Protein AF-0000000077106611 (afdb_homodimer)

Nearest PDB structures (foldseek):
  8sut-assembly1_B  TM=9.317E-01  e=3.006E-35  Bacillus subtilis
  8sky-assembly1_A  TM=9.316E-01  e=3.860E-34  Bacillus subtilis
  8suu-assembly1_B  TM=9.050E-01  e=3.632E-34  Bacillus subtilis
  8suu-assembly1_A  TM=9.224E-01  e=1.470E-33  Bacillus subtilis
  6v77-assembly1_B  TM=9.162E-01  e=3.682E-32  Mycolicibacterium smegmatis MC2 155

Foldseek 3Di:
DWWFWWAAPVDPDRHTAIFDDDDQKTFRQCVQVVVDDRQPLSCLLVVVVSVVSSVVSSPPTDIDGNVRIFTFFNQLAFPWEKEWEPQFVQACVLLVHDDDPDTHMATADSQQETALAEADADEPVAQQKKKFKFKKWFFRHKDALQALVCLLVGTSFIKIWIQIFRVCCCPVDPHNHVRRHDGNRIYIDSTGDGPVQDPDQQAKWKWKDKQNHTQAIDGLVSGNQHPSNVSNVVNNVDMDHRSHMYGRGGGGRMQVSDVNGDGDDQQIKMKMAMPSGGIGMHGYHHDPNDDDDDD/DWWFWWAAPVDPDRHTAIFDDDDQKTFRQCVQVVVDDRQPLSCLLVVVVSVVSSVVSSPPTDIDGNVRIFTFFNQLAFPWAKEWEPQFVQACVLLVHDDDPDTHMATADSQQETALAEADADEPVAQQKKKFKFKKWFFRHKDALQALVCLLVGTSFIKIWIQIFRVCCCPVDPHNHVRRHDGNRIYIDSTGDGPVQDPDQQAKWKWKDKQNHTQDIDGLVSGNQHPSNVSNVVNNVDMDHRSHMYGRGGGGRMQVSDVNGDGDDQQIKMKMAMPSGGIGMHGYHHDPNDDDDDD

Secondary structure (DSSP, 8-state):
-EEEEEE-TTSS----EEEEEETTEEEEGGGT-TTS-S-HHHHHHTHHHHHHHHHHHTTT--EEEGGGSEEE-SSSS-S-EEEEES-BHHHHHHTT-PPPSS-EEEEE-GGGEE-TTSPEEEPTT-S-EE--EEEEEEE-S-EES--GGGGGGGEEEEEEEE--EEHHHHHTSS--HHHH--TT-EEEEEEEEPGGG-S-GGG-EEEEEETTEEEEEEEGGGBSS-HHHHHHHHHHHS-B-TT-EEE----S--GGGSSS-----TT-EEEEEETTTEEEEEEEEE-----EE--/-EEEEEE-TTSS----EEEEEETTEEEEGGGT-TTS-S-HHHHHHTHHHHHHHHHHHTTT--EEEGGGSEEE-SSSS-S-EEEEES-BHHHHHHTT-PPPSS-EEEEE-GGGEE-TTSPEEEPTT-S-EE--EEEEEEE-S-EES--GGGGGGGEEEEEEEE--EEHHHHHTSS--HHHH--TT-EEEEEEEEPGGG-S-GGG-EEEEEETTEEEEEEEGGGBSS-HHHHHHHHHHHS-B-TT-EEE----S--GGGSSS-----TT-EEEEEETTTEEEEEEEEE-----EE--

Sequence (590 aa):
MKLALFSIPSSTTHAPRLGVVVKNMVLDIRQNAPFLSTSIVDNIRNWEETRTILERALNDAPEYELSTVRLHSPVPRPSKVIAIAKNYAAHAAEMNGKVSPVQNWFCKQVTSINDPFAPVMMPVVSDQLDYEAELVVVIGKYGRHVPAERAHEIIGGYMCGCDYTIRDWQKAVSNFTMGKGFDTHAPIGPFVVTPDEIEDVDALRIRCYVNDEKRQDGKVADMMFSISEQIAHLSAAMTLEPGDLIFTGTPAGVGQGFKPPKYLKVGDRVRVEIDQIGSMSAEIMPESGECVISSMKLALFSIPSSTTHAPRLGVVVKNMVLDIRQNAPFLSTSIVDNIRNWEETRTILERALNDAPEYELSTVRLHSPVPRPSKVIAIAKNYAAHAAEMNGKVSPVQNWFCKQVTSINDPFAPVMMPVVSDQLDYEAELVVVIGKYGRHVPAERAHEIIGGYMCGCDYTIRDWQKAVSNFTMGKGFDTHAPIGPFVVTPDEIEDVDALRIRCYVNDEKRQDGKVADMMFSISEQIAHLSAAMTLEPGDLIFTGTPAGVGQGFKPPKYLKVGDRVRVEIDQIGSMSAEIMPESGECVISS

InterPro domains:
  IPR011234 Fumarylacetoacetase-like, C-terminal [PF01557] (80-284)
  IPR036663 Fumarylacetoacetase-like, C-terminal domain superfamily [G3DSA:3.90.850.10] (1-287)
  IPR036663 Fumarylacetoacetase-like, C-terminal domain superfamily [SSF56529] (67-286)

pLDDT: mean 96.29, std 4.29, range [75.38, 98.94]

Organism: Hirschia baltica (strain ATCC 49814 / DSM 5838 / IFAM 1418) (NCBI:txid582402)

Solvent-accessible surface area (backbone atoms only — not comparable to full-atom values): 28494 Å² total; per-residue (Å²): 86,33,37,29,26,31,27,47,76,88,45,92,58,78,61,70,36,34,23,42,51,55,90,67,28,33,27,39,32,44,82,66,34,67,82,55,65,63,45,53,44,67,40,37,43,45,36,78,64,41,50,56,53,48,61,58,17,57,62,88,31,56,72,41,49,53,90,69,40,46,60,31,28,39,67,65,75,33,68,41,41,38,31,40,56,64,24,14,63,62,25,20,52,52,67,76,41,80,79,66,96,53,91,32,38,40,46,40,42,48,63,6,45,23,34,22,61,42,64,28,51,41,54,79,89,52,71,43,37,34,55,29,45,23,58,25,38,30,27,10,26,38,31,23,38,34,50,42,92,53,30,72,76,25,55,32,22,34,24,42,26,33,57,27,30,33,49,67,53,26,66,67,38,70,28,42,24,66,13,36,22,27,42,33,27,32,23,28,17,38,29,36,30,26,61,90,67,49,92,53,69,48,75,28,39,43,31,26,24,52,73,80,40,78,42,26,74,32,46,51,61,53,35,72,61,46,72,33,51,48,47,21,57,51,15,65,42,22,69,41,43,54,36,22,33,37,37,61,24,32,50,37,51,35,19,75,51,39,90,72,59,53,50,56,48,75,73,39,34,41,34,34,38,32,61,97,62,47,57,35,36,28,40,29,34,74,48,86,71,60,66,42,67,61,124,87,34,37,29,25,31,26,47,77,88,47,90,58,79,61,71,37,33,24,42,50,56,90,66,28,33,26,39,30,45,80,66,34,69,84,54,66,64,45,52,45,66,40,37,40,45,35,78,64,39,49,57,53,48,63,58,18,58,63,88,31,56,72,42,49,53,90,67,40,45,60,30,30,38,67,66,74,34,70,40,41,38,33,39,53,66,24,14,61,62,27,21,52,52,69,73,44,81,78,64,95,53,90,33,38,39,44,38,40,48,62,5,46,24,33,20,62,42,65,28,51,40,54,79,89,50,70,45,36,32,56,30,44,22,58,25,38,31,26,12,24,38,29,24,36,33,52,44,94,52,31,73,77,26,55,33,22,34,25,40,27,32,55,26,31,33,49,68,54,26,67,66,36,69,29,42,24,64,13,36,21,26,42,32,27,33,25,27,19,38,29,37,30,25,60,90,67,51,91,54,70,48,75,27,39,43,31,24,25,52,73,81,41,78,43,28,74,33,46,52,61,54,36,73,61,46,72,33,51,48,45,21,58,50,15,64,44,22,69,42,41,54,36,23,33,37,38,61,24,33,50,38,51,34,19,77,52,40,90,74,59,53,50,56,47,77,73,39,35,42,34,36,38,34,61,98,62,47,56,34,39,28,42,30,35,74,47,86,71,60,65,44,66,61,124

Radius of gyration: 23.88 Å; Cα contacts (8 Å, |Δi|>4): 1636; chains: 2; bounding box: 55×64×51 Å

Structure (mmCIF, N/CA/C/O backbone):
data_AF-0000000077106611-model_v1
#
loop_
_entity.id
_entity.type
_entity.pdbx_description
1 polymer 'Fumarylacetoacetate (FAA) hydrolase'
#
loop_
_atom_site.group_PDB
_atom_site.id
_atom_site.type_symbol
_atom_site.label_atom_id
_atom_site.label_alt_id
_atom_site.label_comp_id
_atom_site.label_asym_id
_atom_site.label_entity_id
_atom_site.label_seq_id
_atom_site.pdbx_PDB_ins_code
_atom_site.Cartn_x
_atom_site.Cartn_y
_atom_site.Cartn_z
_atom_site.occupancy
_atom_site.B_iso_or_equiv
_atom_site.auth_seq_id
_atom_site.auth_comp_id
_atom_site.auth_asym_id
_atom_site.auth_atom_id
_atom_site.pdbx_PDB_model_num
ATOM 1 N N . MET A 1 1 ? 14.547 -19.25 -14.742 1 96.5 1 MET A N 1
ATOM 2 C CA . MET A 1 1 ? 15.039 -19.781 -13.469 1 96.5 1 MET A CA 1
ATOM 3 C C . MET A 1 1 ? 13.977 -19.672 -12.383 1 96.5 1 MET A C 1
ATOM 5 O O . MET A 1 1 ? 13.023 -18.906 -12.523 1 96.5 1 MET A O 1
ATOM 9 N N . LYS A 1 2 ? 14.094 -20.484 -11.398 1 97.69 2 LYS A N 1
ATOM 10 C CA . LYS A 1 2 ? 13.336 -20.375 -10.156 1 97.69 2 LYS A CA 1
ATOM 11 C C . LYS A 1 2 ? 14.203 -19.812 -9.031 1 97.69 2 LYS A C 1
ATOM 13 O O . LYS A 1 2 ? 15.133 -20.484 -8.57 1 97.69 2 LYS A O 1
ATOM 18 N N . LEU A 1 3 ? 13.898 -18.578 -8.664 1 97.81 3 LEU A N 1
ATOM 19 C CA . LEU A 1 3 ? 14.664 -17.891 -7.625 1 97.81 3 LEU A CA 1
ATOM 20 C C . LEU A 1 3 ? 13.961 -17.984 -6.273 1 97.81 3 LEU A C 1
ATOM 22 O O . LEU A 1 3 ? 12.75 -17.797 -6.184 1 97.81 3 LEU A O 1
ATOM 26 N N . ALA A 1 4 ? 14.742 -18.281 -5.262 1 97.62 4 ALA A N 1
ATOM 27 C CA . ALA A 1 4 ? 14.164 -18.484 -3.934 1 97.62 4 ALA A CA 1
ATOM 28 C C . ALA A 1 4 ? 14.992 -17.766 -2.863 1 97.62 4 ALA A C 1
ATOM 30 O O . ALA A 1 4 ? 16.188 -17.547 -3.049 1 97.62 4 ALA A O 1
ATOM 31 N N . LEU A 1 5 ? 14.352 -17.328 -1.849 1 97.62 5 LEU A N 1
ATOM 32 C CA . LEU A 1 5 ? 14.984 -16.969 -0.584 1 97.62 5 LEU A CA 1
ATOM 33 C C . LEU A 1 5 ? 14.82 -18.078 0.443 1 97.62 5 LEU A C 1
ATOM 35 O O . LEU A 1 5 ? 13.719 -18.609 0.614 1 97.62 5 LEU A O 1
ATOM 39 N N . PHE A 1 6 ? 15.938 -18.484 1.042 1 97 6 PHE A N 1
ATOM 40 C CA . PHE A 1 6 ? 15.852 -19.609 1.966 1 97 6 PHE A CA 1
ATOM 41 C C . PHE A 1 6 ? 16.828 -19.453 3.119 1 97 6 PHE A C 1
ATOM 43 O O . PHE A 1 6 ? 17.734 -18.609 3.057 1 97 6 PHE A O 1
ATOM 50 N N . SER A 1 7 ? 16.547 -20.078 4.176 1 96.5 7 SER A N 1
ATOM 51 C CA . SER A 1 7 ? 17.484 -20.203 5.297 1 96.5 7 SER A CA 1
ATOM 52 C C . SER A 1 7 ? 17.656 -21.656 5.711 1 96.5 7 SER A C 1
ATOM 54 O O . SER A 1 7 ? 16.797 -22.5 5.438 1 96.5 7 SER A O 1
ATOM 56 N N . ILE A 1 8 ? 18.781 -21.891 6.219 1 92.81 8 ILE A N 1
ATOM 57 C CA . ILE A 1 8 ? 19.094 -23.234 6.723 1 92.81 8 ILE A CA 1
ATOM 58 C C . ILE A 1 8 ? 18.828 -23.297 8.227 1 92.81 8 ILE A C 1
ATOM 60 O O . ILE A 1 8 ? 19.5 -22.625 9.008 1 92.81 8 ILE A O 1
ATOM 64 N N . PRO A 1 9 ? 17.891 -24.016 8.648 1 89 9 PRO A N 1
ATOM 65 C CA . PRO A 1 9 ? 17.484 -24.047 10.055 1 89 9 PRO A CA 1
ATOM 66 C C . PRO A 1 9 ? 18.641 -24.312 11 1 89 9 PRO A C 1
ATOM 68 O O . PRO A 1 9 ? 18.656 -23.781 12.125 1 89 9 PRO A O 1
ATOM 71 N N . SER A 1 10 ? 19.594 -25.062 10.648 1 84.06 10 SER A N 1
ATOM 72 C CA . SER A 1 10 ? 20.688 -25.438 11.531 1 84.06 10 SER A CA 1
ATOM 73 C C . SER A 1 10 ? 21.766 -24.344 11.57 1 84.06 10 SER A C 1
ATOM 75 O O . SER A 1 10 ? 22.688 -24.406 12.391 1 84.06 10 SER A O 1
ATOM 77 N N . SER A 1 11 ? 21.578 -23.375 10.711 1 82.12 11 SER A N 1
ATOM 78 C CA . SER A 1 11 ? 22.578 -22.312 10.648 1 82.12 11 SER A CA 1
ATOM 79 C C . SER A 1 11 ? 22.438 -21.359 11.828 1 82.12 11 SER A C 1
ATOM 81 O O . SER A 1 11 ? 21.328 -21.156 12.352 1 82.12 11 SER A O 1
ATOM 83 N N . THR A 1 12 ? 23.484 -20.766 12.242 1 78.38 12 THR A N 1
ATOM 84 C CA . THR A 1 12 ? 23.5 -19.812 13.352 1 78.38 12 THR A CA 1
ATOM 85 C C . THR A 1 12 ? 22.844 -18.5 12.945 1 78.38 12 THR A C 1
ATOM 87 O O . THR A 1 12 ? 22.312 -17.781 13.789 1 78.38 12 THR A O 1
ATOM 90 N N . THR A 1 13 ? 23.031 -18.266 11.633 1 76.88 13 THR A N 1
ATOM 91 C CA . THR A 1 13 ? 22.391 -17.047 11.148 1 76.88 13 THR A CA 1
ATOM 92 C C . THR A 1 13 ? 21.094 -17.375 10.406 1 76.88 13 THR A C 1
ATOM 94 O O . THR A 1 13 ? 21.031 -18.359 9.656 1 76.88 13 THR A O 1
ATOM 97 N N . HIS A 1 14 ? 19.969 -16.859 10.781 1 81.19 14 HIS A N 1
ATOM 98 C CA . HIS A 1 14 ? 18.688 -17.109 10.133 1 81.19 14 HIS A CA 1
ATOM 99 C C . HIS A 1 14 ? 18.422 -16.094 9.039 1 81.19 14 HIS A C 1
ATOM 101 O O . HIS A 1 14 ? 17.281 -15.914 8.609 1 81.19 14 HIS A O 1
ATOM 107 N N . ALA A 1 15 ? 19.562 -15.508 8.523 1 88 15 ALA A N 1
ATOM 108 C CA . ALA A 1 15 ? 19.406 -14.523 7.461 1 88 15 ALA A CA 1
ATOM 109 C C . ALA A 1 15 ? 19.078 -15.195 6.133 1 88 15 ALA A C 1
ATOM 111 O O . ALA A 1 15 ? 19.641 -16.234 5.793 1 88 15 ALA A O 1
ATOM 112 N N . PRO A 1 16 ? 18.188 -14.68 5.414 1 93.69 16 PRO A N 1
ATOM 113 C CA . PRO A 1 16 ? 17.812 -15.289 4.137 1 93.69 16 PRO A CA 1
ATOM 114 C C . PRO A 1 16 ? 18.953 -15.305 3.129 1 93.69 16 PRO A C 1
ATOM 116 O O . PRO A 1 16 ? 19.766 -14.375 3.094 1 93.69 16 PRO A O 1
ATOM 119 N N 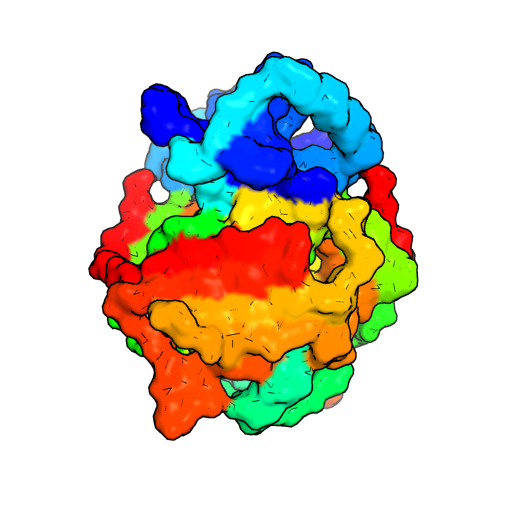. ARG A 1 17 ? 19.031 -16.359 2.373 1 94.75 17 ARG A N 1
ATOM 120 C CA . ARG A 1 17 ? 19.984 -16.562 1.288 1 94.75 17 ARG A CA 1
ATOM 121 C C . ARG A 1 17 ? 19.281 -16.594 -0.064 1 94.75 17 ARG A C 1
ATOM 123 O O . ARG A 1 17 ? 18.109 -16.984 -0.151 1 94.75 17 ARG A O 1
ATOM 130 N N . LEU A 1 18 ? 20.016 -16.203 -1.072 1 96.38 18 LEU A N 1
ATOM 131 C CA . LEU A 1 18 ? 19.516 -16.281 -2.439 1 96.38 18 LEU A CA 1
ATOM 132 C C . LEU A 1 18 ? 19.828 -17.656 -3.045 1 96.38 18 LEU A C 1
ATOM 134 O O . LEU A 1 18 ? 20.969 -18.125 -2.977 1 96.38 18 LEU A O 1
ATOM 138 N N . GLY A 1 19 ? 18.844 -18.297 -3.578 1 96.75 19 GLY A N 1
ATOM 139 C CA . GLY A 1 19 ? 19.047 -19.594 -4.188 1 96.75 19 GLY A CA 1
ATOM 140 C C . GLY A 1 19 ? 18.359 -19.734 -5.539 1 96.75 19 GLY A C 1
ATOM 141 O O . GLY A 1 19 ? 17.453 -18.984 -5.859 1 96.75 19 GLY A O 1
ATOM 142 N N . VAL A 1 20 ? 18.844 -20.625 -6.324 1 97.31 20 VAL A N 1
ATOM 143 C CA . VAL A 1 20 ? 18.203 -21.094 -7.547 1 97.31 20 VAL A CA 1
ATOM 144 C C . VAL A 1 20 ? 17.719 -22.531 -7.355 1 97.31 20 VAL A C 1
ATOM 146 O O . VAL A 1 20 ? 18.469 -23.391 -6.902 1 97.31 20 VAL A O 1
ATOM 149 N N . VAL A 1 21 ? 16.484 -22.734 -7.676 1 97.5 21 VAL A N 1
ATOM 150 C CA . VAL A 1 21 ? 15.891 -24.047 -7.461 1 97.5 21 VAL A CA 1
ATOM 151 C C . VAL A 1 21 ? 16.031 -24.891 -8.727 1 97.5 21 VAL A C 1
ATOM 153 O O . VAL A 1 21 ? 15.617 -24.453 -9.812 1 97.5 21 VAL A O 1
ATOM 156 N N . VAL A 1 22 ? 16.594 -26.031 -8.648 1 94.88 22 VAL A N 1
ATOM 157 C CA . VAL A 1 22 ? 16.719 -27.047 -9.695 1 94.88 22 VAL A CA 1
ATOM 158 C C . VAL A 1 22 ? 16.219 -28.391 -9.18 1 94.88 22 VAL A C 1
ATOM 160 O O . VAL A 1 22 ? 16.812 -28.984 -8.281 1 94.88 22 VAL A O 1
ATOM 163 N N . LYS A 1 23 ? 15.117 -28.781 -9.766 1 92.19 23 LYS A N 1
ATOM 164 C CA . LYS A 1 23 ? 14.469 -30 -9.289 1 92.19 23 LYS A CA 1
ATOM 165 C C . LYS A 1 23 ? 14.125 -29.891 -7.809 1 92.19 23 LYS A C 1
ATOM 167 O O . LYS A 1 23 ? 13.422 -28.969 -7.395 1 92.19 23 LYS A O 1
ATOM 172 N N . ASN A 1 24 ? 14.664 -30.703 -7.012 1 95.19 24 ASN A N 1
ATOM 173 C CA . ASN A 1 24 ? 14.289 -30.703 -5.602 1 95.19 24 ASN A CA 1
ATOM 174 C C . ASN A 1 24 ? 15.398 -30.109 -4.73 1 95.19 24 ASN A C 1
ATOM 176 O O . ASN A 1 24 ? 15.43 -30.328 -3.52 1 95.19 24 ASN A O 1
ATOM 180 N N . MET A 1 25 ? 16.25 -29.328 -5.414 1 96.88 25 MET A N 1
ATOM 181 C CA . MET A 1 25 ? 17.375 -28.734 -4.699 1 96.88 25 MET A CA 1
ATOM 182 C C . MET A 1 25 ? 17.328 -27.203 -4.809 1 96.88 25 MET A C 1
ATOM 184 O O . MET A 1 25 ? 16.828 -26.672 -5.797 1 96.88 25 MET A O 1
ATOM 188 N N . VAL A 1 26 ? 17.766 -26.547 -3.809 1 97.25 26 VAL A N 1
ATOM 189 C CA . VAL A 1 26 ? 18.062 -25.109 -3.879 1 97.25 26 VAL A CA 1
ATOM 190 C C . VAL A 1 26 ? 19.578 -24.906 -3.811 1 97.25 26 VAL A C 1
ATOM 192 O O . VAL A 1 26 ? 20.25 -25.422 -2.92 1 97.25 26 VAL A O 1
ATOM 195 N N . LEU A 1 27 ? 20.094 -24.266 -4.785 1 96.94 27 LEU A N 1
ATOM 196 C CA . LEU A 1 27 ? 21.531 -23.984 -4.871 1 96.94 27 LEU A CA 1
ATOM 197 C C . LEU A 1 27 ? 21.828 -22.594 -4.305 1 96.94 27 LEU A C 1
ATOM 199 O O . LEU A 1 27 ? 21.25 -21.594 -4.734 1 96.94 27 LEU A O 1
ATOM 203 N N . ASP A 1 28 ? 22.719 -22.547 -3.305 1 95.25 28 ASP A N 1
ATOM 204 C CA . ASP A 1 28 ? 23.156 -21.297 -2.686 1 95.25 28 ASP A CA 1
ATOM 205 C C . ASP A 1 28 ? 24.125 -20.531 -3.594 1 95.25 28 ASP A C 1
ATOM 207 O O . ASP A 1 28 ? 25.312 -20.844 -3.631 1 95.25 28 ASP A O 1
ATOM 211 N N . ILE A 1 29 ? 23.656 -19.484 -4.242 1 92.38 29 ILE A N 1
ATOM 212 C CA . ILE A 1 29 ? 24.391 -18.891 -5.359 1 92.38 29 ILE A CA 1
ATOM 213 C C . ILE A 1 29 ? 25.406 -17.891 -4.832 1 92.38 29 ILE A C 1
ATOM 215 O O . ILE A 1 29 ? 26.438 -17.656 -5.477 1 92.38 29 ILE A O 1
ATOM 219 N N . ARG A 1 30 ? 25.125 -17.312 -3.773 1 86.5 30 ARG A N 1
ATOM 220 C CA . ARG A 1 30 ? 25.953 -16.172 -3.389 1 86.5 30 ARG A CA 1
ATOM 221 C C . ARG A 1 30 ? 27.328 -16.641 -2.912 1 86.5 30 ARG A C 1
ATOM 223 O O . ARG A 1 30 ? 28.266 -15.852 -2.844 1 86.5 30 ARG A O 1
ATOM 230 N N . GLN A 1 31 ? 27.484 -17.891 -2.707 1 83.44 31 GLN A N 1
ATOM 231 C CA . GLN A 1 31 ? 28.812 -18.406 -2.393 1 83.44 31 GLN A CA 1
ATOM 232 C C . GLN A 1 31 ? 29.75 -18.25 -3.584 1 83.44 31 GLN A C 1
ATOM 234 O O . GLN A 1 31 ? 30.938 -17.969 -3.412 1 83.44 31 GLN A O 1
ATOM 239 N N . ASN A 1 32 ? 29.203 -18.375 -4.727 1 88.81 32 ASN A N 1
ATOM 240 C CA . ASN A 1 32 ? 29.984 -18.281 -5.957 1 88.81 32 ASN A CA 1
ATOM 241 C C . ASN A 1 32 ? 29.859 -16.906 -6.594 1 88.81 32 ASN A C 1
ATOM 243 O O . ASN A 1 32 ? 30.656 -16.547 -7.469 1 88.81 32 ASN A O 1
ATOM 247 N N . ALA A 1 33 ? 28.859 -16.203 -6.176 1 91 33 ALA A N 1
ATOM 248 C CA . ALA A 1 33 ? 28.641 -14.844 -6.68 1 91 33 ALA A CA 1
ATOM 249 C C . ALA A 1 33 ? 28.297 -13.891 -5.547 1 91 33 ALA A C 1
ATOM 251 O O . ALA A 1 33 ? 27.188 -13.352 -5.496 1 91 33 ALA A O 1
ATOM 252 N N . PRO A 1 34 ? 29.25 -13.578 -4.777 1 88.12 34 PRO A N 1
ATOM 253 C CA . PRO A 1 34 ? 28.984 -12.797 -3.566 1 88.12 34 PRO A CA 1
ATOM 254 C C . PRO A 1 34 ? 28.562 -11.359 -3.871 1 88.12 34 PRO A C 1
ATOM 256 O O . PRO A 1 34 ? 28.031 -10.664 -3.002 1 88.12 34 PRO A O 1
ATOM 259 N N . PHE A 1 35 ? 28.734 -10.969 -5.059 1 88.75 35 PHE A N 1
ATOM 260 C CA . PHE A 1 35 ? 28.422 -9.594 -5.418 1 88.75 35 PHE A CA 1
ATOM 261 C C . PHE A 1 35 ? 26.938 -9.438 -5.723 1 88.75 35 PHE A C 1
ATOM 263 O O . PHE A 1 35 ? 26.422 -8.32 -5.793 1 88.75 35 PHE A O 1
ATOM 270 N N . LEU A 1 36 ? 26.312 -10.586 -5.914 1 90.56 36 LEU A N 1
ATOM 271 C CA . LEU A 1 36 ? 24.875 -10.516 -6.172 1 90.56 36 LEU A CA 1
ATOM 272 C C . LEU A 1 36 ? 24.109 -10.133 -4.906 1 90.56 36 LEU A C 1
ATOM 274 O O . LEU A 1 36 ? 24.469 -10.578 -3.809 1 90.56 36 LEU A O 1
ATOM 278 N N . SER A 1 37 ? 23.141 -9.359 -5.152 1 92.62 37 SER A N 1
ATOM 279 C CA . SER A 1 37 ? 22.25 -9.008 -4.051 1 92.62 37 SER A CA 1
ATOM 280 C C . SER A 1 37 ? 21.5 -10.234 -3.537 1 92.62 37 SER A C 1
ATOM 282 O O . SER A 1 37 ? 21.203 -11.148 -4.305 1 92.62 37 SER A O 1
ATOM 284 N N . THR A 1 38 ? 21.219 -10.242 -2.24 1 94.12 38 THR A N 1
ATOM 285 C CA . THR A 1 38 ? 20.344 -11.281 -1.696 1 94.12 38 THR A CA 1
ATOM 286 C C . THR A 1 38 ? 18.891 -11.047 -2.109 1 94.12 38 THR A C 1
ATOM 288 O O . THR A 1 38 ? 18.078 -11.969 -2.092 1 94.12 38 THR A O 1
ATOM 291 N N . SER A 1 39 ? 18.609 -9.805 -2.5 1 95.94 39 SER A N 1
ATOM 292 C CA . SER A 1 39 ? 17.266 -9.453 -2.908 1 95.94 39 SER A CA 1
ATOM 293 C C . SER A 1 39 ? 16.938 -9.992 -4.297 1 95.94 39 SER A C 1
ATOM 295 O O . SER A 1 39 ? 17.625 -9.672 -5.27 1 95.94 39 SER A O 1
ATOM 297 N N . ILE A 1 40 ? 15.898 -10.758 -4.363 1 97.25 40 ILE A N 1
ATOM 298 C CA . ILE A 1 40 ? 15.469 -11.273 -5.656 1 97.25 40 ILE A CA 1
ATOM 299 C C . ILE A 1 40 ? 15.07 -10.109 -6.566 1 97.25 40 ILE A C 1
ATOM 301 O O . ILE A 1 40 ? 15.375 -10.117 -7.762 1 97.25 40 ILE A O 1
ATOM 305 N N . VAL A 1 41 ? 14.469 -9.086 -6.047 1 97.44 41 VAL A N 1
ATOM 306 C CA . VAL A 1 41 ? 14.008 -7.93 -6.809 1 97.44 41 VAL A CA 1
ATOM 307 C C . VAL A 1 41 ? 15.195 -7.223 -7.453 1 97.44 41 VAL A C 1
ATOM 309 O O . VAL A 1 41 ? 15.148 -6.855 -8.633 1 97.44 41 VAL A O 1
ATOM 312 N N . ASP A 1 42 ? 16.281 -7.098 -6.699 1 95.44 42 ASP A N 1
ATOM 313 C CA . ASP A 1 42 ? 17.484 -6.465 -7.234 1 95.44 42 ASP A CA 1
ATOM 314 C C . ASP A 1 42 ? 18.047 -7.254 -8.414 1 95.44 42 ASP A C 1
ATOM 316 O O . ASP A 1 42 ? 18.594 -6.672 -9.352 1 95.44 42 ASP A O 1
ATOM 320 N N . ASN A 1 43 ? 17.875 -8.531 -8.336 1 94.31 43 ASN A N 1
ATOM 321 C CA . ASN A 1 43 ? 18.453 -9.398 -9.367 1 94.31 43 ASN A CA 1
ATOM 322 C C . ASN A 1 43 ? 17.562 -9.43 -10.617 1 94.31 43 ASN A C 1
ATOM 324 O O . ASN A 1 43 ? 18.078 -9.469 -11.734 1 94.31 43 ASN A O 1
ATOM 328 N N . ILE A 1 44 ? 16.25 -9.344 -10.406 1 94.88 44 ILE A N 1
ATOM 329 C CA . ILE A 1 44 ? 15.391 -9.453 -11.586 1 94.88 44 ILE A CA 1
ATOM 330 C C . ILE A 1 44 ? 15.328 -8.102 -12.297 1 94.88 44 ILE A C 1
ATOM 332 O O . ILE A 1 44 ? 14.93 -8.031 -13.461 1 94.88 44 ILE A O 1
ATOM 336 N N . ARG A 1 45 ? 15.617 -7.043 -11.602 1 93.25 45 ARG A N 1
ATOM 337 C CA . ARG A 1 45 ? 15.656 -5.715 -12.203 1 93.25 45 ARG A CA 1
ATOM 338 C C . ARG A 1 45 ? 16.656 -5.664 -13.352 1 93.25 45 ARG A C 1
ATOM 340 O O . ARG A 1 45 ? 16.422 -5.004 -14.367 1 93.25 45 ARG A O 1
ATOM 347 N N . ASN A 1 46 ? 17.75 -6.352 -13.195 1 88.94 46 ASN A N 1
ATOM 348 C CA . ASN A 1 46 ? 18.812 -6.449 -14.195 1 88.94 46 ASN A CA 1
ATOM 349 C C . ASN A 1 46 ? 18.984 -7.879 -14.695 1 88.94 46 ASN A C 1
ATOM 351 O O . ASN A 1 46 ? 20.094 -8.398 -14.727 1 88.94 46 ASN A O 1
ATOM 355 N N . TRP A 1 47 ? 17.953 -8.398 -15.164 1 91.5 47 TRP A N 1
ATOM 356 C CA . TRP A 1 47 ? 17.875 -9.844 -15.336 1 91.5 47 TRP A CA 1
ATOM 357 C C . TRP A 1 47 ? 18.859 -10.328 -16.391 1 91.5 47 TRP A C 1
ATOM 359 O O . TRP A 1 47 ? 19.516 -11.352 -16.219 1 91.5 47 TRP A O 1
ATOM 369 N N . GLU A 1 48 ? 19 -9.602 -17.5 1 88.12 48 GLU A N 1
ATOM 370 C CA . GLU A 1 48 ? 19.875 -10.07 -18.562 1 88.12 48 GLU A CA 1
ATOM 371 C C . GLU A 1 48 ? 21.297 -10.258 -18.062 1 88.12 48 GLU A C 1
ATOM 373 O O . GLU A 1 48 ? 21.938 -11.281 -18.344 1 88.12 48 GLU A O 1
ATOM 378 N N . GLU A 1 49 ? 21.734 -9.336 -17.312 1 90.38 49 GLU A N 1
ATOM 379 C CA . GLU A 1 49 ? 23.078 -9.43 -16.734 1 90.38 49 GLU A CA 1
ATOM 380 C C . GLU A 1 49 ? 23.109 -10.461 -15.609 1 90.38 49 GLU A C 1
ATOM 382 O O . GLU A 1 49 ? 24.047 -11.266 -15.531 1 90.38 49 GLU A O 1
ATOM 387 N N . THR A 1 50 ? 22.141 -10.406 -14.812 1 93.44 50 THR A N 1
ATOM 388 C CA . THR A 1 50 ? 22.109 -11.258 -13.633 1 93.44 50 THR A CA 1
ATOM 389 C C . THR A 1 50 ? 22 -12.727 -14.031 1 93.44 50 THR A C 1
ATOM 391 O O . THR A 1 50 ? 22.609 -13.594 -13.406 1 93.44 50 THR A O 1
ATOM 394 N N . ARG A 1 51 ? 21.266 -13 -15.078 1 93.5 51 ARG A N 1
ATOM 395 C CA . ARG A 1 51 ? 21.047 -14.375 -15.516 1 93.5 51 ARG A CA 1
ATOM 396 C C . ARG A 1 51 ? 22.359 -15.062 -15.875 1 93.5 51 ARG A C 1
ATOM 398 O O . ARG A 1 51 ? 22.594 -16.203 -15.492 1 93.5 51 ARG A O 1
ATOM 405 N N . THR A 1 52 ? 23.219 -14.352 -16.531 1 92.75 52 THR A N 1
ATOM 406 C CA . THR A 1 52 ? 24.516 -14.898 -16.938 1 92.75 52 THR A CA 1
ATOM 407 C C . THR A 1 52 ? 25.375 -15.227 -15.727 1 92.75 52 THR A C 1
ATOM 409 O O . THR A 1 52 ? 26.016 -16.281 -15.672 1 92.75 52 THR A O 1
ATOM 412 N N . ILE A 1 53 ? 25.266 -14.344 -14.828 1 93 53 ILE A N 1
ATOM 413 C CA . ILE A 1 53 ? 26.031 -14.531 -13.609 1 93 53 ILE A CA 1
ATOM 414 C C . ILE A 1 53 ? 25.5 -15.742 -12.836 1 93 53 ILE A C 1
ATOM 416 O O . ILE A 1 53 ? 26.266 -16.578 -12.359 1 93 53 ILE A O 1
ATOM 420 N N . LEU A 1 54 ? 24.203 -15.859 -12.805 1 92.88 54 LEU A N 1
ATOM 421 C CA . LEU A 1 54 ? 23.578 -16.953 -12.086 1 92.88 54 LEU A CA 1
ATOM 422 C C . LEU A 1 54 ? 23.891 -18.297 -12.742 1 92.88 54 LEU A C 1
ATOM 424 O O . LEU A 1 54 ? 24.188 -19.266 -12.062 1 92.88 54 LEU A O 1
ATOM 428 N N . GLU A 1 55 ? 23.875 -18.344 -14.016 1 92.75 55 GLU A N 1
ATOM 429 C CA . GLU A 1 55 ? 24.156 -19.578 -14.742 1 92.75 55 GLU A CA 1
ATOM 430 C C . GLU A 1 55 ? 25.578 -20.094 -14.453 1 92.75 55 GLU A C 1
ATOM 432 O O . GLU A 1 55 ? 25.781 -21.281 -14.258 1 92.75 55 GLU A O 1
ATOM 437 N N . ARG A 1 56 ? 26.469 -19.141 -14.328 1 91.56 56 ARG A N 1
ATOM 438 C CA . ARG A 1 56 ? 27.844 -19.5 -14.023 1 91.56 56 ARG A CA 1
ATOM 439 C C . ARG A 1 56 ? 27.984 -19.953 -12.57 1 91.56 56 ARG A C 1
ATOM 441 O O . ARG A 1 56 ? 28.734 -20.891 -12.281 1 91.56 56 ARG A O 1
ATOM 448 N N . ALA A 1 57 ? 27.203 -19.297 -11.773 1 92.12 57 ALA A N 1
ATOM 449 C CA . ALA A 1 57 ? 27.312 -19.531 -10.336 1 92.12 57 ALA A CA 1
ATOM 450 C C . ALA A 1 57 ? 26.688 -20.875 -9.945 1 92.12 57 ALA A C 1
ATOM 452 O O . ALA A 1 57 ? 26.938 -21.391 -8.852 1 92.12 57 ALA A O 1
ATOM 453 N N . LEU A 1 58 ? 25.906 -21.422 -10.859 1 92.5 58 LEU A N 1
ATOM 454 C CA . LEU A 1 58 ? 25.25 -22.688 -10.57 1 92.5 58 LEU A CA 1
ATOM 455 C C . LEU A 1 58 ? 26.266 -23.812 -10.469 1 92.5 58 LEU A C 1
ATOM 457 O O . LEU A 1 58 ? 26.062 -24.781 -9.727 1 92.5 58 LEU A O 1
ATOM 461 N N . ASN A 1 59 ? 27.359 -23.562 -11.156 1 90.56 59 ASN A N 1
ATOM 462 C CA . ASN A 1 59 ? 28.391 -24.578 -11.125 1 90.56 59 ASN A CA 1
ATOM 463 C C . ASN A 1 59 ? 29.047 -24.688 -9.758 1 90.56 59 ASN A C 1
ATOM 465 O O . ASN A 1 59 ? 29.547 -23.688 -9.234 1 90.56 59 ASN A O 1
ATOM 469 N N . ASP A 1 60 ? 29 -25.812 -9.078 1 88.88 60 ASP A N 1
ATOM 470 C CA . ASP A 1 60 ? 29.641 -26.156 -7.816 1 88.88 60 ASP A CA 1
ATOM 471 C C . ASP A 1 60 ? 29.016 -25.391 -6.652 1 88.88 60 ASP A C 1
ATOM 473 O O . ASP A 1 60 ? 29.656 -25.219 -5.605 1 88.88 60 ASP A O 1
ATOM 477 N N . ALA A 1 61 ? 27.859 -24.766 -6.906 1 94.56 61 ALA A N 1
ATOM 478 C CA . ALA A 1 61 ? 27.172 -24.125 -5.785 1 94.56 61 ALA A CA 1
ATOM 479 C C . ALA A 1 61 ? 26.719 -25.156 -4.75 1 94.56 61 ALA A C 1
ATOM 481 O O . ALA A 1 61 ? 26.281 -26.25 -5.105 1 94.56 61 ALA A O 1
ATOM 482 N N . PRO A 1 62 ? 26.906 -24.781 -3.477 1 94.88 62 PRO A N 1
ATOM 483 C CA . PRO A 1 62 ? 26.344 -25.688 -2.473 1 94.88 62 PRO A CA 1
ATOM 484 C C . PRO A 1 62 ? 24.844 -25.953 -2.691 1 94.88 62 PRO A C 1
ATOM 486 O O . PRO A 1 62 ? 24.094 -25.047 -3.062 1 94.88 62 PRO A O 1
ATOM 489 N N . GLU A 1 63 ? 24.469 -27.188 -2.504 1 95.81 63 GLU A N 1
ATOM 490 C CA . GLU A 1 63 ? 23.094 -27.609 -2.754 1 95.81 63 GLU A CA 1
ATOM 491 C C . GLU A 1 63 ? 22.438 -28.125 -1.476 1 95.81 63 GLU A C 1
ATOM 493 O O . GLU A 1 63 ? 23.078 -28.781 -0.655 1 95.81 63 GLU A O 1
ATOM 498 N N . TYR A 1 64 ? 21.203 -27.766 -1.302 1 95.88 64 TYR A N 1
ATOM 499 C CA . TYR A 1 64 ? 20.375 -28.25 -0.197 1 95.88 64 TYR A CA 1
ATOM 500 C C . TYR A 1 64 ? 19.047 -28.797 -0.704 1 95.88 64 TYR A C 1
ATOM 502 O O . TYR A 1 64 ? 18.469 -28.25 -1.647 1 95.88 64 TYR A O 1
ATOM 510 N N . GLU A 1 65 ? 18.531 -29.859 -0.079 1 97.06 65 GLU A N 1
ATOM 511 C CA . GLU A 1 65 ? 17.188 -30.328 -0.397 1 97.06 65 GLU A CA 1
ATOM 512 C C . GLU A 1 65 ? 16.141 -29.312 0.029 1 97.06 65 GLU A C 1
ATOM 514 O O . GLU A 1 65 ? 16.188 -28.781 1.14 1 97.06 65 GLU A O 1
ATOM 519 N N . LEU A 1 66 ? 15.219 -29.078 -0.785 1 96.62 66 LEU A N 1
ATOM 520 C CA . LEU A 1 66 ? 14.164 -28.125 -0.479 1 96.62 66 LEU A CA 1
ATOM 521 C C . LEU A 1 66 ? 13.461 -28.484 0.823 1 96.62 66 LEU A C 1
ATOM 523 O O . LEU A 1 66 ? 13.031 -27.609 1.572 1 96.62 66 LEU A O 1
ATOM 527 N N . SER A 1 67 ? 13.383 -29.766 1.102 1 95.5 67 SER A N 1
ATOM 528 C CA . SER A 1 67 ? 12.664 -30.25 2.277 1 95.5 67 SER A CA 1
ATOM 529 C C . SER A 1 67 ? 13.438 -29.938 3.557 1 95.5 67 SER A C 1
ATOM 531 O O . SER A 1 67 ? 12.891 -30.062 4.656 1 95.5 67 SER A O 1
ATOM 533 N N . THR A 1 68 ? 14.727 -29.5 3.438 1 95.56 68 THR A N 1
ATOM 534 C CA . THR A 1 68 ? 15.562 -29.328 4.617 1 95.56 68 THR A CA 1
ATOM 535 C C . THR A 1 68 ? 15.789 -27.844 4.902 1 95.56 68 THR A C 1
ATOM 537 O O . THR A 1 68 ? 16.422 -27.484 5.895 1 95.56 68 THR A O 1
ATOM 540 N N . VAL A 1 69 ? 15.266 -27 4.008 1 96.69 69 VAL A N 1
ATOM 541 C CA . VAL A 1 69 ? 15.461 -25.562 4.199 1 96.69 69 VAL A CA 1
ATOM 542 C C . VAL A 1 69 ? 14.117 -24.891 4.492 1 96.69 69 VAL A C 1
ATOM 544 O O . VAL A 1 69 ? 13.062 -25.516 4.324 1 96.69 69 VAL A O 1
ATOM 547 N N . ARG A 1 70 ? 14.164 -23.734 5.047 1 96.81 70 ARG A N 1
ATOM 548 C CA . ARG A 1 70 ? 12.984 -22.875 5.168 1 96.81 70 ARG A CA 1
ATOM 549 C C . ARG A 1 70 ? 12.914 -21.875 4.016 1 96.81 70 ARG A C 1
ATOM 551 O O . ARG A 1 70 ? 13.836 -21.094 3.801 1 96.81 70 ARG A O 1
ATOM 558 N N . LEU A 1 71 ? 11.859 -21.953 3.293 1 97.5 71 LEU A N 1
ATOM 559 C CA . LEU A 1 71 ? 11.656 -21.016 2.189 1 97.5 71 LEU A CA 1
ATOM 560 C C . LEU A 1 71 ? 10.922 -19.766 2.666 1 97.5 71 LEU A C 1
ATOM 562 O O . LEU A 1 71 ? 10 -19.844 3.475 1 97.5 71 LEU A O 1
ATOM 566 N N . HIS A 1 72 ? 11.383 -18.625 2.23 1 98.06 72 HIS A N 1
ATOM 567 C CA . HIS A 1 72 ? 10.805 -17.328 2.586 1 98.06 72 HIS A CA 1
ATOM 568 C C . HIS A 1 72 ? 10.062 -16.719 1.401 1 98.06 72 HIS A C 1
ATOM 570 O O . HIS A 1 72 ? 10.242 -17.156 0.26 1 98.06 72 HIS A O 1
ATOM 576 N N . SER A 1 73 ? 9.164 -15.812 1.712 1 98.56 73 SER A N 1
ATOM 577 C CA . SER A 1 73 ? 8.609 -15.008 0.631 1 98.56 73 SER A CA 1
ATOM 578 C C . SER A 1 73 ? 9.703 -14.453 -0.27 1 98.56 73 SER A C 1
ATOM 580 O O . SER A 1 73 ? 10.648 -13.828 0.211 1 98.56 73 SER A O 1
ATOM 582 N N . PRO A 1 74 ? 9.57 -14.648 -1.563 1 98.5 74 PRO A N 1
ATOM 583 C CA . PRO A 1 74 ? 10.609 -14.148 -2.467 1 98.5 74 PRO A CA 1
ATOM 584 C C . PRO A 1 74 ? 10.688 -12.625 -2.502 1 98.5 74 PRO A C 1
ATOM 586 O O . PRO A 1 74 ? 11.727 -12.062 -2.867 1 98.5 74 PRO A O 1
ATOM 589 N N . VAL A 1 75 ? 9.609 -11.984 -2.207 1 98.5 75 VAL A N 1
ATOM 590 C CA . VAL A 1 75 ? 9.531 -10.523 -2.125 1 98.5 75 VAL A CA 1
ATOM 591 C C . VAL A 1 75 ? 8.922 -10.109 -0.789 1 98.5 75 VAL A C 1
ATOM 593 O O . VAL A 1 75 ? 7.742 -9.758 -0.721 1 98.5 75 VAL A O 1
ATOM 596 N N . PRO A 1 76 ? 9.719 -10.062 0.209 1 97.62 76 PRO A N 1
ATOM 597 C CA . PRO A 1 76 ? 9.18 -9.93 1.563 1 97.62 76 PRO A CA 1
ATOM 598 C C . PRO A 1 76 ? 8.641 -8.531 1.849 1 97.62 76 PRO A C 1
ATOM 600 O O . PRO A 1 76 ? 7.785 -8.359 2.717 1 97.62 76 PRO A O 1
ATOM 603 N N . ARG A 1 77 ? 9.133 -7.488 1.131 1 97.31 77 ARG A N 1
ATOM 604 C CA . ARG A 1 77 ? 8.727 -6.113 1.41 1 97.31 77 ARG A CA 1
ATOM 605 C C . ARG A 1 77 ? 8.484 -5.34 0.117 1 97.31 77 ARG A C 1
ATOM 607 O O . ARG A 1 77 ? 9.234 -4.414 -0.205 1 97.31 77 ARG A O 1
ATOM 614 N N . PRO A 1 78 ? 7.418 -5.688 -0.605 1 98.25 78 PRO A N 1
ATOM 615 C CA . PRO A 1 78 ? 7.086 -4.926 -1.812 1 98.25 78 PRO A CA 1
ATOM 616 C C . PRO A 1 78 ? 6.617 -3.506 -1.502 1 98.25 78 PRO A C 1
ATOM 618 O O . PRO A 1 78 ? 6.129 -3.238 -0.402 1 98.25 78 PRO A O 1
ATOM 621 N N . SER A 1 79 ? 6.836 -2.635 -2.449 1 97.06 79 SER A N 1
ATOM 622 C CA . SER A 1 79 ? 6.352 -1.271 -2.268 1 97.06 79 SER A CA 1
ATOM 623 C C . SER A 1 79 ? 4.844 -1.189 -2.461 1 97.06 79 SER A C 1
ATOM 625 O O . SER A 1 79 ? 4.184 -0.324 -1.883 1 97.06 79 SER A O 1
ATOM 627 N N . LYS A 1 80 ? 4.309 -2.059 -3.322 1 98.12 80 LYS A N 1
ATOM 628 C CA . LYS A 1 80 ? 2.881 -2.154 -3.604 1 98.12 80 LYS A CA 1
ATOM 629 C C . LYS A 1 80 ? 2.436 -3.609 -3.709 1 98.12 80 LYS A C 1
ATOM 631 O O . LYS A 1 80 ? 3.146 -4.441 -4.277 1 98.12 80 LYS A O 1
ATOM 636 N N . VAL A 1 81 ? 1.348 -3.924 -3.129 1 98.81 81 VAL A N 1
ATOM 637 C CA . VAL A 1 81 ? 0.611 -5.164 -3.354 1 98.81 81 VAL A CA 1
ATOM 638 C C . VAL A 1 81 ? -0.788 -4.844 -3.877 1 98.81 81 VAL A C 1
ATOM 640 O O . VAL A 1 81 ? -1.696 -4.547 -3.098 1 98.81 81 VAL A O 1
ATOM 643 N N . ILE A 1 82 ? -0.951 -4.902 -5.191 1 98.81 82 ILE A N 1
ATOM 644 C CA . ILE A 1 82 ? -2.197 -4.527 -5.852 1 98.81 82 ILE A CA 1
ATOM 645 C C . ILE A 1 82 ? -2.91 -5.781 -6.359 1 98.81 82 ILE A C 1
ATOM 647 O O . ILE A 1 82 ? -2.273 -6.688 -6.898 1 98.81 82 ILE A O 1
ATOM 651 N N . ALA A 1 83 ? -4.211 -5.816 -6.148 1 98.88 83 ALA A N 1
ATOM 652 C CA . ALA A 1 83 ? -4.988 -7 -6.508 1 98.88 83 ALA A CA 1
ATOM 653 C C . ALA A 1 83 ? -6.262 -6.613 -7.258 1 98.88 83 ALA A C 1
ATOM 655 O O . ALA A 1 83 ? -6.895 -5.605 -6.938 1 98.88 83 ALA A O 1
ATOM 656 N N . ILE A 1 84 ? -6.637 -7.391 -8.211 1 98.44 84 ILE A N 1
ATOM 657 C CA . ILE A 1 84 ? -7.824 -7.105 -9.008 1 98.44 84 ILE A CA 1
ATOM 658 C C . ILE A 1 84 ? -8.992 -7.953 -8.516 1 98.44 84 ILE A C 1
ATOM 660 O O . ILE A 1 84 ? -8.828 -9.141 -8.219 1 98.44 84 ILE A O 1
ATOM 664 N N . ALA A 1 85 ? -10.141 -7.285 -8.398 1 97.12 85 ALA A N 1
ATOM 665 C CA . ALA A 1 85 ? -11.352 -7.973 -7.965 1 97.12 85 ALA A CA 1
ATOM 666 C C . ALA A 1 85 ? -12.094 -8.57 -9.156 1 97.12 85 ALA A C 1
ATOM 668 O O . ALA A 1 85 ? -12.195 -7.949 -10.211 1 97.12 85 ALA A O 1
ATOM 669 N N . LYS A 1 86 ? -12.555 -9.844 -8.992 1 96.12 86 LYS A N 1
ATOM 670 C CA . LYS A 1 86 ? -13.516 -10.469 -9.898 1 96.12 86 LYS A CA 1
ATOM 671 C C . LYS A 1 86 ? -12.977 -10.516 -11.328 1 96.12 86 LYS A C 1
ATOM 673 O O . LYS A 1 86 ? -13.664 -10.125 -12.266 1 96.12 86 LYS A O 1
ATOM 678 N N . ASN A 1 87 ? -11.789 -11.047 -11.453 1 97.56 87 ASN A N 1
ATOM 679 C CA . ASN A 1 87 ? -11.164 -11.07 -12.773 1 97.56 87 ASN A CA 1
ATOM 680 C C . ASN A 1 87 ? -11.391 -12.406 -13.477 1 97.56 87 ASN A C 1
ATOM 682 O O . ASN A 1 87 ? -10.781 -12.68 -14.516 1 97.56 87 ASN A O 1
ATOM 686 N N . TYR A 1 88 ? -12.078 -13.32 -12.891 1 97.12 88 TYR A N 1
ATOM 687 C CA . TYR A 1 88 ? -12.578 -14.555 -13.492 1 97.12 88 TYR A CA 1
ATOM 688 C C . TYR A 1 88 ? -14.102 -14.57 -13.539 1 97.12 88 TYR A C 1
ATOM 690 O O . TYR A 1 88 ? -14.758 -14.43 -12.5 1 97.12 88 TYR A O 1
ATOM 698 N N . ALA A 1 89 ? -14.641 -14.797 -14.703 1 93.5 89 ALA A N 1
ATOM 699 C CA . ALA A 1 89 ? -16.094 -14.727 -14.891 1 93.5 89 ALA A CA 1
ATOM 700 C C . ALA A 1 89 ? -16.812 -15.703 -13.969 1 93.5 89 ALA A C 1
ATOM 702 O O . ALA A 1 89 ? -17.844 -15.367 -13.383 1 93.5 89 ALA A O 1
ATOM 703 N N . ALA A 1 90 ? -16.297 -16.859 -13.875 1 93.75 90 ALA A N 1
ATOM 704 C CA . ALA A 1 90 ? -16.922 -17.875 -13.031 1 93.75 90 ALA A CA 1
ATOM 705 C C . ALA A 1 90 ? -16.906 -17.453 -11.57 1 93.75 90 ALA A C 1
ATOM 707 O O . ALA A 1 90 ? -17.875 -17.703 -10.836 1 93.75 90 ALA A O 1
ATOM 708 N N . HIS A 1 91 ? -15.82 -16.844 -11.117 1 93.56 91 HIS A N 1
ATOM 709 C CA . HIS A 1 91 ? -15.742 -16.344 -9.75 1 93.56 91 HIS A CA 1
ATOM 710 C C . HIS A 1 91 ? -16.734 -15.211 -9.523 1 93.56 91 HIS A C 1
ATOM 712 O O . HIS A 1 91 ? -17.391 -15.156 -8.484 1 93.56 91 HIS A O 1
ATOM 718 N N . ALA A 1 92 ? -16.797 -14.312 -10.438 1 91.88 92 ALA A N 1
ATOM 719 C CA . ALA A 1 92 ? -17.781 -13.234 -10.344 1 91.88 92 ALA A CA 1
ATOM 720 C C . ALA A 1 92 ? -19.203 -13.781 -10.203 1 91.88 92 ALA A C 1
ATOM 722 O O . ALA A 1 92 ? -19.984 -13.289 -9.398 1 91.88 92 ALA A O 1
ATOM 723 N N . ALA A 1 93 ? -19.516 -14.781 -10.977 1 91.31 93 ALA A N 1
ATOM 724 C CA . ALA A 1 93 ? -20.844 -15.391 -10.977 1 91.31 93 ALA A CA 1
ATOM 725 C C . ALA A 1 93 ? -21.156 -16.031 -9.625 1 91.31 93 ALA A C 1
ATOM 727 O O . ALA A 1 93 ? -22.25 -15.852 -9.094 1 91.31 93 ALA A O 1
ATOM 728 N N . GLU A 1 94 ? -20.203 -16.719 -9.055 1 91.88 94 GLU A N 1
ATOM 729 C CA . GLU A 1 94 ? -20.469 -17.406 -7.793 1 91.88 94 GLU A CA 1
ATOM 730 C C . GLU A 1 94 ? -20.656 -16.422 -6.648 1 91.88 94 GLU A C 1
ATOM 732 O O . GLU A 1 94 ? -21.219 -16.766 -5.602 1 91.88 94 GLU A O 1
ATOM 737 N N . MET A 1 95 ? -20.125 -15.219 -6.77 1 87.94 95 MET A N 1
ATOM 738 C CA . MET A 1 95 ? -20.25 -14.172 -5.758 1 87.94 95 MET A CA 1
ATOM 739 C C . MET A 1 95 ? -21.469 -13.305 -6.023 1 87.94 95 MET A C 1
ATOM 741 O O . MET A 1 95 ? -21.656 -12.266 -5.383 1 87.94 95 MET A O 1
ATOM 745 N N . ASN A 1 96 ? -22.312 -13.648 -7.008 1 80.81 96 ASN A N 1
ATOM 746 C CA . ASN A 1 96 ? -23.516 -12.953 -7.43 1 80.81 96 ASN A CA 1
ATOM 747 C C . ASN A 1 96 ? -23.219 -11.516 -7.844 1 80.81 96 ASN A C 1
ATOM 749 O O . ASN A 1 96 ? -23.969 -10.594 -7.488 1 80.81 96 ASN A O 1
ATOM 753 N N . GLY A 1 97 ? -22.172 -11.422 -8.336 1 76.69 97 GLY A N 1
ATOM 754 C CA . GLY A 1 97 ? -21.781 -10.086 -8.75 1 76.69 97 GLY A CA 1
ATOM 755 C C . GLY A 1 97 ? -21.75 -9.906 -10.258 1 76.69 97 GLY A C 1
ATOM 756 O O . GLY A 1 97 ? -21.703 -10.891 -11 1 76.69 97 GLY A O 1
ATOM 757 N N . LYS A 1 98 ? -22.016 -8.602 -10.727 1 76.44 98 LYS A N 1
ATOM 758 C CA . LYS A 1 98 ? -21.844 -8.234 -12.133 1 76.44 98 LYS A CA 1
ATOM 759 C C . LYS A 1 98 ? -20.375 -7.973 -12.445 1 76.44 98 LYS A C 1
ATOM 761 O O . LYS A 1 98 ? -19.625 -7.488 -11.594 1 76.44 98 LYS A O 1
ATOM 766 N N . VAL A 1 99 ? -20 -8.477 -13.625 1 78.94 99 VAL A N 1
ATOM 767 C CA . VAL A 1 99 ? -18.641 -8.188 -14.086 1 78.94 99 VAL A CA 1
ATOM 768 C C . VAL A 1 99 ? -18.547 -6.738 -14.547 1 78.94 99 VAL A C 1
ATOM 770 O O . VAL A 1 99 ? -19.375 -6.273 -15.328 1 78.94 99 VAL A O 1
ATOM 773 N N . SER A 1 100 ? -17.641 -6.027 -13.938 1 87.5 100 SER A N 1
ATOM 774 C CA . SER A 1 100 ? -17.391 -4.645 -14.328 1 87.5 100 SER A CA 1
ATOM 775 C C . SER A 1 100 ? -16.547 -4.578 -15.609 1 87.5 100 SER A C 1
ATOM 777 O O . SER A 1 100 ? -15.602 -5.344 -15.773 1 87.5 100 SER A O 1
ATOM 779 N N . PRO A 1 101 ? -16.969 -3.73 -16.5 1 93.25 101 PRO A N 1
ATOM 780 C CA . PRO A 1 101 ? -16.109 -3.535 -17.688 1 93.25 101 PRO A CA 1
ATOM 781 C C . PRO A 1 101 ? -14.82 -2.793 -17.359 1 93.25 101 PRO A C 1
ATOM 783 O O . PRO A 1 101 ? -13.93 -2.701 -18.219 1 93.25 101 PRO A O 1
ATOM 786 N N . VAL A 1 102 ? -14.758 -2.258 -16.188 1 96.75 102 VAL A N 1
ATOM 787 C CA . VAL A 1 102 ? -13.562 -1.56 -15.727 1 96.75 102 VAL A CA 1
ATOM 788 C C . VAL A 1 102 ? -12.875 -2.383 -14.641 1 96.75 102 VAL A C 1
ATOM 790 O O . VAL A 1 102 ? -13.531 -2.959 -13.773 1 96.75 102 VAL A O 1
ATOM 793 N N . GLN A 1 103 ? -11.594 -2.49 -14.766 1 98.31 103 GLN A N 1
ATOM 794 C CA . GLN A 1 103 ? -10.82 -3.219 -13.766 1 98.31 103 GLN A CA 1
ATOM 795 C C . GLN A 1 103 ? -11.031 -2.633 -12.375 1 98.31 103 GLN A C 1
ATOM 797 O O . GLN A 1 103 ? -10.914 -1.42 -12.18 1 98.31 103 GLN A O 1
ATOM 802 N N . ASN A 1 104 ? -11.391 -3.439 -11.414 1 97.69 104 ASN A N 1
ATOM 803 C CA . ASN A 1 104 ? -11.609 -3.053 -10.023 1 97.69 104 ASN A CA 1
ATOM 804 C C . ASN A 1 104 ? -10.445 -3.477 -9.133 1 97.69 104 ASN A C 1
ATOM 806 O O . ASN A 1 104 ? -10.266 -4.668 -8.859 1 97.69 104 ASN A O 1
ATOM 810 N N . TRP A 1 105 ? -9.672 -2.51 -8.664 1 98.56 105 TRP A N 1
ATOM 811 C CA . TRP A 1 105 ? -8.422 -2.785 -7.965 1 98.56 105 TRP A CA 1
ATOM 812 C C . TRP A 1 105 ? -8.539 -2.451 -6.48 1 98.56 105 TRP A C 1
ATOM 814 O O . TRP A 1 105 ? -9.227 -1.497 -6.105 1 98.56 105 TRP A O 1
ATOM 824 N N . PHE A 1 106 ? -7.906 -3.193 -5.637 1 98.56 106 PHE A N 1
ATOM 825 C CA . PHE A 1 106 ? -7.68 -2.889 -4.23 1 98.56 106 PHE A CA 1
ATOM 826 C C . PHE A 1 106 ? -6.234 -3.178 -3.842 1 98.56 106 PHE A C 1
ATOM 828 O O . PHE A 1 106 ? -5.48 -3.762 -4.621 1 98.56 106 PHE A O 1
ATOM 835 N N . CYS A 1 107 ? -5.859 -2.697 -2.658 1 98.44 107 CYS A N 1
ATOM 836 C CA . CYS A 1 107 ? -4.504 -2.934 -2.172 1 98.44 107 CYS A CA 1
ATOM 837 C C . CYS A 1 107 ? -4.512 -3.85 -0.956 1 98.44 107 CYS A C 1
ATOM 839 O O . CYS A 1 107 ? -5.395 -3.748 -0.102 1 98.44 107 CYS A O 1
ATOM 841 N N . LYS A 1 108 ? -3.576 -4.762 -0.958 1 98.69 108 LYS A N 1
ATOM 842 C CA . LYS A 1 108 ? -3.211 -5.438 0.283 1 98.69 108 LYS A CA 1
ATOM 843 C C . LYS A 1 108 ? -2.055 -4.727 0.979 1 98.69 108 LYS A C 1
ATOM 845 O O . LYS A 1 108 ? -1.35 -3.926 0.361 1 98.69 108 LYS A O 1
ATOM 850 N N . GLN A 1 109 ? -1.922 -4.973 2.24 1 98.44 109 GLN A N 1
ATOM 851 C CA . GLN A 1 109 ? -0.886 -4.289 3.008 1 98.44 109 GLN A CA 1
ATOM 852 C C . GLN A 1 109 ? 0.438 -5.043 2.939 1 98.44 109 GLN A C 1
ATOM 854 O O . GLN A 1 109 ? 0.453 -6.273 2.859 1 98.44 109 GLN A O 1
ATOM 859 N N . VAL A 1 110 ? 1.505 -4.328 3.002 1 98.06 110 VAL A N 1
ATOM 860 C CA . VAL A 1 110 ? 2.826 -4.945 2.967 1 98.06 110 VAL A CA 1
ATOM 861 C C . VAL A 1 110 ? 2.971 -5.922 4.133 1 98.06 110 VAL A C 1
ATOM 863 O O . VAL A 1 110 ? 3.621 -6.961 4.004 1 98.06 110 VAL A O 1
ATOM 866 N N . THR A 1 111 ? 2.312 -5.66 5.219 1 98.38 111 THR A N 1
ATOM 867 C CA . THR A 1 111 ? 2.43 -6.5 6.406 1 98.38 111 THR A CA 1
ATOM 868 C C . THR A 1 111 ? 1.612 -7.777 6.25 1 98.38 111 THR A C 1
ATOM 870 O O . THR A 1 111 ? 1.716 -8.695 7.07 1 98.38 111 THR A O 1
ATOM 873 N N . SER A 1 112 ? 0.825 -7.82 5.199 1 98.81 112 SER A N 1
ATOM 874 C CA . SER A 1 112 ? 0.081 -9.055 4.957 1 98.81 112 SER A CA 1
ATOM 875 C C . SER A 1 112 ? 0.957 -10.102 4.281 1 98.81 112 SER A C 1
ATOM 877 O O . SER A 1 112 ? 0.618 -11.289 4.273 1 98.81 112 SER A O 1
ATOM 879 N N . ILE A 1 113 ? 2.066 -9.695 3.686 1 98.88 113 ILE A N 1
ATOM 880 C CA . ILE A 1 113 ? 2.965 -10.633 3.027 1 98.88 113 ILE A CA 1
ATOM 881 C C . ILE A 1 113 ? 3.414 -11.703 4.023 1 98.88 113 ILE A C 1
ATOM 883 O O . ILE A 1 113 ? 3.732 -11.391 5.176 1 98.88 113 ILE A O 1
ATOM 887 N N . ASN A 1 114 ? 3.396 -12.891 3.635 1 98.81 114 ASN A N 1
ATOM 888 C CA . ASN A 1 114 ? 3.717 -14.039 4.477 1 98.81 114 ASN A CA 1
ATOM 889 C C . ASN A 1 114 ? 4.543 -15.078 3.717 1 98.81 114 ASN A C 1
ATOM 891 O O . ASN A 1 114 ? 4.52 -15.117 2.484 1 98.81 114 ASN A O 1
ATOM 895 N N . ASP A 1 115 ? 5.312 -15.844 4.438 1 98.69 115 ASP A N 1
ATOM 896 C CA . ASP A 1 115 ? 6.086 -16.938 3.848 1 98.69 115 ASP A CA 1
ATOM 897 C C . ASP A 1 115 ? 5.168 -18 3.25 1 98.69 115 ASP A C 1
ATOM 899 O O . ASP A 1 115 ? 4.062 -18.219 3.75 1 98.69 115 ASP A O 1
ATOM 903 N N . PRO A 1 116 ? 5.645 -18.656 2.223 1 98.69 116 PRO A N 1
ATOM 904 C CA . PRO A 1 116 ? 4.793 -19.594 1.491 1 98.69 116 PRO A CA 1
ATOM 905 C C . PRO A 1 116 ? 4.355 -20.781 2.348 1 98.69 116 PRO A C 1
ATOM 907 O O . PRO A 1 116 ? 3.359 -21.438 2.033 1 98.69 116 PRO A O 1
ATOM 910 N N . PHE A 1 117 ? 5.082 -21.078 3.461 1 98.56 117 PHE A N 1
ATOM 911 C CA . PHE A 1 117 ? 4.73 -22.25 4.258 1 98.56 117 PHE A CA 1
ATOM 912 C C . PHE A 1 117 ? 4.492 -21.859 5.715 1 98.56 117 PHE A C 1
ATOM 914 O O . PHE A 1 117 ? 4.402 -22.719 6.586 1 98.56 117 PHE A O 1
ATOM 921 N N . ALA A 1 118 ? 4.457 -20.578 6.031 1 98.56 118 ALA A N 1
ATOM 922 C CA . ALA A 1 118 ? 4.168 -20.109 7.383 1 98.56 118 ALA A CA 1
ATOM 923 C C . ALA A 1 118 ? 2.668 -20.156 7.668 1 98.56 118 ALA A C 1
ATOM 925 O O . ALA A 1 118 ? 1.851 -20.094 6.75 1 98.56 118 ALA A O 1
ATOM 926 N N . PRO A 1 119 ? 2.318 -20.297 8.891 1 98.81 119 PRO A N 1
ATOM 927 C CA . PRO A 1 119 ? 0.892 -20.297 9.219 1 98.81 119 PRO A CA 1
ATOM 928 C C . PRO A 1 119 ? 0.202 -18.984 8.82 1 98.81 119 PRO A C 1
ATOM 930 O O . PRO A 1 119 ? 0.834 -17.938 8.812 1 98.81 119 PRO A O 1
ATOM 933 N N . VAL A 1 120 ? -1.008 -19.094 8.422 1 98.88 120 VAL A N 1
ATOM 934 C CA . VAL A 1 120 ? -1.908 -17.953 8.242 1 98.88 120 VAL A CA 1
ATOM 935 C C . VAL A 1 120 ? -2.799 -17.812 9.477 1 98.88 120 VAL A C 1
ATOM 937 O O . VAL A 1 120 ? -3.367 -18.797 9.961 1 98.88 120 VAL A O 1
ATOM 940 N N . MET A 1 121 ? -2.947 -16.609 9.953 1 98.88 121 MET A N 1
ATOM 941 C CA . MET A 1 121 ? -3.604 -16.406 11.234 1 98.88 121 MET A CA 1
ATOM 942 C C . MET A 1 121 ? -5.086 -16.109 11.055 1 98.88 121 MET A C 1
ATOM 944 O O . MET A 1 121 ? -5.461 -15.273 10.234 1 98.88 121 MET A O 1
ATOM 948 N N . MET A 1 122 ? -5.887 -16.828 11.742 1 98.88 122 MET A N 1
ATOM 949 C CA . MET A 1 122 ? -7.285 -16.453 11.93 1 98.88 122 MET A CA 1
ATOM 950 C C . MET A 1 122 ? -7.406 -15.281 12.891 1 98.88 122 MET A C 1
ATOM 952 O O . MET A 1 122 ? -7 -15.375 14.055 1 98.88 122 MET A O 1
ATOM 956 N N . PRO A 1 123 ? -7.895 -14.172 12.406 1 98.56 123 PRO A N 1
ATOM 957 C CA . PRO A 1 123 ? -7.984 -13.039 13.32 1 98.56 123 PRO A CA 1
ATOM 958 C C . PRO A 1 123 ? -8.977 -13.273 14.461 1 98.56 123 PRO A C 1
ATOM 960 O O . PRO A 1 123 ? -9.93 -14.047 14.305 1 98.56 123 PRO A O 1
ATOM 963 N N . VAL A 1 124 ? -8.852 -12.602 15.57 1 98.25 124 VAL A N 1
ATOM 964 C CA . VAL A 1 124 ? -9.734 -12.727 16.734 1 98.25 124 VAL A CA 1
ATOM 965 C C . VAL A 1 124 ? -11.047 -12 16.469 1 98.25 124 VAL A C 1
ATOM 967 O O . VAL A 1 124 ? -12.055 -12.266 17.125 1 98.25 124 VAL A O 1
ATOM 970 N N . VAL A 1 125 ? -11.055 -11.164 15.438 1 98.19 125 VAL A N 1
ATOM 971 C CA . VAL A 1 125 ? -12.188 -10.266 15.258 1 98.19 125 VAL A CA 1
ATOM 972 C C . VAL A 1 125 ? -13.172 -10.867 14.25 1 98.19 125 VAL A C 1
ATOM 974 O O . VAL A 1 125 ? -14.219 -10.281 13.977 1 98.19 125 VAL A O 1
ATOM 977 N N . SER A 1 126 ? -12.867 -12.031 13.656 1 98.44 126 SER A N 1
ATOM 978 C CA . SER A 1 126 ? -13.758 -12.641 12.672 1 98.44 126 SER A CA 1
ATOM 979 C C . SER A 1 126 ? -13.43 -14.109 12.453 1 98.44 126 SER A C 1
ATOM 981 O O . SER A 1 126 ? -12.289 -14.531 12.656 1 98.44 126 SER A O 1
ATOM 983 N N . ASP A 1 127 ? -14.414 -14.859 12.031 1 98.19 127 ASP A N 1
ATOM 984 C CA . ASP A 1 127 ? -14.203 -16.266 11.672 1 98.19 127 ASP A CA 1
ATOM 985 C C . ASP A 1 127 ? -14.547 -16.5 10.203 1 98.19 127 ASP A C 1
ATOM 987 O O . ASP A 1 127 ? -14.664 -17.656 9.766 1 98.19 127 ASP A O 1
ATOM 991 N N . GLN A 1 128 ? -14.719 -15.422 9.445 1 98.75 128 GLN A N 1
ATOM 992 C CA . GLN A 1 128 ? -15.102 -15.578 8.047 1 98.75 128 GLN A CA 1
ATOM 993 C C . GLN A 1 128 ? -13.883 -15.477 7.137 1 98.75 128 GLN A C 1
ATOM 995 O O . GLN A 1 128 ? -13.883 -14.711 6.172 1 98.75 128 GLN A O 1
ATOM 1000 N N . LEU A 1 129 ? -12.844 -16.234 7.516 1 98.94 129 LEU A N 1
ATOM 1001 C CA . LEU A 1 129 ? -11.617 -16.297 6.727 1 98.94 129 LEU A CA 1
ATOM 1002 C C . LEU A 1 129 ? -11.82 -17.156 5.484 1 98.94 129 LEU A C 1
ATOM 1004 O O . LEU A 1 129 ? -12.281 -18.297 5.578 1 98.94 129 LEU A O 1
ATOM 1008 N N . ASP A 1 130 ? -11.547 -16.594 4.359 1 98.94 130 ASP A N 1
ATOM 1009 C CA . ASP A 1 130 ? -11.703 -17.25 3.064 1 98.94 130 ASP A CA 1
ATOM 1010 C C . ASP A 1 130 ? -10.375 -17.297 2.311 1 98.94 130 ASP A C 1
ATOM 1012 O O . ASP A 1 130 ? -9.375 -16.734 2.77 1 98.94 130 ASP A O 1
ATOM 1016 N N . TYR A 1 131 ? -10.328 -18.062 1.256 1 98.94 131 TYR A N 1
ATOM 1017 C CA . TYR A 1 131 ? -9.125 -18.266 0.45 1 98.94 131 TYR A CA 1
ATOM 1018 C C . TYR A 1 131 ? -9.375 -17.891 -1.006 1 98.94 131 TYR A C 1
ATOM 1020 O O . TYR A 1 131 ? -10.5 -18.031 -1.505 1 98.94 131 TYR A O 1
ATOM 1028 N N . GLU A 1 132 ? -8.375 -17.359 -1.625 1 98.88 132 GLU A N 1
ATOM 1029 C CA . GLU A 1 132 ? -8.383 -17.031 -3.049 1 98.88 132 GLU A CA 1
ATOM 1030 C C . GLU A 1 132 ? -7.02 -17.312 -3.684 1 98.88 132 GLU A C 1
ATOM 1032 O O . GLU A 1 132 ? -6.121 -16.469 -3.633 1 98.88 132 GLU A O 1
ATOM 1037 N N . ALA A 1 133 ? -6.848 -18.453 -4.312 1 98.94 133 ALA A N 1
ATOM 1038 C CA . ALA A 1 133 ? -5.602 -18.781 -5.004 1 98.94 133 ALA A CA 1
ATOM 1039 C C . ALA A 1 133 ? -5.422 -17.906 -6.242 1 98.94 133 ALA A C 1
ATOM 1041 O O . ALA A 1 133 ? -6.355 -17.734 -7.027 1 98.94 133 ALA A O 1
ATOM 1042 N N . GLU A 1 134 ? -4.262 -17.359 -6.359 1 98.94 134 GLU A N 1
ATOM 1043 C CA . GLU A 1 134 ? -4.035 -16.453 -7.48 1 98.94 134 GLU A CA 1
ATOM 1044 C C . GLU A 1 134 ? -2.637 -16.641 -8.062 1 98.94 134 GLU A C 1
ATOM 1046 O O . GLU A 1 134 ? -1.704 -17.016 -7.344 1 98.94 134 GLU A O 1
ATOM 1051 N N . LEU A 1 135 ? -2.494 -16.406 -9.391 1 98.94 135 LEU A N 1
ATOM 1052 C CA . LEU A 1 135 ? -1.199 -16.078 -9.984 1 98.94 135 LEU A CA 1
ATOM 1053 C C . LEU A 1 135 ? -0.766 -14.672 -9.617 1 98.94 135 LEU A C 1
ATOM 1055 O O . LEU A 1 135 ? -1.546 -13.727 -9.75 1 98.94 135 LEU A O 1
ATOM 1059 N N . VAL A 1 136 ? 0.459 -14.531 -9.125 1 98.94 136 VAL A N 1
ATOM 1060 C CA . VAL A 1 136 ? 0.992 -13.219 -8.758 1 98.94 136 VAL A CA 1
ATOM 1061 C C . VAL A 1 136 ? 2.141 -12.852 -9.695 1 98.94 136 VAL A C 1
ATOM 1063 O O . VAL A 1 136 ? 3.031 -13.664 -9.945 1 98.94 136 VAL A O 1
ATOM 1066 N N . VAL A 1 137 ? 2.092 -11.664 -10.203 1 98.94 137 VAL A N 1
ATOM 1067 C CA . VAL A 1 137 ? 3.15 -11.109 -11.047 1 98.94 137 VAL A CA 1
ATOM 1068 C C . VAL A 1 137 ? 4.051 -10.203 -10.211 1 98.94 137 VAL A C 1
ATOM 1070 O O . VAL A 1 137 ? 3.562 -9.391 -9.422 1 98.94 137 VAL A O 1
ATOM 1073 N N . VAL A 1 138 ? 5.344 -10.375 -10.305 1 98.88 138 VAL A N 1
ATOM 1074 C CA . VAL A 1 138 ? 6.281 -9.414 -9.742 1 98.88 138 VAL A CA 1
ATOM 1075 C C . VAL A 1 138 ? 6.859 -8.539 -10.859 1 98.88 138 VAL A C 1
ATOM 1077 O O . VAL A 1 138 ? 7.281 -9.047 -11.898 1 98.88 138 VAL A O 1
ATOM 1080 N N . ILE A 1 139 ? 6.805 -7.246 -10.656 1 98.81 139 ILE A N 1
ATOM 1081 C CA . ILE A 1 139 ? 7.348 -6.285 -11.609 1 98.81 139 ILE A CA 1
ATOM 1082 C C . ILE A 1 139 ? 8.867 -6.262 -11.508 1 98.81 139 ILE A C 1
ATOM 1084 O O . ILE A 1 139 ? 9.43 -6.258 -10.406 1 98.81 139 ILE A O 1
ATOM 1088 N N . GLY A 1 140 ? 9.516 -6.223 -12.656 1 98 140 GLY A N 1
ATOM 1089 C CA . GLY A 1 140 ? 10.961 -6.301 -12.672 1 98 140 GLY A CA 1
ATOM 1090 C C . GLY A 1 140 ? 11.633 -5.008 -13.109 1 98 140 GLY A C 1
ATOM 1091 O O . GLY A 1 140 ? 12.812 -4.789 -12.828 1 98 140 GLY A O 1
ATOM 1092 N N . LYS A 1 141 ? 10.938 -4.219 -13.797 1 97.69 141 LYS A N 1
ATOM 1093 C CA . LYS A 1 141 ? 11.438 -2.932 -14.273 1 97.69 141 LYS A CA 1
ATOM 1094 C C . LYS A 1 141 ? 10.422 -1.82 -14.016 1 97.69 141 LYS A C 1
ATOM 1096 O O . LYS A 1 141 ? 9.219 -2.08 -13.922 1 97.69 141 LYS A O 1
ATOM 1101 N N . TYR A 1 142 ? 10.945 -0.602 -13.938 1 98 142 TYR A N 1
ATOM 1102 C CA . TYR A 1 142 ? 10.062 0.553 -13.828 1 98 142 TYR A CA 1
ATOM 1103 C C . TYR A 1 142 ? 9.18 0.685 -15.07 1 98 142 TYR A C 1
ATOM 1105 O O . TYR A 1 142 ? 9.648 0.473 -16.188 1 98 142 TYR A O 1
ATOM 1113 N N . GLY A 1 143 ? 7.891 0.97 -14.828 1 98.5 143 GLY A N 1
ATOM 1114 C CA . GLY A 1 143 ? 6.965 1.164 -15.93 1 98.5 143 GLY A CA 1
ATOM 1115 C C . GLY A 1 143 ? 5.926 2.236 -15.656 1 98.5 143 GLY A C 1
ATOM 1116 O O . GLY A 1 143 ? 5.309 2.252 -14.594 1 98.5 143 GLY A O 1
ATOM 1117 N N . ARG A 1 144 ? 5.793 3.15 -16.531 1 98.56 144 ARG A N 1
ATOM 1118 C CA . ARG A 1 144 ? 4.762 4.184 -16.562 1 98.56 144 ARG A CA 1
ATOM 1119 C C . ARG A 1 144 ? 4.145 4.305 -17.953 1 98.56 144 ARG A C 1
ATOM 1121 O O . ARG A 1 144 ? 4.863 4.309 -18.953 1 98.56 144 ARG A O 1
ATOM 1128 N N . HIS A 1 145 ? 2.779 4.285 -17.984 1 98.56 145 HIS A N 1
ATOM 1129 C CA . HIS A 1 145 ? 2.061 4.332 -19.25 1 98.56 145 HIS A CA 1
ATOM 1130 C C . HIS A 1 145 ? 2.545 3.234 -20.203 1 98.56 145 HIS A C 1
ATOM 1132 O O . HIS A 1 145 ? 2.859 3.504 -21.359 1 98.56 145 HIS A O 1
ATOM 1138 N N . VAL A 1 146 ? 2.629 2.033 -19.688 1 98.75 146 VAL A N 1
ATOM 1139 C CA . VAL A 1 146 ? 3.08 0.883 -20.469 1 98.75 146 VAL A CA 1
ATOM 1140 C C . VAL A 1 146 ? 1.922 0.329 -21.297 1 98.75 146 VAL A C 1
ATOM 1142 O O . VAL A 1 146 ? 0.918 -0.124 -20.734 1 98.75 146 VAL A O 1
ATOM 1145 N N . PRO A 1 147 ? 1.989 0.382 -22.594 1 98.62 147 PRO A N 1
ATOM 1146 C CA . PRO A 1 147 ? 0.914 -0.243 -23.359 1 98.62 147 PRO A CA 1
ATOM 1147 C C . PRO A 1 147 ? 0.86 -1.758 -23.188 1 98.62 147 PRO A C 1
ATOM 1149 O O . PRO A 1 147 ? 1.88 -2.383 -22.875 1 98.62 147 PRO A O 1
ATOM 1152 N N . ALA A 1 148 ? -0.288 -2.322 -23.422 1 98.69 148 ALA A N 1
ATOM 1153 C CA . ALA A 1 148 ? -0.498 -3.748 -23.188 1 98.69 148 ALA A CA 1
ATOM 1154 C C . ALA A 1 148 ? 0.503 -4.586 -23.984 1 98.69 148 ALA A C 1
ATOM 1156 O O . ALA A 1 148 ? 1.013 -5.594 -23.469 1 98.69 148 ALA A O 1
ATOM 1157 N N . GLU A 1 149 ? 0.833 -4.184 -25.172 1 98.38 149 GLU A N 1
ATOM 1158 C CA . GLU A 1 149 ? 1.689 -4.969 -26.062 1 98.38 149 GLU A CA 1
ATOM 1159 C C . GLU A 1 149 ? 3.129 -5 -25.547 1 98.38 149 GLU A C 1
ATOM 1161 O O . GLU A 1 149 ? 3.928 -5.832 -25.984 1 98.38 149 GLU A O 1
ATOM 1166 N N . ARG A 1 150 ? 3.488 -4.074 -24.594 1 98.31 150 ARG A N 1
ATOM 1167 C CA . ARG A 1 150 ? 4.852 -4.016 -24.062 1 98.31 150 ARG A CA 1
ATOM 1168 C C . ARG A 1 150 ? 4.895 -4.426 -22.594 1 98.31 150 ARG A C 1
ATOM 1170 O O . ARG A 1 150 ? 5.938 -4.312 -21.953 1 98.31 150 ARG A O 1
ATOM 1177 N N . ALA A 1 151 ? 3.799 -4.871 -22.078 1 98.5 151 ALA A N 1
ATOM 1178 C CA . ALA A 1 151 ? 3.697 -5.227 -20.672 1 98.5 151 ALA A CA 1
ATOM 1179 C C . ALA A 1 151 ? 4.754 -6.262 -20.281 1 98.5 151 ALA A C 1
ATOM 1181 O O . ALA A 1 151 ? 5.316 -6.207 -19.188 1 98.5 151 ALA A O 1
ATOM 1182 N N . HIS A 1 152 ? 5.047 -7.172 -21.203 1 97.25 152 HIS A N 1
ATOM 1183 C CA . HIS A 1 152 ? 5.988 -8.258 -20.938 1 97.25 152 HIS A CA 1
ATOM 1184 C C . HIS A 1 152 ? 7.371 -7.715 -20.609 1 97.25 152 HIS A C 1
ATOM 1186 O O . HIS A 1 152 ? 8.164 -8.398 -19.953 1 97.25 152 HIS A O 1
ATOM 1192 N N . GLU A 1 153 ? 7.68 -6.492 -20.984 1 96.94 153 GLU A N 1
ATOM 1193 C CA . GLU A 1 153 ? 9.008 -5.914 -20.812 1 96.94 153 GLU A CA 1
ATOM 1194 C C . GLU A 1 153 ? 9.273 -5.574 -19.344 1 96.94 153 GLU A C 1
ATOM 1196 O O . GLU A 1 153 ? 10.43 -5.43 -18.938 1 96.94 153 GLU A O 1
ATOM 1201 N N . ILE A 1 154 ? 8.195 -5.477 -18.531 1 98.31 154 ILE A N 1
ATOM 1202 C CA . ILE A 1 154 ? 8.461 -5.027 -17.172 1 98.31 154 ILE A CA 1
ATOM 1203 C C . ILE A 1 154 ? 8.141 -6.148 -16.188 1 98.31 154 ILE A C 1
ATOM 1205 O O . ILE A 1 154 ? 8.266 -5.969 -14.977 1 98.31 154 ILE A O 1
ATOM 1209 N N . ILE A 1 155 ? 7.75 -7.258 -16.672 1 98.38 155 ILE A N 1
ATOM 1210 C CA . ILE A 1 155 ? 7.457 -8.398 -15.805 1 98.38 155 ILE A CA 1
ATOM 1211 C C . ILE A 1 155 ? 8.758 -9.078 -15.383 1 98.38 155 ILE A C 1
ATOM 1213 O O . ILE A 1 155 ? 9.578 -9.438 -16.234 1 98.38 155 ILE A O 1
ATOM 1217 N N . GLY A 1 156 ? 8.922 -9.227 -14.078 1 98.19 156 GLY A N 1
ATOM 1218 C CA . GLY A 1 156 ? 10.102 -9.883 -13.539 1 98.19 156 GLY A CA 1
ATOM 1219 C C . GLY A 1 156 ? 9.906 -11.367 -13.32 1 98.19 156 GLY A C 1
ATOM 1220 O O . GLY A 1 156 ? 10.875 -12.133 -13.305 1 98.19 156 GLY A O 1
ATOM 1221 N N . GLY A 1 157 ? 8.633 -11.781 -13.109 1 98.56 157 GLY A N 1
ATOM 1222 C CA . GLY A 1 157 ? 8.367 -13.195 -12.891 1 98.56 157 GLY A CA 1
ATOM 1223 C C . GLY A 1 157 ? 6.992 -13.461 -12.312 1 98.56 157 GLY A C 1
ATOM 1224 O O . GLY A 1 157 ? 6.145 -12.562 -12.273 1 98.56 157 GLY A O 1
ATOM 1225 N N . TYR A 1 158 ? 6.816 -14.711 -11.961 1 98.81 158 TYR A N 1
ATOM 1226 C CA . TYR A 1 158 ? 5.523 -15.203 -11.5 1 98.81 158 TYR A CA 1
ATOM 1227 C C . TYR A 1 158 ? 5.684 -16.031 -10.234 1 98.81 158 TYR A C 1
ATOM 1229 O O . TYR A 1 158 ? 6.719 -16.672 -10.031 1 98.81 158 TYR A O 1
ATOM 1237 N N . MET A 1 159 ? 4.68 -16 -9.414 1 98.69 159 MET A N 1
ATOM 1238 C CA . MET A 1 159 ? 4.652 -16.797 -8.195 1 98.69 159 MET A CA 1
ATOM 1239 C C . MET A 1 159 ? 3.229 -17.219 -7.848 1 98.69 159 MET A C 1
ATOM 1241 O O . MET A 1 159 ? 2.268 -16.719 -8.43 1 98.69 159 MET A O 1
ATOM 1245 N N . CYS A 1 160 ? 3.139 -18.219 -6.969 1 98.81 160 CYS A N 1
ATOM 1246 C CA . CYS A 1 160 ? 1.857 -18.5 -6.332 1 98.81 160 CYS A CA 1
ATOM 1247 C C . CYS A 1 160 ? 1.522 -17.438 -5.289 1 98.81 160 CYS A C 1
ATOM 1249 O O . CYS A 1 160 ? 2.42 -16.859 -4.676 1 98.81 160 CYS A O 1
ATOM 1251 N N . GLY A 1 161 ? 0.315 -17.188 -5.141 1 98.88 161 GLY A N 1
ATOM 1252 C CA . GLY A 1 161 ? -0.182 -16.359 -4.051 1 98.88 161 GLY A CA 1
ATOM 1253 C C . GLY A 1 161 ? -1.56 -16.781 -3.568 1 98.88 161 GLY A C 1
ATOM 1254 O O . GLY A 1 161 ? -2.262 -17.531 -4.25 1 98.88 161 GLY A O 1
ATOM 1255 N N . CYS A 1 162 ? -1.876 -16.406 -2.426 1 98.94 162 CYS A N 1
ATOM 1256 C CA . CYS A 1 162 ? -3.227 -16.562 -1.895 1 98.94 162 CYS A CA 1
ATOM 1257 C C . CYS A 1 162 ? -3.717 -15.25 -1.278 1 98.94 162 CYS A C 1
ATOM 1259 O O . CYS A 1 162 ? -3.092 -14.719 -0.356 1 98.94 162 CYS A O 1
ATOM 1261 N N . ASP A 1 163 ? -4.742 -14.742 -1.816 1 98.88 163 ASP A N 1
ATOM 1262 C CA . ASP A 1 163 ? -5.395 -13.531 -1.328 1 98.88 163 ASP A CA 1
ATOM 1263 C C . ASP A 1 163 ? -6.457 -13.859 -0.282 1 98.88 163 ASP A C 1
ATOM 1265 O O . ASP A 1 163 ? -7.656 -13.805 -0.569 1 98.88 163 ASP A O 1
ATOM 1269 N N . TYR A 1 164 ? -5.992 -14.148 0.906 1 98.94 164 TYR A N 1
ATOM 1270 C CA . TYR A 1 164 ? -6.941 -14.445 1.976 1 98.94 164 TYR A CA 1
ATOM 1271 C C . TYR A 1 164 ? -7.824 -13.234 2.268 1 98.94 164 TYR A C 1
ATOM 1273 O O . TYR A 1 164 ? -7.383 -12.094 2.145 1 98.94 164 TYR A O 1
ATOM 1281 N N . THR A 1 165 ? -9.031 -13.492 2.635 1 98.81 165 THR A N 1
ATOM 1282 C CA . THR A 1 165 ? -10.047 -12.461 2.777 1 98.81 165 THR A CA 1
ATOM 1283 C C . THR A 1 165 ? -10.875 -12.688 4.035 1 98.81 165 THR A C 1
ATOM 1285 O O . THR A 1 165 ? -11.273 -13.82 4.332 1 98.81 165 THR A O 1
ATOM 1288 N N . ILE A 1 166 ? -11.078 -11.672 4.773 1 98.88 166 ILE A N 1
ATOM 1289 C CA . ILE A 1 166 ? -12.094 -11.68 5.828 1 98.88 166 ILE A CA 1
ATOM 1290 C C . ILE A 1 166 ? -13.398 -11.102 5.289 1 98.88 166 ILE A C 1
ATOM 1292 O O . ILE A 1 166 ? -13.539 -9.883 5.164 1 98.88 166 ILE A O 1
ATOM 1296 N N . ARG A 1 167 ? -14.359 -11.977 5.09 1 98.69 167 ARG A N 1
ATOM 1297 C CA . ARG A 1 167 ? -15.484 -11.664 4.215 1 98.69 167 ARG A CA 1
ATOM 1298 C C . ARG A 1 167 ? -16.422 -10.648 4.863 1 98.69 167 ARG A C 1
ATOM 1300 O O . ARG A 1 167 ? -16.953 -9.766 4.188 1 98.69 167 ARG A O 1
ATOM 1307 N N . ASP A 1 168 ? -16.688 -10.75 6.145 1 98.56 168 ASP A N 1
ATOM 1308 C CA . ASP A 1 168 ? -17.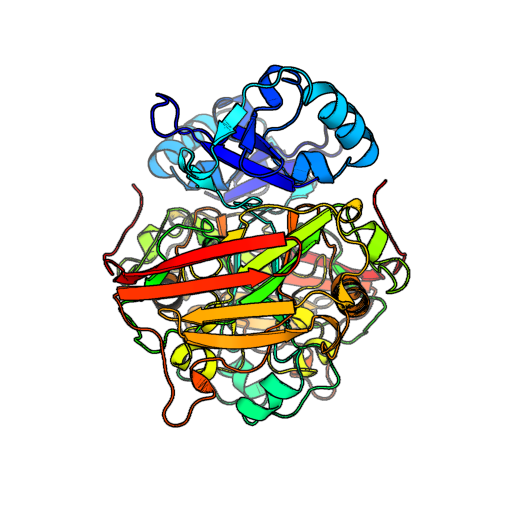578 -9.789 6.785 1 98.56 168 ASP A CA 1
ATOM 1309 C C . ASP A 1 168 ? -16.969 -8.391 6.805 1 98.56 168 ASP A C 1
ATOM 1311 O O . ASP A 1 168 ? -17.688 -7.395 6.691 1 98.56 168 ASP A O 1
ATOM 1315 N N . TRP A 1 169 ? -15.664 -8.281 6.914 1 98.56 169 TRP A N 1
ATOM 1316 C CA . TRP A 1 169 ? -14.984 -6.988 6.84 1 98.56 169 TRP A CA 1
ATOM 1317 C C . TRP A 1 169 ? -14.977 -6.465 5.406 1 98.56 169 TRP A C 1
ATOM 1319 O O . TRP A 1 169 ? -15.078 -5.258 5.18 1 98.56 169 TRP A O 1
ATOM 1329 N N . GLN A 1 170 ? -14.758 -7.363 4.457 1 98 170 GLN A N 1
ATOM 1330 C CA . GLN A 1 170 ? -14.805 -6.969 3.051 1 98 170 GLN A CA 1
ATOM 1331 C C . GLN A 1 170 ? -16.172 -6.391 2.686 1 98 170 GLN A C 1
ATOM 1333 O O . GLN A 1 170 ? -16.25 -5.41 1.943 1 98 170 GLN A O 1
ATOM 1338 N N . LYS A 1 171 ? -17.219 -6.945 3.211 1 96.56 171 LYS A N 1
ATOM 1339 C CA . LYS A 1 171 ? -18.578 -6.582 2.82 1 96.56 171 LYS A CA 1
ATOM 1340 C C . LYS A 1 171 ? -19.078 -5.387 3.621 1 96.56 171 LYS A C 1
ATOM 1342 O O . LYS A 1 171 ? -20.109 -4.793 3.285 1 96.56 171 LYS A O 1
ATOM 1347 N N . ALA A 1 172 ? -18.359 -5.055 4.68 1 96.69 172 ALA A N 1
ATOM 1348 C CA . ALA A 1 172 ? -18.844 -4.031 5.609 1 96.69 172 ALA A CA 1
ATOM 1349 C C . ALA A 1 172 ? -18.891 -2.664 4.938 1 96.69 172 ALA A C 1
ATOM 1351 O O . ALA A 1 172 ? -19.688 -1.806 5.328 1 96.69 172 ALA A O 1
ATOM 1352 N N . VAL A 1 173 ? -18.062 -2.434 3.934 1 95.81 173 VAL A N 1
ATOM 1353 C CA . VAL A 1 173 ? -17.984 -1.162 3.221 1 95.81 173 VAL A CA 1
ATOM 1354 C C . VAL A 1 173 ? -17.609 -1.411 1.762 1 95.81 173 VAL A C 1
ATOM 1356 O O . VAL A 1 173 ? -17.391 -2.555 1.357 1 95.81 173 VAL A O 1
ATOM 1359 N N . SER A 1 174 ? -17.594 -0.377 0.985 1 94.25 174 SER A N 1
ATOM 1360 C CA . SER A 1 174 ? -17.391 -0.498 -0.454 1 94.25 174 SER A CA 1
ATOM 1361 C C . SER A 1 174 ? -15.953 -0.875 -0.775 1 94.25 174 SER A C 1
ATOM 1363 O O . SER A 1 174 ? -15.695 -1.676 -1.677 1 94.25 174 SER A O 1
ATOM 1365 N N . ASN A 1 175 ? -15.016 -0.275 -0.04 1 97.5 175 ASN A N 1
ATOM 1366 C CA . ASN A 1 175 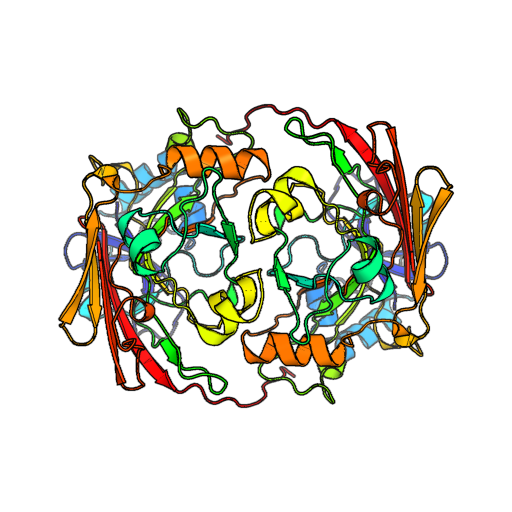? -13.609 -0.576 -0.295 1 97.5 175 ASN A CA 1
ATOM 1367 C C . ASN A 1 175 ? -13.18 -1.874 0.386 1 97.5 175 ASN A C 1
ATOM 1369 O O . ASN A 1 175 ? -13.484 -2.094 1.56 1 97.5 175 ASN A O 1
ATOM 1373 N N . PHE A 1 176 ? -12.414 -2.689 -0.264 1 98.38 176 PHE A N 1
ATOM 1374 C CA . PHE A 1 176 ? -12.055 -4.023 0.201 1 98.38 176 PHE A CA 1
ATOM 1375 C C . PHE A 1 176 ? -10.844 -3.965 1.134 1 98.38 176 PHE A C 1
ATOM 1377 O O . PHE A 1 176 ? -10.445 -4.98 1.703 1 98.38 176 PHE A O 1
ATOM 1384 N N . THR A 1 177 ? -10.266 -2.838 1.385 1 97.62 177 THR A N 1
ATOM 1385 C CA . THR A 1 177 ? -8.945 -2.65 1.98 1 97.62 177 THR A CA 1
ATOM 1386 C C . THR A 1 177 ? -8.828 -3.414 3.297 1 97.62 177 THR A C 1
ATOM 1388 O O . THR A 1 177 ? -7.895 -4.191 3.49 1 97.62 177 THR A O 1
ATOM 1391 N N . MET A 1 178 ? -9.789 -3.295 4.176 1 97.94 178 MET A N 1
ATOM 1392 C CA . MET A 1 178 ? -9.688 -3.918 5.492 1 97.94 178 MET A CA 1
ATOM 1393 C C . MET A 1 178 ? -9.859 -5.43 5.395 1 97.94 178 MET A C 1
ATOM 1395 O O . MET A 1 178 ? -9.039 -6.184 5.918 1 97.94 178 MET A O 1
ATOM 1399 N N . GLY A 1 179 ? -10.797 -5.855 4.648 1 98.62 179 GLY A N 1
ATOM 1400 C CA . GLY A 1 179 ? -11.023 -7.289 4.531 1 98.62 179 GLY A CA 1
ATOM 1401 C C . GLY A 1 179 ? -9.883 -8.023 3.863 1 98.62 179 GLY A C 1
ATOM 1402 O O . GLY A 1 179 ? -9.711 -9.227 4.059 1 98.62 179 GLY A O 1
ATOM 1403 N N . LYS A 1 180 ? -9.039 -7.285 3.096 1 98.62 180 LYS A N 1
ATOM 1404 C CA . LYS A 1 180 ? -7.973 -7.887 2.303 1 98.62 180 LYS A CA 1
ATOM 1405 C C . LYS A 1 180 ? -6.605 -7.598 2.912 1 98.62 180 LYS A C 1
ATOM 1407 O O . LYS A 1 180 ? -5.578 -8.023 2.381 1 98.62 180 LYS A O 1
ATOM 1412 N N . GLY A 1 181 ? -6.598 -6.883 4.059 1 97.62 181 GLY A N 1
ATOM 1413 C CA . GLY A 1 181 ? -5.336 -6.309 4.492 1 97.62 181 GLY A CA 1
ATOM 1414 C C . GLY A 1 181 ? -4.836 -6.883 5.805 1 97.62 181 GLY A C 1
ATOM 1415 O O . GLY A 1 181 ? -3.916 -6.336 6.418 1 97.62 181 GLY A O 1
ATOM 1416 N N . PHE A 1 182 ? -5.379 -8.023 6.285 1 98.75 182 PHE A N 1
ATOM 1417 C CA . PHE A 1 182 ? -4.957 -8.586 7.562 1 98.75 182 PHE A CA 1
ATOM 1418 C C . PHE A 1 182 ? -3.539 -9.141 7.469 1 98.75 182 PHE A C 1
ATOM 1420 O O . PHE A 1 182 ? -3.117 -9.609 6.41 1 98.75 182 PHE A O 1
ATOM 1427 N N . ASP A 1 183 ? -2.803 -9.109 8.57 1 98.62 183 ASP A N 1
ATOM 1428 C CA . ASP A 1 183 ? -1.471 -9.703 8.641 1 98.62 183 ASP A CA 1
ATOM 1429 C C . ASP A 1 183 ? -1.505 -11.172 8.242 1 98.62 183 ASP A C 1
ATOM 1431 O O . ASP A 1 183 ? -2.447 -11.891 8.586 1 98.62 183 ASP A O 1
ATOM 1435 N N . THR A 1 184 ? -0.505 -11.633 7.492 1 98.81 184 THR A N 1
ATOM 1436 C CA . THR A 1 184 ? -0.24 -13 7.047 1 98.81 184 THR A CA 1
ATOM 1437 C C . THR A 1 184 ? -1.166 -13.383 5.898 1 98.81 184 THR A C 1
ATOM 1439 O O . THR A 1 184 ? -1.086 -14.492 5.375 1 98.81 184 THR A O 1
ATOM 1442 N N . HIS A 1 185 ? -2.049 -12.5 5.406 1 98.94 185 HIS A N 1
ATOM 1443 C CA . HIS A 1 185 ? -3.133 -12.875 4.508 1 98.94 185 HIS A CA 1
ATOM 1444 C C . HIS A 1 185 ? -2.723 -12.703 3.047 1 98.94 185 HIS A C 1
ATOM 1446 O O . HIS A 1 185 ? -3.578 -12.602 2.166 1 98.94 185 HIS A O 1
ATOM 1452 N N . ALA A 1 186 ? -1.438 -12.578 2.795 1 98.88 186 ALA A N 1
ATOM 1453 C CA . ALA A 1 186 ? -0.935 -12.555 1.424 1 98.88 186 ALA A CA 1
ATOM 1454 C C . ALA A 1 186 ? 0.362 -13.352 1.306 1 98.88 186 ALA A C 1
ATOM 1456 O O . ALA A 1 186 ? 1.404 -12.805 0.94 1 98.88 186 ALA A O 1
ATOM 1457 N N . PRO A 1 187 ? 0.299 -14.633 1.564 1 98.94 187 PRO A N 1
ATOM 1458 C CA . PRO A 1 187 ? 1.486 -15.438 1.273 1 98.94 187 PRO A CA 1
ATOM 1459 C C . PRO A 1 187 ? 1.795 -15.516 -0.22 1 98.94 187 PRO A C 1
ATOM 1461 O O . PRO A 1 187 ? 0.877 -15.586 -1.042 1 98.94 187 PRO A O 1
ATOM 1464 N N . ILE A 1 188 ? 3.041 -15.445 -0.52 1 98.88 188 ILE A N 1
ATOM 1465 C CA . ILE A 1 188 ? 3.494 -15.539 -1.904 1 98.88 188 ILE A CA 1
ATOM 1466 C C . ILE A 1 188 ? 4.711 -16.453 -1.987 1 98.88 188 ILE A C 1
ATOM 1468 O O . ILE A 1 188 ? 5.445 -16.625 -1.009 1 98.88 188 ILE A O 1
ATOM 1472 N N . GLY A 1 189 ? 4.953 -17.078 -3.066 1 97.94 189 GLY A N 1
ATOM 1473 C CA . GLY A 1 189 ? 6.129 -17.906 -3.293 1 97.94 189 GLY A CA 1
ATOM 1474 C C . GLY A 1 189 ? 5.805 -19.266 -3.9 1 97.94 189 GLY A C 1
ATOM 1475 O O . GLY A 1 189 ? 4.918 -19.359 -4.75 1 97.94 189 GLY A O 1
ATOM 1476 N N . PRO A 1 190 ? 6.473 -20.266 -3.658 1 97.44 190 PRO A N 1
ATOM 1477 C CA . PRO A 1 190 ? 7.699 -20.234 -2.859 1 97.44 190 PRO A CA 1
ATOM 1478 C C . PRO A 1 190 ? 8.883 -19.625 -3.617 1 97.44 190 PRO A C 1
ATOM 1480 O O . PRO A 1 190 ? 9.906 -19.297 -3.012 1 97.44 190 PRO A O 1
ATOM 1483 N N . PHE A 1 191 ? 8.664 -19.453 -5 1 96.44 191 PHE A N 1
ATOM 1484 C CA . PHE A 1 191 ? 9.719 -18.984 -5.895 1 96.44 191 PHE A CA 1
ATOM 1485 C C . PHE A 1 191 ? 9.188 -17.875 -6.801 1 96.44 191 PHE A C 1
ATOM 1487 O O . PHE A 1 191 ? 7.984 -17.781 -7.047 1 96.44 191 PHE A O 1
ATOM 1494 N N . VAL A 1 192 ? 10.141 -17.078 -7.195 1 98.56 192 VAL A N 1
ATOM 1495 C CA . VAL A 1 192 ? 9.867 -16.312 -8.406 1 98.56 192 VAL A CA 1
ATOM 1496 C C . VAL A 1 192 ? 10.352 -17.094 -9.633 1 98.56 192 VAL A C 1
ATOM 1498 O O . VAL A 1 192 ? 11.531 -17.438 -9.727 1 98.56 192 VAL A O 1
ATOM 1501 N N . VAL A 1 193 ? 9.438 -17.453 -10.508 1 98.56 193 VAL A N 1
ATOM 1502 C CA . VAL A 1 193 ? 9.797 -18.094 -11.766 1 98.56 193 VAL A CA 1
ATOM 1503 C C . VAL A 1 193 ? 9.938 -17.031 -12.859 1 98.56 193 VAL A C 1
ATOM 1505 O O . VAL A 1 193 ? 8.984 -16.328 -13.172 1 98.56 193 VAL A O 1
ATOM 1508 N N . THR A 1 194 ? 11.133 -16.922 -13.383 1 97.94 194 THR A N 1
ATOM 1509 C CA . THR A 1 194 ? 11.367 -15.898 -14.391 1 97.94 194 THR A CA 1
ATOM 1510 C C . THR A 1 194 ? 10.625 -16.234 -15.68 1 97.94 194 THR A C 1
ATOM 1512 O O . THR A 1 194 ? 10.344 -17.391 -15.961 1 97.94 194 THR A O 1
ATOM 1515 N N . PRO A 1 195 ? 10.281 -15.219 -16.469 1 96.38 195 PRO A N 1
ATOM 1516 C CA . PRO A 1 195 ? 9.398 -15.391 -17.625 1 96.38 195 PRO A CA 1
ATOM 1517 C C . PRO A 1 195 ? 9.938 -16.391 -18.641 1 96.38 195 PRO A C 1
ATOM 1519 O O . PRO A 1 195 ? 9.156 -17.094 -19.297 1 96.38 195 PRO A O 1
ATOM 1522 N N . ASP A 1 196 ? 11.195 -16.516 -18.75 1 93.25 196 ASP A N 1
ATOM 1523 C CA . ASP A 1 196 ? 11.797 -17.391 -19.766 1 93.25 196 ASP A CA 1
ATOM 1524 C C . ASP A 1 196 ? 11.547 -18.859 -19.438 1 93.25 196 ASP A C 1
ATOM 1526 O O . ASP A 1 196 ? 11.711 -19.719 -20.297 1 93.25 196 ASP A O 1
ATOM 1530 N N . GLU A 1 197 ? 11.109 -19.141 -18.234 1 95.44 197 GLU A N 1
ATOM 1531 C CA . GLU A 1 197 ? 10.859 -20.516 -17.812 1 95.44 197 GLU A CA 1
ATOM 1532 C C . GLU A 1 197 ? 9.438 -20.953 -18.125 1 95.44 197 GLU A C 1
ATOM 1534 O O . GLU A 1 197 ? 9.078 -22.125 -17.969 1 95.44 197 GLU A O 1
ATOM 1539 N N . ILE A 1 198 ? 8.617 -20.031 -18.516 1 96.81 198 ILE A N 1
ATOM 1540 C CA . ILE A 1 198 ? 7.203 -20.312 -18.766 1 96.81 198 ILE A CA 1
ATOM 1541 C C . ILE A 1 198 ? 6.883 -20.062 -20.234 1 96.81 198 ILE A C 1
ATOM 1543 O O . ILE A 1 198 ? 6.953 -18.938 -20.719 1 96.81 198 ILE A O 1
ATOM 1547 N N . GLU A 1 199 ? 6.531 -21.047 -20.953 1 93.5 199 GLU A N 1
ATOM 1548 C CA . GLU A 1 199 ? 6.281 -20.969 -22.375 1 93.5 199 GLU A CA 1
ATOM 1549 C C . GLU A 1 199 ? 5.004 -20.172 -22.672 1 93.5 199 GLU A C 1
ATOM 1551 O O . GLU A 1 199 ? 4.988 -19.312 -23.547 1 93.5 199 GLU A O 1
ATOM 1556 N N . ASP A 1 200 ? 3.941 -20.531 -22 1 97.12 200 ASP A N 1
ATOM 1557 C CA . ASP A 1 200 ? 2.637 -19.891 -22.172 1 97.12 200 ASP A CA 1
ATOM 1558 C C . ASP A 1 200 ? 1.938 -19.688 -20.828 1 97.12 200 ASP A C 1
ATOM 1560 O O . ASP A 1 200 ? 1.306 -20.609 -20.312 1 97.12 200 ASP A O 1
ATOM 1564 N N . VAL A 1 201 ? 1.99 -18.5 -20.344 1 98.25 201 VAL A N 1
ATOM 1565 C CA . VAL A 1 201 ? 1.416 -18.172 -19.047 1 98.25 201 VAL A CA 1
ATOM 1566 C C . VAL A 1 201 ? -0.086 -18.438 -19.062 1 98.25 201 VAL A C 1
ATOM 1568 O O . VAL A 1 201 ? -0.648 -18.906 -18.062 1 98.25 201 VAL A O 1
ATOM 1571 N N . ASP A 1 202 ? -0.735 -18.234 -20.156 1 97.44 202 ASP A N 1
ATOM 1572 C CA . ASP A 1 202 ? -2.184 -18.375 -20.281 1 97.44 202 ASP A CA 1
ATOM 1573 C C . ASP A 1 202 ? -2.6 -19.844 -20.109 1 97.44 202 ASP A C 1
ATOM 1575 O O . ASP A 1 202 ? -3.74 -20.125 -19.734 1 97.44 202 ASP A O 1
ATOM 1579 N N . ALA A 1 203 ? -1.721 -20.734 -20.344 1 97.75 203 ALA A N 1
ATOM 1580 C CA . ALA A 1 203 ? -2.031 -22.156 -20.297 1 97.75 203 ALA A CA 1
ATOM 1581 C C . ALA A 1 203 ? -1.918 -22.688 -18.859 1 97.75 203 ALA A C 1
ATOM 1583 O O . ALA A 1 203 ? -2.363 -23.812 -18.578 1 97.75 203 ALA A O 1
ATOM 1584 N N . LEU A 1 204 ? -1.341 -21.906 -17.969 1 98.56 204 LEU A N 1
ATOM 1585 C CA . LEU A 1 204 ? -1.149 -22.344 -16.594 1 98.56 204 LEU A CA 1
ATOM 1586 C C . LEU A 1 204 ? -2.49 -22.547 -15.891 1 98.56 204 LEU A C 1
ATOM 1588 O O . LEU A 1 204 ? -3.439 -21.797 -16.141 1 98.56 204 LEU A O 1
ATOM 1592 N N . ARG A 1 205 ? -2.557 -23.547 -15.039 1 98.69 205 ARG A N 1
ATOM 1593 C CA . ARG A 1 205 ? -3.721 -23.766 -14.188 1 98.69 205 ARG A CA 1
ATOM 1594 C C . ARG A 1 205 ? -3.416 -23.406 -12.742 1 98.69 205 ARG A C 1
ATOM 1596 O O . ARG A 1 205 ? -2.314 -23.672 -12.25 1 98.69 205 ARG A O 1
ATOM 1603 N N . ILE A 1 206 ? -4.367 -22.797 -12.086 1 98.88 206 ILE A N 1
ATOM 1604 C CA . ILE A 1 206 ? -4.328 -22.453 -10.672 1 98.88 206 ILE A CA 1
ATOM 1605 C C . ILE A 1 206 ? -5.258 -23.375 -9.891 1 98.88 206 ILE A C 1
ATOM 1607 O O . ILE A 1 206 ? -6.449 -23.469 -10.195 1 98.88 206 ILE A O 1
ATOM 1611 N N . ARG A 1 207 ? -4.734 -24.047 -8.945 1 98.94 207 ARG A N 1
ATOM 1612 C CA . ARG A 1 207 ? -5.535 -24.938 -8.109 1 98.94 207 ARG A CA 1
ATOM 1613 C C . ARG A 1 207 ? -5.367 -24.594 -6.633 1 98.94 207 ARG A C 1
ATOM 1615 O O . ARG A 1 207 ? -4.301 -24.141 -6.215 1 98.94 207 ARG A O 1
ATOM 1622 N N . CYS A 1 208 ? -6.379 -24.812 -5.895 1 98.88 208 CYS A N 1
ATOM 1623 C CA . CYS A 1 208 ? -6.383 -24.641 -4.445 1 98.88 208 CYS A CA 1
ATOM 1624 C C . CYS A 1 208 ? -7.055 -25.812 -3.752 1 98.88 208 CYS A C 1
ATOM 1626 O O . CYS A 1 208 ? -8.086 -26.312 -4.215 1 98.88 208 CYS A O 1
ATOM 1628 N N . TYR A 1 209 ? -6.469 -26.281 -2.742 1 98.88 209 TYR A N 1
ATOM 1629 C CA . TYR A 1 209 ? -6.984 -27.375 -1.931 1 98.88 209 TYR A CA 1
ATOM 1630 C C . TYR A 1 209 ? -7.125 -26.969 -0.472 1 98.88 209 TYR A C 1
ATOM 1632 O O . TYR A 1 209 ? -6.25 -26.281 0.073 1 98.88 209 TYR A O 1
ATOM 1640 N N . VAL A 1 210 ? -8.211 -27.312 0.158 1 98.88 210 VAL A N 1
ATOM 1641 C CA . VAL A 1 210 ? -8.398 -27.203 1.6 1 98.88 210 VAL A CA 1
ATOM 1642 C C . VAL A 1 210 ? -8.531 -28.594 2.215 1 98.88 210 VAL A C 1
ATOM 1644 O O . VAL A 1 210 ? -9.469 -29.328 1.91 1 98.88 210 VAL A O 1
ATOM 1647 N N . ASN A 1 211 ? -7.582 -28.984 3.082 1 98.38 211 ASN A N 1
ATOM 1648 C CA . ASN A 1 211 ? -7.52 -30.344 3.629 1 98.38 211 ASN A CA 1
ATOM 1649 C C . ASN A 1 211 ? -7.605 -31.391 2.529 1 98.38 211 ASN A C 1
ATOM 1651 O O . ASN A 1 211 ? -8.398 -32.344 2.623 1 98.38 211 ASN A O 1
ATOM 1655 N N . ASP A 1 212 ? -7.043 -31.156 1.426 1 96.31 212 ASP A N 1
ATOM 1656 C CA . ASP A 1 212 ? -6.871 -32.062 0.297 1 96.31 212 ASP A CA 1
ATOM 1657 C C . ASP A 1 212 ? -8.125 -32.094 -0.574 1 96.31 212 ASP A C 1
ATOM 1659 O O . ASP A 1 212 ? -8.172 -32.812 -1.574 1 96.31 212 ASP A O 1
ATOM 1663 N N . GLU A 1 213 ? -9.125 -31.375 -0.165 1 98.5 213 GLU A N 1
ATOM 1664 C CA . GLU A 1 213 ? -10.258 -31.172 -1.061 1 98.5 213 GLU A CA 1
ATOM 1665 C C . GLU A 1 213 ? -9.961 -30.078 -2.088 1 98.5 213 GLU A C 1
ATOM 1667 O O . GLU A 1 213 ? -9.68 -28.938 -1.722 1 98.5 213 GLU A O 1
ATOM 1672 N N . LYS A 1 214 ? -10.055 -30.438 -3.357 1 98.75 214 LYS A N 1
ATOM 1673 C CA . LYS A 1 214 ? -9.891 -29.422 -4.387 1 98.75 214 LYS A CA 1
ATOM 1674 C C . LYS A 1 214 ? -11.047 -28.422 -4.363 1 98.75 214 LYS A C 1
ATOM 1676 O O . LYS A 1 214 ? -12.211 -28.812 -4.52 1 98.75 214 LYS A O 1
ATOM 1681 N N . ARG A 1 215 ? -10.672 -27.188 -4.137 1 98.62 215 ARG A N 1
ATOM 1682 C CA . ARG A 1 215 ? -11.688 -26.141 -4.039 1 98.62 215 ARG A CA 1
ATOM 1683 C C . ARG A 1 215 ? -11.695 -25.281 -5.293 1 98.62 215 ARG A C 1
ATOM 1685 O O . ARG A 1 215 ? -12.75 -24.797 -5.703 1 98.62 215 ARG A O 1
ATOM 1692 N N . GLN A 1 216 ? -10.578 -25.016 -5.855 1 98.81 216 GLN A N 1
ATOM 1693 C CA . GLN A 1 216 ? -10.438 -24.172 -7.043 1 98.81 216 GLN A CA 1
ATOM 1694 C C . GLN A 1 216 ? -9.594 -24.859 -8.109 1 98.81 216 GLN A C 1
ATOM 1696 O O . GLN A 1 216 ? -8.633 -25.562 -7.793 1 98.81 216 GLN A O 1
ATOM 1701 N N . ASP A 1 217 ? -9.938 -24.703 -9.344 1 98.75 217 ASP A N 1
ATOM 1702 C CA . ASP A 1 217 ? -9.234 -25.172 -10.531 1 98.75 217 ASP A CA 1
ATOM 1703 C C . ASP A 1 217 ? -9.586 -24.328 -11.75 1 98.75 217 ASP A C 1
ATOM 1705 O O . ASP A 1 217 ? -10.648 -24.516 -12.359 1 98.75 217 ASP A O 1
ATOM 1709 N N . GLY A 1 218 ? -8.758 -23.391 -12.07 1 98.31 218 GLY A N 1
ATOM 1710 C CA . GLY A 1 218 ? -9.008 -22.5 -13.195 1 98.31 218 GLY A CA 1
ATOM 1711 C C . GLY A 1 218 ? -7.773 -22.234 -14.031 1 98.31 218 GLY A C 1
ATOM 1712 O O . GLY A 1 218 ? -6.652 -22.5 -13.602 1 98.31 218 GLY A O 1
ATOM 1713 N N . LYS A 1 219 ? -7.961 -21.781 -15.234 1 98.19 219 LYS A N 1
ATOM 1714 C CA . LYS A 1 219 ? -6.871 -21.438 -16.141 1 98.19 219 LYS A CA 1
ATOM 1715 C C . LYS A 1 219 ? -6.613 -19.922 -16.141 1 98.19 219 LYS A C 1
ATOM 1717 O O . LYS A 1 219 ? -7.555 -19.125 -16.078 1 98.19 219 LYS A O 1
ATOM 1722 N N . VAL A 1 220 ? -5.363 -19.594 -16.281 1 98.44 220 VAL A N 1
ATOM 1723 C CA . VAL A 1 220 ? -4.992 -18.188 -16.375 1 98.44 220 VAL A CA 1
ATOM 1724 C C . VAL A 1 220 ? -5.688 -17.547 -17.578 1 98.44 220 VAL A C 1
ATOM 1726 O O . VAL A 1 220 ? -6.078 -16.375 -17.531 1 98.44 220 VAL A O 1
ATOM 1729 N N . ALA A 1 221 ? -5.938 -18.312 -18.625 1 98.12 221 ALA A N 1
ATOM 1730 C CA . ALA A 1 221 ? -6.559 -17.828 -19.859 1 98.12 221 ALA A CA 1
ATOM 1731 C C . ALA A 1 221 ? -8 -17.391 -19.609 1 98.12 221 ALA A C 1
ATOM 1733 O O . ALA A 1 221 ? -8.602 -16.703 -20.453 1 98.12 221 ALA A O 1
ATOM 1734 N N . ASP A 1 222 ? -8.594 -17.781 -18.484 1 97.75 222 ASP A N 1
ATOM 1735 C CA . ASP A 1 222 ? -9.984 -17.469 -18.188 1 97.75 222 ASP A CA 1
ATOM 1736 C C . ASP A 1 222 ? -10.125 -16.062 -17.594 1 97.75 222 ASP A C 1
ATOM 1738 O O . ASP A 1 222 ? -11.234 -15.594 -17.344 1 97.75 222 ASP A O 1
ATOM 1742 N N . MET A 1 223 ? -9.031 -15.375 -17.391 1 98 223 MET A N 1
ATOM 1743 C CA . MET A 1 223 ? -9.094 -14.008 -16.891 1 98 223 MET A CA 1
ATOM 1744 C C . MET A 1 223 ? -9.875 -13.109 -17.844 1 98 223 MET A C 1
ATOM 1746 O O . MET A 1 223 ? -9.734 -13.227 -19.062 1 98 223 MET A O 1
ATOM 1750 N N . MET A 1 224 ? -10.641 -12.281 -17.281 1 97.56 224 MET A N 1
ATOM 1751 C CA . MET A 1 224 ? -11.383 -11.305 -18.078 1 97.56 224 MET A CA 1
ATOM 1752 C C . MET A 1 224 ? -10.461 -10.211 -18.609 1 97.56 224 MET A C 1
ATOM 1754 O O . MET A 1 224 ? -10.617 -9.766 -19.75 1 97.56 224 MET A O 1
ATOM 1758 N N . PHE A 1 225 ? -9.625 -9.719 -17.766 1 98.56 225 PHE A N 1
ATOM 1759 C CA . PHE A 1 225 ? -8.547 -8.797 -18.109 1 98.56 225 PHE A CA 1
ATOM 1760 C C . PHE A 1 225 ? -7.191 -9.484 -18.016 1 98.56 225 PHE A C 1
ATOM 1762 O O . PHE A 1 225 ? -6.789 -9.93 -16.938 1 98.56 225 PHE A O 1
ATOM 1769 N N . SER A 1 226 ? -6.52 -9.562 -19.125 1 98.62 226 SER A N 1
ATOM 1770 C CA . SER A 1 226 ? -5.227 -10.234 -19.172 1 98.62 226 SER A CA 1
ATOM 1771 C C . SER A 1 226 ? -4.188 -9.5 -18.344 1 98.62 226 SER A C 1
ATOM 1773 O O . SER A 1 226 ? -4.395 -8.344 -17.953 1 98.62 226 SER A O 1
ATOM 1775 N N . ILE A 1 227 ? -3.117 -10.188 -18.062 1 98.81 227 ILE A N 1
ATOM 1776 C CA . ILE A 1 227 ? -2.014 -9.594 -17.312 1 98.81 227 ILE A CA 1
ATOM 1777 C C . ILE A 1 227 ? -1.518 -8.344 -18.047 1 98.81 227 ILE A C 1
ATOM 1779 O O . ILE A 1 227 ? -1.235 -7.324 -17.406 1 98.81 227 ILE A O 1
ATOM 1783 N N . SER A 1 228 ? -1.435 -8.406 -19.359 1 98.81 228 SER A N 1
ATOM 1784 C CA . SER A 1 228 ? -0.999 -7.266 -20.156 1 98.81 228 SER A CA 1
ATOM 1785 C C . SER A 1 228 ? -1.951 -6.086 -20 1 98.81 228 SER A C 1
ATOM 1787 O O . SER A 1 228 ? -1.512 -4.945 -19.844 1 98.81 228 SER A O 1
ATOM 1789 N N . GLU A 1 229 ? -3.254 -6.359 -20.031 1 98.81 229 GLU A N 1
ATOM 1790 C CA . GLU A 1 229 ? -4.258 -5.312 -19.859 1 98.81 229 GLU A CA 1
ATOM 1791 C C . GLU A 1 229 ? -4.203 -4.73 -18.453 1 98.81 229 GLU A C 1
ATOM 1793 O O . GLU A 1 229 ? -4.406 -3.527 -18.266 1 98.81 229 GLU A O 1
ATOM 1798 N N . GLN A 1 230 ? -3.988 -5.598 -17.5 1 98.94 230 GLN A N 1
ATOM 1799 C CA . GLN A 1 230 ? -3.869 -5.152 -16.109 1 98.94 230 GLN A CA 1
ATOM 1800 C C . GLN A 1 230 ? -2.713 -4.168 -15.953 1 98.94 230 GLN A C 1
ATOM 1802 O O . GLN A 1 230 ? -2.885 -3.092 -15.375 1 98.94 230 GLN A O 1
ATOM 1807 N N . ILE A 1 231 ? -1.549 -4.504 -16.469 1 98.94 231 ILE A N 1
ATOM 1808 C CA . ILE A 1 231 ? -0.363 -3.66 -16.359 1 98.94 231 ILE A CA 1
ATOM 1809 C C . ILE A 1 231 ? -0.607 -2.332 -17.078 1 98.94 231 ILE A C 1
ATOM 1811 O O . ILE A 1 231 ? -0.259 -1.269 -16.562 1 98.94 231 ILE A O 1
ATOM 1815 N N . ALA A 1 232 ? -1.231 -2.4 -18.234 1 98.88 232 ALA A N 1
ATOM 1816 C CA . ALA A 1 232 ? -1.529 -1.182 -18.969 1 98.88 232 ALA A CA 1
ATOM 1817 C C . ALA A 1 232 ? -2.447 -0.26 -18.172 1 98.88 232 ALA A C 1
ATOM 1819 O O . ALA A 1 232 ? -2.207 0.946 -18.094 1 98.88 232 ALA A O 1
ATOM 1820 N N . HIS A 1 233 ? -3.469 -0.797 -17.609 1 98.81 233 HIS A N 1
ATOM 1821 C CA . HIS A 1 233 ? -4.422 -0.01 -16.844 1 98.81 233 HIS A CA 1
ATOM 1822 C C . HIS A 1 233 ? -3.766 0.591 -15.602 1 98.81 233 HIS A C 1
ATOM 1824 O O . HIS A 1 233 ? -3.895 1.791 -15.344 1 98.81 233 HIS A O 1
ATOM 1830 N N . LEU A 1 234 ? -3.049 -0.214 -14.859 1 98.88 234 LEU A N 1
ATOM 1831 C CA . LEU A 1 234 ? -2.377 0.241 -13.648 1 98.88 234 LEU A CA 1
ATOM 1832 C C . LEU A 1 234 ? -1.373 1.345 -13.961 1 98.88 234 LEU A C 1
ATOM 1834 O O . LEU A 1 234 ? -1.356 2.383 -13.297 1 98.88 234 LEU A O 1
ATOM 1838 N N . SER A 1 235 ? -0.578 1.179 -14.992 1 98.81 235 SER A N 1
ATOM 1839 C CA . SER A 1 235 ? 0.529 2.084 -15.281 1 98.81 235 SER A CA 1
ATOM 1840 C C . SER A 1 235 ? 0.031 3.387 -15.898 1 98.81 235 SER A C 1
ATOM 1842 O O . SER A 1 235 ? 0.778 4.363 -15.984 1 98.81 235 SER A O 1
ATOM 1844 N N . ALA A 1 236 ? -1.219 3.389 -16.297 1 98.56 236 ALA A N 1
ATOM 1845 C CA . ALA A 1 236 ? -1.812 4.648 -16.75 1 98.56 236 ALA A CA 1
ATOM 1846 C C . ALA A 1 236 ? -1.979 5.621 -15.586 1 98.56 236 ALA A C 1
ATOM 1848 O O . ALA A 1 236 ? -1.992 6.836 -15.781 1 98.56 236 ALA A O 1
ATOM 1849 N N . ALA A 1 237 ? -2.059 5.102 -14.383 1 98.44 237 ALA A N 1
ATOM 1850 C CA . ALA A 1 237 ? -2.299 5.93 -13.211 1 98.44 237 ALA A CA 1
ATOM 1851 C C . ALA A 1 237 ? -1.036 6.062 -12.359 1 98.44 237 ALA A C 1
ATOM 1853 O O . ALA A 1 237 ? -0.777 7.121 -11.781 1 98.44 237 ALA A O 1
ATOM 1854 N N . MET A 1 238 ? -0.256 5.012 -12.328 1 98.75 238 MET A N 1
ATOM 1855 C CA . MET A 1 238 ? 0.829 4.977 -11.352 1 98.75 238 MET A CA 1
ATOM 1856 C C . MET A 1 238 ? 2.088 4.363 -11.961 1 98.75 238 MET A C 1
ATOM 1858 O O . MET A 1 238 ? 2.006 3.545 -12.875 1 98.75 238 MET A O 1
ATOM 1862 N N . THR A 1 239 ? 3.197 4.75 -11.422 1 98.62 239 THR A N 1
ATOM 1863 C CA . THR A 1 239 ? 4.445 4.07 -11.75 1 98.62 239 THR A CA 1
ATOM 1864 C C . THR A 1 239 ? 4.496 2.691 -11.102 1 98.62 239 THR A C 1
ATOM 1866 O O . THR A 1 239 ? 4.238 2.555 -9.898 1 98.62 239 THR A O 1
ATOM 1869 N N . LEU A 1 240 ? 4.719 1.714 -11.914 1 98.81 240 LEU A N 1
ATOM 1870 C CA . LEU A 1 240 ? 5.043 0.391 -11.391 1 98.81 240 LEU A CA 1
ATOM 1871 C C . LEU A 1 240 ? 6.547 0.236 -11.195 1 98.81 240 LEU A C 1
ATOM 1873 O O . LEU A 1 240 ? 7.332 0.624 -12.062 1 98.81 240 LEU A O 1
ATOM 1877 N N . GLU A 1 241 ? 6.961 -0.262 -10.008 1 98.44 241 GLU A N 1
ATOM 1878 C CA . GLU A 1 241 ? 8.375 -0.359 -9.641 1 98.44 241 GLU A CA 1
ATOM 1879 C C . GLU A 1 241 ? 8.797 -1.814 -9.477 1 98.44 241 GLU A C 1
ATOM 1881 O O . GLU A 1 241 ? 7.969 -2.684 -9.203 1 98.44 241 GLU A O 1
ATOM 1886 N N . PRO A 1 242 ? 10.133 -2.051 -9.656 1 98.06 242 PRO A N 1
ATOM 1887 C CA . PRO A 1 242 ? 10.602 -3.408 -9.359 1 98.06 242 PRO A CA 1
ATOM 1888 C C . PRO A 1 242 ? 10.211 -3.873 -7.957 1 98.06 242 PRO A C 1
ATOM 1890 O O . PRO A 1 242 ? 10.422 -3.148 -6.98 1 98.06 242 PRO A O 1
ATOM 1893 N N . GLY A 1 243 ? 9.562 -5.051 -7.918 1 98.25 243 GLY A N 1
ATOM 1894 C CA . GLY A 1 243 ? 9.156 -5.598 -6.629 1 98.25 243 GLY A CA 1
ATOM 1895 C C . GLY A 1 243 ? 7.676 -5.438 -6.352 1 98.25 243 GLY A C 1
ATOM 1896 O O . GLY A 1 243 ? 7.129 -6.098 -5.465 1 98.25 243 GLY A O 1
ATOM 1897 N N . ASP A 1 244 ? 7.023 -4.516 -7.094 1 98.75 244 ASP A N 1
ATOM 1898 C CA . ASP A 1 244 ? 5.574 -4.434 -6.961 1 98.75 244 ASP A CA 1
ATOM 1899 C C . ASP A 1 244 ? 4.91 -5.758 -7.328 1 98.75 244 ASP A C 1
ATOM 1901 O O . ASP A 1 244 ? 5.395 -6.48 -8.203 1 98.75 244 ASP A O 1
ATOM 1905 N N . LEU A 1 245 ? 3.842 -6.078 -6.621 1 98.94 245 LEU A N 1
ATOM 1906 C CA . LEU A 1 245 ? 3.127 -7.332 -6.844 1 98.94 245 LEU A CA 1
ATOM 1907 C C . LEU A 1 245 ? 1.729 -7.066 -7.395 1 98.94 245 LEU A C 1
ATOM 1909 O O . LEU A 1 245 ? 1.044 -6.145 -6.945 1 98.94 245 LEU A O 1
ATOM 1913 N N . ILE A 1 246 ? 1.334 -7.844 -8.367 1 98.94 246 ILE A N 1
ATOM 1914 C CA . ILE A 1 246 ? -0.021 -7.824 -8.906 1 98.94 246 ILE A CA 1
ATOM 1915 C C . ILE A 1 246 ? -0.676 -9.188 -8.695 1 98.94 246 ILE A C 1
ATOM 1917 O O . ILE A 1 246 ? -0.268 -10.18 -9.305 1 98.94 246 ILE A O 1
ATOM 1921 N N . PHE A 1 247 ? -1.632 -9.266 -7.77 1 98.94 247 PHE A N 1
ATOM 1922 C CA . PHE A 1 247 ? -2.527 -10.414 -7.66 1 98.94 247 PHE A CA 1
ATOM 1923 C C . PHE A 1 247 ? -3.584 -10.383 -8.758 1 98.94 247 PHE A C 1
ATOM 1925 O O . PHE A 1 247 ? -4.402 -9.461 -8.812 1 98.94 247 PHE A O 1
ATOM 1932 N N . THR A 1 248 ? -3.67 -11.398 -9.586 1 98.88 248 THR A N 1
ATOM 1933 C CA . THR A 1 248 ? -4.316 -11.258 -10.891 1 98.88 248 THR A CA 1
ATOM 1934 C C . THR A 1 248 ? -5.746 -11.789 -10.844 1 98.88 248 THR A C 1
ATOM 1936 O O . THR A 1 248 ? -6.383 -11.969 -11.883 1 98.88 248 THR A O 1
ATOM 1939 N N . GLY A 1 249 ? -6.246 -12.07 -9.68 1 98.44 249 GLY A N 1
ATOM 1940 C CA . GLY A 1 249 ? -7.594 -12.602 -9.555 1 98.44 249 GLY A CA 1
ATOM 1941 C C . GLY A 1 249 ? -7.629 -14.07 -9.195 1 98.44 249 GLY A C 1
ATOM 1942 O O . GLY A 1 249 ? -6.602 -14.75 -9.242 1 98.44 249 GLY A O 1
ATOM 1943 N N . THR A 1 250 ? -8.781 -14.539 -8.82 1 98.69 250 THR A N 1
ATOM 1944 C CA . THR A 1 250 ? -8.938 -15.906 -8.336 1 98.69 250 THR A CA 1
ATOM 1945 C C . THR A 1 250 ? -10.031 -16.641 -9.117 1 98.69 250 THR A C 1
ATOM 1947 O O . THR A 1 250 ? -11.062 -16.047 -9.438 1 98.69 250 THR A O 1
ATOM 1950 N N . PRO A 1 251 ? -9.828 -17.891 -9.453 1 98.44 251 PRO A N 1
ATOM 1951 C CA . PRO A 1 251 ? -10.906 -18.688 -10.047 1 98.44 251 PRO A CA 1
ATOM 1952 C C . PRO A 1 251 ? -12.039 -18.969 -9.055 1 98.44 251 PRO A C 1
ATOM 1954 O O . PRO A 1 251 ? -11.914 -18.672 -7.867 1 98.44 251 PRO A O 1
ATOM 1957 N N . ALA A 1 252 ? -13.117 -19.531 -9.57 1 98.12 252 ALA A N 1
ATOM 1958 C CA . ALA A 1 252 ? -14.258 -19.906 -8.742 1 98.12 252 ALA A CA 1
ATOM 1959 C C . ALA A 1 252 ? -13.867 -21 -7.742 1 98.12 252 ALA A C 1
ATOM 1961 O O . ALA A 1 252 ? -12.867 -21.703 -7.93 1 98.12 252 ALA A O 1
ATOM 1962 N N . GLY A 1 253 ? -14.648 -21.094 -6.695 1 98.56 253 GLY A N 1
ATOM 1963 C CA . GLY A 1 253 ? -14.461 -22.156 -5.719 1 98.56 253 GLY A CA 1
ATOM 1964 C C . GLY A 1 253 ? -14.039 -21.641 -4.355 1 98.56 253 GLY A C 1
ATOM 1965 O O . GLY A 1 253 ? -13.578 -22.406 -3.512 1 98.56 253 GLY A O 1
ATOM 1966 N N . VAL A 1 254 ? -14.109 -20.375 -4.117 1 98.62 254 VAL A N 1
ATOM 1967 C CA . VAL A 1 254 ? -13.797 -19.812 -2.807 1 98.62 254 VAL A CA 1
ATOM 1968 C C . VAL A 1 254 ? -14.844 -20.266 -1.789 1 98.62 254 VAL A C 1
ATOM 1970 O O . VAL A 1 254 ? -15.922 -20.734 -2.162 1 98.62 254 VAL A O 1
ATOM 1973 N N . GLY A 1 255 ? -14.555 -20.125 -0.542 1 98.56 255 GLY A N 1
ATOM 1974 C CA . GLY A 1 255 ? -15.453 -20.562 0.513 1 98.56 255 GLY A CA 1
ATOM 1975 C C . GLY A 1 255 ? -16.812 -19.875 0.457 1 98.56 255 GLY A C 1
ATOM 1976 O O . GLY A 1 255 ? -17.844 -20.516 0.663 1 98.56 255 GLY A O 1
ATOM 1977 N N . GLN A 1 256 ? -16.828 -18.609 0.238 1 97.88 256 GLN A N 1
ATOM 1978 C CA . GLN A 1 256 ? -18.062 -17.828 0.185 1 97.88 256 GLN A CA 1
ATOM 1979 C C . GLN A 1 256 ? -18.984 -18.328 -0.924 1 97.88 256 GLN A C 1
ATOM 1981 O O . GLN A 1 256 ? -20.203 -18.141 -0.858 1 97.88 256 GLN A O 1
ATOM 1986 N N . GLY A 1 257 ? -18.453 -18.938 -1.95 1 96.44 257 GLY A N 1
ATOM 1987 C CA . GLY A 1 257 ? -19.219 -19.391 -3.105 1 96.44 257 GLY A CA 1
ATOM 1988 C C . GLY A 1 257 ? -20.078 -20.609 -2.818 1 96.44 257 GLY A C 1
ATOM 1989 O O . GLY A 1 257 ? -20.969 -20.938 -3.6 1 96.44 257 GLY A O 1
ATOM 1990 N N . PHE A 1 258 ? -19.844 -21.297 -1.712 1 96.75 258 PHE A N 1
ATOM 1991 C CA . PHE A 1 258 ? -20.641 -22.453 -1.312 1 96.75 258 PHE A CA 1
ATOM 1992 C C . PHE A 1 258 ? -21.906 -22.031 -0.585 1 96.75 258 PHE A C 1
ATOM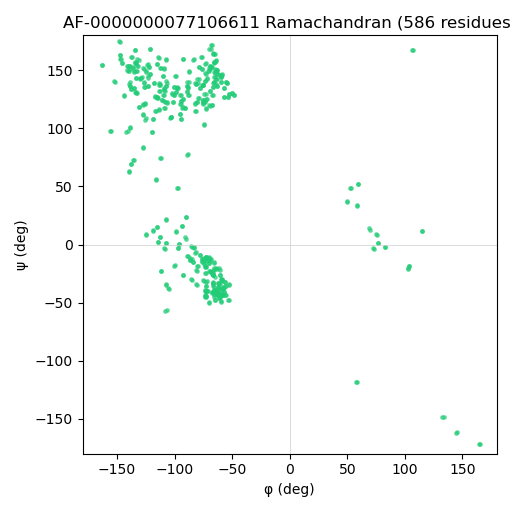 1994 O O . PHE A 1 258 ? -21.969 -20.922 -0.053 1 96.75 258 PHE A O 1
ATOM 2001 N N . LYS A 1 259 ? -22.875 -22.953 -0.573 1 95.56 259 LYS A N 1
ATOM 2002 C CA . LYS A 1 259 ? -24.109 -22.75 0.154 1 95.56 259 LYS A CA 1
ATOM 2003 C C . LYS A 1 259 ? -24.391 -23.906 1.116 1 95.56 259 LYS A C 1
ATOM 2005 O O . LYS A 1 259 ? -24.812 -24.984 0.696 1 95.56 259 LYS A O 1
ATOM 2010 N N . PRO A 1 260 ? -24.266 -23.781 2.328 1 96.75 260 PRO A N 1
ATOM 2011 C CA . PRO A 1 260 ? -23.75 -22.562 2.975 1 96.75 260 PRO A CA 1
ATOM 2012 C C . PRO A 1 260 ? -22.266 -22.359 2.725 1 96.75 260 PRO A C 1
ATOM 2014 O O . PRO A 1 260 ? -21.578 -23.281 2.285 1 96.75 260 PRO A O 1
ATOM 2017 N N . PRO A 1 261 ? -21.703 -21.109 3.068 1 97.88 261 PRO A N 1
ATOM 2018 C CA . PRO A 1 261 ? -20.281 -20.844 2.867 1 97.88 261 PRO A CA 1
ATOM 2019 C C . PRO A 1 261 ? -19.391 -21.812 3.637 1 97.88 261 PRO A C 1
ATOM 2021 O O . PRO A 1 261 ? -19.734 -22.25 4.738 1 97.88 261 PRO A O 1
ATOM 2024 N N . LYS A 1 262 ? -18.25 -22.125 3.053 1 98.31 262 LYS A N 1
ATOM 2025 C CA . LYS A 1 262 ? -17.234 -22.969 3.684 1 98.31 262 LYS A CA 1
ATOM 2026 C C . LYS A 1 262 ? -15.977 -22.156 4.012 1 98.31 262 LYS A C 1
ATOM 2028 O O . LYS A 1 262 ? -14.93 -22.359 3.393 1 98.31 262 LYS A O 1
ATOM 2033 N N . TYR A 1 263 ? -16.094 -21.375 5.008 1 98.75 263 TYR A N 1
ATOM 2034 C CA . TYR A 1 263 ? -14.953 -20.594 5.461 1 98.75 263 TYR A CA 1
ATOM 2035 C C . TYR A 1 263 ? -13.938 -21.484 6.172 1 98.75 263 TYR A C 1
ATOM 2037 O O . TYR A 1 263 ? -14.266 -22.578 6.629 1 98.75 263 TYR A O 1
ATOM 2045 N N . LEU A 1 264 ? -12.734 -21.016 6.156 1 98.94 264 LEU A N 1
ATOM 2046 C CA . LEU A 1 264 ? -11.648 -21.75 6.785 1 98.94 264 LEU A CA 1
ATOM 2047 C C . LEU A 1 264 ? -11.789 -21.75 8.305 1 98.94 264 LEU A C 1
ATOM 2049 O O . LEU A 1 264 ? -12.359 -20.812 8.875 1 98.94 264 LEU A O 1
ATOM 2053 N N . LYS A 1 265 ? -11.273 -22.797 8.914 1 98.75 265 LYS A N 1
ATOM 2054 C CA . LYS A 1 265 ? -11.219 -22.953 10.359 1 98.75 265 LYS A CA 1
ATOM 2055 C C . LYS A 1 265 ? -9.789 -23.172 10.836 1 98.75 265 LYS A C 1
ATOM 2057 O O . LYS A 1 265 ? -8.938 -23.625 10.07 1 98.75 265 LYS A O 1
ATOM 2062 N N . VAL A 1 266 ? -9.609 -22.797 12.109 1 98.75 266 VAL A N 1
ATOM 2063 C CA . VAL A 1 266 ? -8.328 -23.125 12.719 1 98.75 266 VAL A CA 1
ATOM 2064 C C . VAL A 1 266 ? -8.031 -24.609 12.555 1 98.75 266 VAL A C 1
ATOM 2066 O O . VAL A 1 266 ? -8.906 -25.453 12.781 1 98.75 266 VAL A O 1
ATOM 2069 N N . GLY A 1 267 ? -6.855 -24.938 12.07 1 98.75 267 GLY A N 1
ATOM 2070 C CA . GLY A 1 267 ? -6.465 -26.312 11.836 1 98.75 267 GLY A CA 1
ATOM 2071 C C . GLY A 1 267 ? -6.535 -26.719 10.375 1 98.75 267 GLY A C 1
ATOM 2072 O O . GLY A 1 267 ? -5.926 -27.703 9.969 1 98.75 267 GLY A O 1
ATOM 2073 N N . ASP A 1 268 ? -7.312 -25.969 9.555 1 98.94 268 ASP A N 1
ATOM 2074 C CA . ASP A 1 268 ? -7.367 -26.25 8.125 1 98.94 268 ASP A CA 1
ATOM 2075 C C . ASP A 1 268 ? -6.008 -26.016 7.469 1 98.94 268 ASP A C 1
ATOM 2077 O O . ASP A 1 268 ? -5.207 -25.219 7.957 1 98.94 268 ASP A O 1
ATOM 2081 N N . ARG A 1 269 ? -5.75 -26.734 6.461 1 98.88 269 ARG A N 1
ATOM 2082 C CA . ARG A 1 269 ? -4.574 -26.547 5.621 1 98.88 269 ARG A CA 1
ATOM 2083 C C . ARG A 1 269 ? -4.973 -26.141 4.203 1 98.88 269 ARG A C 1
ATOM 2085 O O . ARG A 1 269 ? -5.812 -26.797 3.58 1 98.88 269 ARG A O 1
ATOM 2092 N N . VAL A 1 270 ? -4.387 -25.031 3.744 1 98.94 270 VAL A N 1
ATOM 2093 C CA . VAL A 1 270 ? -4.672 -24.516 2.408 1 98.94 270 VAL A CA 1
ATOM 2094 C C . VAL A 1 270 ? -3.443 -24.688 1.516 1 98.94 270 VAL A C 1
ATOM 2096 O O . VAL A 1 270 ? -2.35 -24.234 1.859 1 98.94 270 VAL A O 1
ATOM 2099 N N . ARG A 1 271 ? -3.596 -25.344 0.422 1 98.94 271 ARG A N 1
ATOM 2100 C CA . ARG A 1 271 ? -2.521 -25.531 -0.547 1 98.94 271 ARG A CA 1
ATOM 2101 C C . ARG A 1 271 ? -2.867 -24.875 -1.882 1 98.94 271 ARG A C 1
ATOM 2103 O O . ARG A 1 271 ? -3.973 -25.062 -2.396 1 98.94 271 ARG A O 1
ATOM 2110 N N . VAL A 1 272 ? -2.02 -24.047 -2.41 1 98.94 272 VAL A N 1
ATOM 2111 C CA . VAL A 1 272 ? -2.121 -23.438 -3.729 1 98.94 272 VAL A CA 1
ATOM 2112 C C . VAL A 1 272 ? -1.065 -24.031 -4.656 1 98.94 272 VAL A C 1
ATOM 2114 O O . VAL A 1 272 ? 0.099 -24.156 -4.277 1 98.94 272 VAL A O 1
ATOM 2117 N N . GLU A 1 273 ? -1.451 -24.391 -5.824 1 98.62 273 GLU A N 1
ATOM 2118 C CA . GLU A 1 273 ? -0.553 -24.969 -6.824 1 98.62 273 GLU A CA 1
ATOM 2119 C C . GLU A 1 273 ? -0.782 -24.328 -8.195 1 98.62 273 GLU A C 1
ATOM 2121 O O . GLU A 1 273 ? -1.924 -24.203 -8.641 1 98.62 273 GLU A O 1
ATOM 2126 N N . ILE A 1 274 ? 0.27 -23.922 -8.82 1 98.75 274 ILE A N 1
ATOM 2127 C CA . ILE A 1 274 ? 0.175 -23.391 -10.18 1 98.75 274 ILE A CA 1
ATOM 2128 C C . ILE A 1 274 ? 1.144 -24.141 -11.086 1 98.75 274 ILE A C 1
ATOM 2130 O O . ILE A 1 274 ? 2.311 -24.344 -10.742 1 98.75 274 ILE A O 1
ATOM 2134 N N . ASP A 1 275 ? 0.662 -24.516 -12.297 1 98 275 ASP A N 1
ATOM 2135 C CA . ASP A 1 275 ? 1.483 -25.203 -13.281 1 98 275 ASP A CA 1
ATOM 2136 C C . ASP A 1 275 ? 2.807 -24.484 -13.508 1 98 275 ASP A C 1
ATOM 2138 O O . ASP A 1 275 ? 2.828 -23.25 -13.648 1 98 275 ASP A O 1
ATOM 2142 N N . GLN A 1 276 ? 3.955 -25.266 -13.445 1 96.38 276 GLN A N 1
ATOM 2143 C CA . GLN A 1 276 ? 5.289 -24.812 -13.828 1 96.38 276 GLN A CA 1
ATOM 2144 C C . GLN A 1 276 ? 5.855 -23.828 -12.805 1 96.38 276 GLN A C 1
ATOM 2146 O O . GLN A 1 276 ? 6.992 -23.375 -12.93 1 96.38 276 GLN A O 1
ATOM 2151 N N . ILE A 1 277 ? 5.16 -23.453 -11.789 1 96.69 277 ILE A N 1
ATOM 2152 C CA . ILE A 1 277 ? 5.633 -22.484 -10.797 1 96.69 277 ILE A CA 1
ATOM 2153 C C . ILE A 1 277 ? 5.941 -23.219 -9.484 1 96.69 277 ILE A C 1
ATOM 2155 O O . ILE A 1 277 ? 7.086 -23.219 -9.023 1 96.69 277 ILE A O 1
ATOM 2159 N N . GLY A 1 278 ? 4.969 -23.891 -8.953 1 95.62 278 GLY A N 1
ATOM 2160 C CA . GLY A 1 278 ? 5.16 -24.625 -7.703 1 95.62 278 GLY A CA 1
ATOM 2161 C C . GLY A 1 278 ? 3.922 -24.625 -6.824 1 95.62 278 GLY A C 1
ATOM 2162 O O . GLY A 1 278 ? 2.799 -24.531 -7.324 1 95.62 278 GLY A O 1
ATOM 2163 N N . SER A 1 279 ? 4.172 -24.922 -5.594 1 97.69 279 SER A N 1
ATOM 2164 C CA . SER A 1 279 ? 3.07 -24.984 -4.637 1 97.69 279 SER A CA 1
ATOM 2165 C C . SER A 1 279 ? 3.471 -24.359 -3.301 1 97.69 279 SER A C 1
ATOM 2167 O O . SER A 1 279 ? 4.656 -24.281 -2.979 1 97.69 279 SER A O 1
ATOM 2169 N N . MET A 1 280 ? 2.531 -23.844 -2.627 1 98.25 280 MET A N 1
ATOM 2170 C CA . MET A 1 280 ? 2.672 -23.375 -1.251 1 98.25 280 MET A CA 1
ATOM 2171 C C . MET A 1 280 ? 1.531 -23.891 -0.381 1 98.25 280 MET A C 1
ATOM 2173 O O . MET A 1 280 ? 0.513 -24.344 -0.896 1 98.25 280 MET A O 1
ATOM 2177 N N . SER A 1 281 ? 1.778 -23.875 0.878 1 98.56 281 SER A N 1
ATOM 2178 C CA . SER A 1 281 ? 0.789 -24.422 1.805 1 98.56 281 SER A CA 1
ATOM 2179 C C . SER A 1 281 ? 0.894 -23.75 3.174 1 98.56 281 SER A C 1
ATOM 2181 O O . SER A 1 281 ? 1.996 -23.484 3.658 1 98.56 281 SER A O 1
ATOM 2183 N N . ALA A 1 282 ? -0.226 -23.516 3.752 1 98.38 282 ALA A N 1
ATOM 2184 C CA . ALA A 1 282 ? -0.26 -22.875 5.062 1 98.38 282 ALA A CA 1
ATOM 2185 C C . ALA A 1 282 ? -1.324 -23.5 5.957 1 98.38 282 ALA A C 1
ATOM 2187 O O . ALA A 1 282 ? -2.416 -23.828 5.492 1 98.38 282 ALA A O 1
ATOM 2188 N N . GLU A 1 283 ? -0.998 -23.688 7.148 1 98.81 283 GLU A N 1
ATOM 2189 C CA . GLU A 1 283 ? -1.989 -24.047 8.156 1 98.81 283 GLU A CA 1
ATOM 2190 C C . GLU A 1 283 ? -2.623 -22.812 8.781 1 98.81 283 GLU A C 1
ATOM 2192 O O . GLU A 1 283 ? -1.938 -21.812 9.031 1 98.81 283 GLU A O 1
ATOM 2197 N N . ILE A 1 284 ? -3.908 -22.859 9.016 1 98.94 284 ILE A N 1
ATOM 2198 C CA . ILE A 1 284 ? -4.602 -21.766 9.695 1 98.94 284 ILE A CA 1
ATOM 2199 C C . ILE A 1 284 ? -4.422 -21.906 11.203 1 98.94 284 ILE A C 1
ATOM 2201 O O . ILE A 1 284 ? -4.746 -22.953 11.781 1 98.94 284 ILE A O 1
ATOM 2205 N N . MET A 1 285 ? -3.891 -20.953 11.781 1 98.88 285 MET A N 1
ATOM 2206 C CA . MET A 1 285 ? -3.682 -20.906 13.227 1 98.88 285 MET A CA 1
ATOM 2207 C C . MET A 1 285 ? -4.363 -19.688 13.836 1 98.88 285 MET A C 1
ATOM 2209 O O . MET A 1 285 ? -4.59 -18.688 13.148 1 98.88 285 MET A O 1
ATOM 2213 N N . PRO A 1 286 ? -4.746 -19.781 15.109 1 98.25 286 PRO A N 1
ATOM 2214 C CA . PRO A 1 286 ? -5.367 -18.609 15.742 1 98.25 286 PRO A CA 1
ATOM 2215 C C . PRO A 1 286 ? -4.363 -17.5 16.047 1 98.25 286 PRO A C 1
ATOM 2217 O O . PRO A 1 286 ? -3.223 -17.781 16.422 1 98.25 286 PRO A O 1
ATOM 2220 N N . GLU A 1 287 ? -4.742 -16.297 15.859 1 97.38 287 GLU A N 1
ATOM 2221 C CA . GLU A 1 287 ? -3.896 -15.188 16.281 1 97.38 287 GLU A CA 1
ATOM 2222 C C . GLU A 1 287 ? -3.979 -14.977 17.797 1 97.38 287 GLU A C 1
ATOM 2224 O O . GLU A 1 287 ? -4.926 -15.43 18.438 1 97.38 287 GLU A O 1
ATOM 2229 N N . SER A 1 288 ? -3.049 -14.289 18.438 1 93.69 288 SER A N 1
ATOM 2230 C CA . SER A 1 288 ? -3.057 -14.008 19.875 1 93.69 288 SER A CA 1
ATOM 2231 C C . SER A 1 288 ? -4.105 -12.961 20.219 1 93.69 288 SER A C 1
ATOM 2233 O O . SER A 1 288 ? -4.816 -13.094 21.219 1 93.69 288 SER A O 1
ATOM 2235 N N . GLY A 1 289 ? -4.289 -11.93 19.438 1 93.38 289 GLY A N 1
ATOM 2236 C CA . GLY A 1 289 ? -5.199 -10.82 19.703 1 93.38 289 GLY A CA 1
ATOM 2237 C C . GLY A 1 289 ? -4.68 -9.859 20.766 1 93.38 289 GLY A C 1
ATOM 2238 O O . GLY A 1 289 ? -5.402 -8.961 21.188 1 93.38 289 GLY A O 1
ATOM 2239 N N . GLU A 1 290 ? -3.428 -10.039 21.172 1 95.75 290 GLU A N 1
ATOM 2240 C CA . GLU A 1 290 ? -2.836 -9.195 22.219 1 95.75 290 GLU A CA 1
ATOM 2241 C C . GLU A 1 290 ? -2.371 -7.863 21.641 1 95.75 290 GLU A C 1
ATOM 2243 O O . GLU A 1 290 ? -1.877 -7.801 20.516 1 95.75 290 GLU A O 1
ATOM 2248 N N . CYS A 1 291 ? -2.58 -6.879 22.469 1 96.94 291 CYS A N 1
ATOM 2249 C CA . CYS A 1 291 ? -2.023 -5.578 22.125 1 96.94 291 CYS A CA 1
ATOM 2250 C C . CYS A 1 291 ? -0.501 -5.609 22.156 1 96.94 291 CYS A C 1
ATOM 2252 O O . CYS A 1 291 ? 0.093 -6.059 23.141 1 96.94 291 CYS A O 1
ATOM 2254 N N . VAL A 1 292 ? 0.057 -5.16 21.094 1 96.56 292 VAL A N 1
ATOM 2255 C CA . VAL A 1 292 ? 1.509 -5.039 21.016 1 96.56 292 VAL A CA 1
ATOM 2256 C C . VAL A 1 292 ? 1.893 -3.615 20.625 1 96.56 292 VAL A C 1
ATOM 2258 O O . VAL A 1 292 ? 1.433 -3.102 19.609 1 96.56 292 VAL A O 1
ATOM 2261 N N . ILE A 1 293 ? 2.635 -2.936 21.422 1 96.06 293 ILE A N 1
ATOM 2262 C CA . ILE A 1 293 ? 3.246 -1.643 21.141 1 96.06 293 ILE A CA 1
ATOM 2263 C C . ILE A 1 293 ? 4.746 -1.709 21.422 1 96.06 293 ILE A C 1
ATOM 2265 O O . ILE A 1 293 ? 5.16 -2.074 22.516 1 96.06 293 ILE A O 1
ATOM 2269 N N . SER A 1 294 ? 5.477 -1.43 20.391 1 89 294 SER A N 1
ATOM 2270 C CA . SER A 1 294 ? 6.922 -1.521 20.562 1 89 294 SER A CA 1
ATOM 2271 C C . SER A 1 294 ? 7.43 -0.445 21.516 1 89 294 SER A C 1
ATOM 2273 O O . SER A 1 294 ? 6.805 0.607 21.672 1 89 294 SER A O 1
ATOM 2275 N N . SER A 1 295 ? 8.516 -0.699 22.188 1 77.62 295 SER A N 1
ATOM 2276 C CA . SER A 1 295 ? 9.125 0.226 23.141 1 77.62 295 SER A CA 1
ATOM 2277 C C . SER A 1 295 ? 10.023 1.23 22.422 1 77.62 295 SER A C 1
ATOM 2279 O O . SER A 1 295 ? 10.578 0.934 21.359 1 77.62 295 SER A O 1
ATOM 2281 N N . MET B 1 1 ? 8.664 19.25 18.375 1 96.5 1 MET B N 1
ATOM 2282 C CA . MET B 1 1 ? 9.562 19.781 17.344 1 96.5 1 MET B CA 1
ATOM 2283 C C . MET B 1 1 ? 8.93 19.656 15.961 1 96.5 1 MET B C 1
ATOM 2285 O O . MET B 1 1 ? 7.984 18.891 15.766 1 96.5 1 MET B O 1
ATOM 2289 N N . LYS B 1 2 ? 9.367 20.484 15.07 1 97.62 2 LYS B N 1
ATOM 2290 C CA . LYS B 1 2 ? 9.078 20.359 13.648 1 97.62 2 LYS B CA 1
ATOM 2291 C C . LYS B 1 2 ? 10.273 19.812 12.883 1 97.62 2 LYS B C 1
ATOM 2293 O O . LYS B 1 2 ? 11.305 20.484 12.766 1 97.62 2 LYS B O 1
ATOM 2298 N N . LEU B 1 3 ? 10.117 18.562 12.43 1 97.88 3 LEU B N 1
ATOM 2299 C CA . LEU B 1 3 ? 11.188 17.875 11.719 1 97.88 3 LEU B CA 1
ATOM 2300 C C . LEU B 1 3 ? 10.992 17.969 10.211 1 97.88 3 LEU B C 1
ATOM 2302 O O . LEU B 1 3 ? 9.883 17.781 9.711 1 97.88 3 LEU B O 1
ATOM 2306 N N . ALA B 1 4 ? 12.062 18.281 9.516 1 97.62 4 ALA B N 1
ATOM 2307 C CA . ALA B 1 4 ? 11.969 18.469 8.07 1 97.62 4 ALA B CA 1
ATOM 2308 C C . ALA B 1 4 ? 13.117 17.781 7.348 1 97.62 4 ALA B C 1
ATOM 2310 O O . ALA B 1 4 ? 14.188 17.562 7.926 1 97.62 4 ALA B O 1
ATOM 2311 N N . LEU B 1 5 ? 12.867 17.344 6.176 1 97.62 5 LEU B N 1
ATOM 2312 C CA . LEU B 1 5 ? 13.898 16.984 5.203 1 97.62 5 LEU B CA 1
ATOM 2313 C C . LEU B 1 5 ? 14.078 18.109 4.18 1 97.62 5 LEU B C 1
ATOM 2315 O O . LEU B 1 5 ? 13.102 18.641 3.648 1 97.62 5 LEU B O 1
ATOM 2319 N N . PHE B 1 6 ? 15.336 18.516 3.998 1 97 6 PHE B N 1
ATOM 2320 C CA . PHE B 1 6 ? 15.555 19.641 3.1 1 97 6 PHE B CA 1
ATOM 2321 C C . PHE B 1 6 ? 16.875 19.484 2.348 1 97 6 PHE B C 1
ATOM 2323 O O . PHE B 1 6 ? 17.703 18.656 2.717 1 97 6 PHE B O 1
ATOM 2330 N N . SER B 1 7 ? 16.953 20.109 1.252 1 96.5 7 SER B N 1
ATOM 2331 C CA . SER B 1 7 ? 18.203 20.234 0.512 1 96.5 7 SER B CA 1
ATOM 2332 C C . SER B 1 7 ? 18.516 21.688 0.189 1 96.5 7 SER B C 1
ATOM 2334 O O . SER B 1 7 ? 17.609 22.531 0.155 1 96.5 7 SER B O 1
ATOM 2336 N N . ILE B 1 8 ? 19.734 21.953 0.088 1 92.81 8 ILE B N 1
ATOM 2337 C CA . ILE B 1 8 ? 20.203 23.281 -0.276 1 92.81 8 ILE B CA 1
ATOM 2338 C C . ILE B 1 8 ? 20.453 23.344 -1.78 1 92.81 8 ILE B C 1
ATOM 2340 O O . ILE B 1 8 ? 21.359 22.688 -2.293 1 92.81 8 ILE B O 1
ATOM 2344 N N . PRO B 1 9 ? 19.719 24.062 -2.492 1 88.81 9 PRO B N 1
ATOM 2345 C CA . PRO B 1 9 ? 19.797 24.094 -3.953 1 88.81 9 PRO B CA 1
ATOM 2346 C C . PRO B 1 9 ? 21.219 24.359 -4.453 1 88.81 9 PRO B C 1
ATOM 2348 O O . PRO B 1 9 ? 21.625 23.844 -5.5 1 88.81 9 PRO B O 1
ATOM 2351 N N . SER B 1 10 ? 21.984 25.125 -3.799 1 83.88 10 SER B N 1
ATOM 2352 C CA . SER B 1 10 ? 23.312 25.5 -4.258 1 83.88 10 SER B CA 1
ATOM 2353 C C . SER B 1 10 ? 24.344 24.422 -3.939 1 83.88 10 SER B C 1
ATOM 2355 O O . SER B 1 10 ? 25.484 24.484 -4.398 1 83.88 10 SER B O 1
ATOM 2357 N N . SER B 1 11 ? 23.875 23.422 -3.191 1 81.88 11 SER B N 1
ATOM 2358 C CA . SER B 1 11 ? 24.797 22.359 -2.801 1 81.88 11 SER B CA 1
ATOM 2359 C C . SER B 1 11 ? 25.062 21.422 -3.961 1 81.88 11 SER B C 1
ATOM 2361 O O . SER B 1 11 ? 24.203 21.219 -4.824 1 81.88 11 SER B O 1
ATOM 2363 N N . THR B 1 12 ? 26.188 20.828 -3.994 1 77.81 12 THR B N 1
ATOM 2364 C CA . THR B 1 12 ? 26.594 19.891 -5.027 1 77.81 12 THR B CA 1
ATOM 2365 C C . THR B 1 12 ? 25.844 18.562 -4.871 1 77.81 12 THR B C 1
ATOM 2367 O O . THR B 1 12 ? 25.656 17.844 -5.848 1 77.81 12 THR B O 1
ATOM 2370 N N . THR B 1 13 ? 25.594 18.328 -3.574 1 76.31 13 THR B N 1
ATOM 2371 C CA . THR B 1 13 ? 24.828 17.109 -3.338 1 76.31 13 THR B CA 1
ATOM 2372 C C . THR B 1 13 ? 23.359 17.438 -3.08 1 76.31 13 THR B C 1
ATOM 2374 O O . THR B 1 13 ? 23.047 18.406 -2.393 1 76.31 13 THR B O 1
ATOM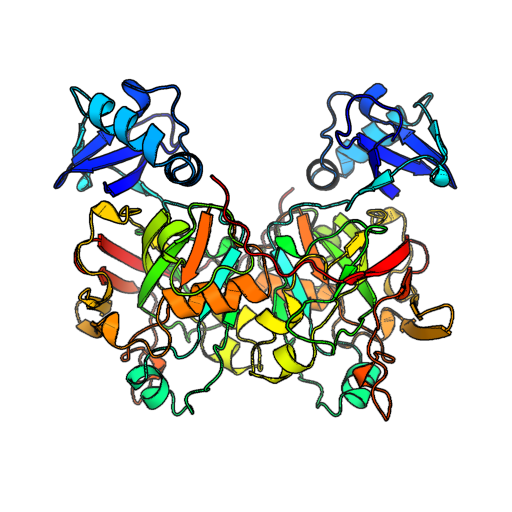 2377 N N . HIS B 1 14 ? 22.422 16.922 -3.818 1 81.06 14 HIS B N 1
ATOM 2378 C CA . HIS B 1 14 ? 21 17.156 -3.645 1 81.06 14 HIS B CA 1
ATOM 2379 C C . HIS B 1 14 ? 20.375 16.141 -2.703 1 81.06 14 HIS B C 1
ATOM 2381 O O . HIS B 1 14 ? 19.156 15.953 -2.689 1 81.06 14 HIS B O 1
ATOM 2387 N N . ALA B 1 15 ? 21.281 15.57 -1.824 1 87.88 15 ALA B N 1
ATOM 2388 C CA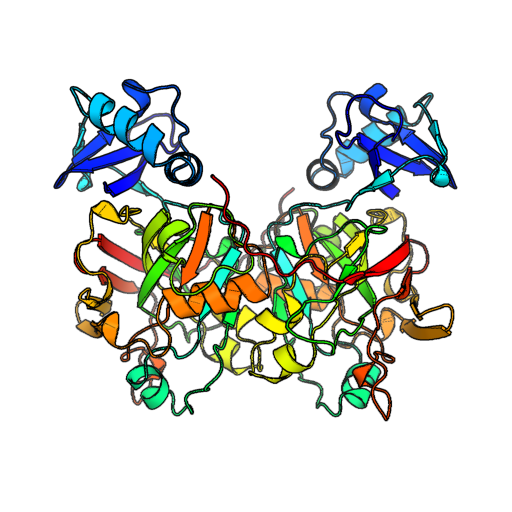 . ALA B 1 15 ? 20.781 14.578 -0.876 1 87.88 15 ALA B CA 1
ATOM 2389 C C . ALA B 1 15 ? 20 15.25 0.258 1 87.88 15 ALA B C 1
ATOM 2391 O O . ALA B 1 15 ? 20.422 16.297 0.77 1 87.88 15 ALA B O 1
A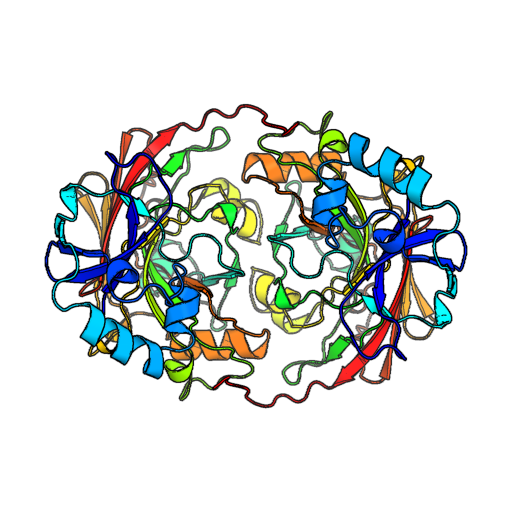TOM 2392 N N . PRO B 1 16 ? 18.938 14.727 0.637 1 93.69 16 PRO B N 1
ATOM 2393 C CA . PRO B 1 16 ? 18.141 15.336 1.71 1 93.69 16 PRO B CA 1
ATOM 2394 C C . PRO B 1 16 ? 18.875 15.352 3.049 1 93.69 16 PRO B C 1
ATOM 2396 O O . PRO B 1 16 ? 19.625 14.414 3.357 1 93.69 16 PRO B O 1
ATOM 2399 N N . ARG B 1 17 ? 18.703 16.406 3.791 1 94.75 17 ARG B N 1
ATOM 2400 C CA . ARG B 1 17 ? 19.234 16.609 5.133 1 94.75 17 ARG B CA 1
ATOM 2401 C C . ARG B 1 17 ? 18.109 16.625 6.168 1 94.75 17 ARG B C 1
ATOM 2403 O O . ARG B 1 17 ? 16.984 17 5.855 1 94.75 17 ARG B O 1
ATOM 2410 N N . LEU B 1 18 ? 18.469 16.219 7.363 1 96.38 18 LEU B N 1
ATOM 2411 C CA . LEU B 1 18 ? 17.531 16.312 8.477 1 96.38 18 LEU B CA 1
ATOM 2412 C C . LEU B 1 18 ? 17.609 17.672 9.156 1 96.38 18 LEU B C 1
ATOM 2414 O O . LEU B 1 18 ? 18.703 18.141 9.477 1 96.38 18 LEU B O 1
ATOM 2418 N N . GLY B 1 19 ? 16.5 18.312 9.328 1 96.75 19 GLY B N 1
ATOM 2419 C CA . GLY B 1 19 ? 16.469 19.625 9.969 1 96.75 19 GLY B CA 1
ATOM 2420 C C . GLY B 1 19 ? 15.375 19.75 11.008 1 96.75 19 GLY B C 1
ATOM 2421 O O . GLY B 1 19 ? 14.406 19 11 1 96.75 19 GLY B O 1
ATOM 2422 N N . VAL B 1 20 ? 15.562 20.641 11.914 1 97.38 20 VAL B N 1
ATOM 2423 C CA . VAL B 1 20 ? 14.539 21.109 12.844 1 97.38 20 VAL B CA 1
ATOM 2424 C C . VAL B 1 20 ? 14.141 22.531 12.5 1 97.38 20 VAL B C 1
ATOM 2426 O O . VAL B 1 20 ? 15 23.406 12.328 1 97.38 20 VAL B O 1
ATOM 2429 N N . VAL B 1 21 ? 12.852 22.734 12.375 1 97.5 21 VAL B N 1
ATOM 2430 C CA . VAL B 1 21 ? 12.367 24.062 11.977 1 97.5 21 VAL B CA 1
ATOM 2431 C C . VAL B 1 21 ? 12.062 24.891 13.219 1 97.5 21 VAL B C 1
ATOM 2433 O O . VAL B 1 21 ? 11.32 24.453 14.102 1 97.5 21 VAL B O 1
ATOM 2436 N N . VAL B 1 22 ? 12.625 26.047 13.344 1 94.88 22 VAL B N 1
ATOM 2437 C CA . VAL B 1 22 ? 12.383 27.047 14.367 1 94.88 22 VAL B CA 1
ATOM 2438 C C . VAL B 1 22 ? 12.078 28.391 13.711 1 94.88 22 VAL B C 1
ATOM 2440 O O . VAL B 1 22 ? 12.945 29 13.078 1 94.88 22 VAL B O 1
ATOM 2443 N N . LYS B 1 23 ? 10.836 28.781 13.891 1 92.25 23 LYS B N 1
ATOM 2444 C CA . LYS B 1 23 ? 10.383 30 13.227 1 92.25 23 LYS B CA 1
ATOM 2445 C C . LYS B 1 23 ? 10.555 29.891 11.711 1 92.25 23 LYS B C 1
ATOM 2447 O O . LYS B 1 23 ? 10.039 28.953 11.086 1 92.25 23 LYS B O 1
ATOM 2452 N N . ASN B 1 24 ? 11.328 30.719 11.148 1 95.19 24 ASN B N 1
ATOM 2453 C CA . ASN B 1 24 ? 11.453 30.703 9.695 1 95.19 24 ASN B CA 1
ATOM 2454 C C . ASN B 1 24 ? 12.797 30.125 9.25 1 95.19 24 ASN B C 1
ATOM 2456 O O . ASN B 1 24 ? 13.227 30.344 8.117 1 95.19 24 ASN B O 1
ATOM 2460 N N . MET B 1 25 ? 13.375 29.344 10.188 1 96.88 25 MET B N 1
ATOM 2461 C CA . MET B 1 25 ? 14.68 28.75 9.891 1 96.88 25 MET B CA 1
ATOM 2462 C C . MET B 1 25 ? 14.609 27.234 9.977 1 96.88 25 MET B C 1
ATOM 2464 O O . MET B 1 25 ? 13.812 26.688 10.734 1 96.88 25 MET B O 1
ATOM 2468 N N . VAL B 1 26 ? 15.359 26.562 9.172 1 97.25 26 VAL B N 1
ATOM 2469 C CA . VAL B 1 26 ? 15.625 25.141 9.336 1 97.25 26 VAL B CA 1
ATOM 2470 C C . VAL B 1 26 ? 17.078 24.938 9.789 1 97.25 26 VAL B C 1
ATOM 2472 O O . VAL B 1 26 ? 18 25.469 9.172 1 97.25 26 VAL B O 1
ATOM 2475 N N . LEU B 1 27 ? 17.234 24.297 10.891 1 96.94 27 LEU B N 1
ATOM 2476 C CA . LEU B 1 27 ? 18.547 24.016 11.453 1 96.94 27 LEU B CA 1
ATOM 2477 C C . LEU B 1 27 ? 19.031 22.641 11.023 1 96.94 27 LEU B C 1
ATOM 2479 O O . LEU B 1 27 ? 18.344 21.641 11.227 1 96.94 27 LEU B O 1
ATOM 2483 N N . ASP B 1 28 ? 20.219 22.578 10.383 1 95.25 28 ASP B N 1
ATOM 2484 C CA . ASP B 1 28 ? 20.844 21.344 9.945 1 95.25 28 ASP B CA 1
ATOM 2485 C C . ASP B 1 28 ? 21.438 20.578 11.133 1 95.25 28 ASP B C 1
ATOM 2487 O O . ASP B 1 28 ? 22.562 20.875 11.555 1 95.25 28 ASP B O 1
ATOM 2491 N N . ILE B 1 29 ? 20.781 19.547 11.586 1 92.5 29 ILE B N 1
ATOM 2492 C CA . ILE B 1 29 ? 21.094 18.953 12.883 1 92.5 29 ILE B CA 1
ATOM 2493 C C . ILE B 1 29 ? 22.234 17.953 12.742 1 92.5 29 ILE B C 1
ATOM 2495 O O . ILE B 1 29 ? 22.984 17.719 13.695 1 92.5 29 ILE B O 1
ATOM 2499 N N . ARG B 1 30 ? 22.328 17.359 11.656 1 86.75 30 ARG B N 1
ATOM 2500 C CA . ARG B 1 30 ? 23.25 16.234 11.578 1 86.75 30 ARG B CA 1
ATOM 2501 C C . ARG B 1 30 ? 24.703 16.719 11.586 1 86.75 30 ARG B C 1
ATOM 2503 O O . ARG B 1 30 ? 25.625 15.938 11.836 1 86.75 30 ARG B O 1
ATOM 2510 N N . GLN B 1 31 ? 24.906 17.969 11.453 1 83.56 31 GLN B N 1
ATOM 2511 C CA . GLN B 1 31 ? 26.266 18.5 11.609 1 83.56 31 GLN B CA 1
ATOM 2512 C C . GLN B 1 31 ? 26.75 18.359 13.047 1 83.56 31 GLN B C 1
ATOM 2514 O O . GLN B 1 31 ? 27.922 18.078 13.289 1 83.56 31 GLN B O 1
ATOM 2519 N N . ASN B 1 32 ? 25.844 18.453 13.938 1 88.81 32 ASN B N 1
ATOM 2520 C CA . ASN B 1 32 ? 26.156 18.375 15.359 1 88.81 32 ASN B CA 1
ATOM 2521 C C . ASN B 1 32 ? 25.844 16.984 15.922 1 88.81 32 ASN B C 1
ATOM 2523 O O . ASN B 1 32 ? 26.297 16.625 17.016 1 88.81 32 ASN B O 1
ATOM 2527 N N . ALA B 1 33 ? 25.047 16.281 15.188 1 91.06 33 ALA B N 1
ATOM 2528 C CA . ALA B 1 33 ? 24.672 14.922 15.586 1 91.06 33 ALA B CA 1
ATOM 2529 C C . ALA B 1 33 ? 24.734 13.969 14.398 1 91.06 33 ALA B C 1
ATOM 2531 O O . ALA B 1 33 ? 23.703 13.422 13.977 1 91.06 33 ALA B O 1
ATOM 2532 N N . PRO B 1 34 ? 25.906 13.656 14 1 88.38 34 PRO B N 1
ATOM 2533 C CA . PRO B 1 34 ? 26.062 12.875 12.766 1 88.38 34 PRO B CA 1
ATOM 2534 C C . PRO B 1 34 ? 25.578 11.438 12.914 1 88.38 34 PRO B C 1
ATOM 2536 O O . PRO B 1 34 ? 25.375 10.75 11.914 1 88.38 34 PRO B O 1
ATOM 2539 N N . PHE B 1 35 ? 25.344 11.047 14.086 1 89 35 PHE B N 1
ATOM 2540 C CA . PHE B 1 35 ? 24.938 9.664 14.312 1 89 35 PHE B CA 1
ATOM 2541 C C . PHE B 1 35 ? 23.438 9.5 14.094 1 89 35 PHE B C 1
ATOM 2543 O O . PHE B 1 35 ? 22.938 8.375 13.984 1 89 35 PHE B O 1
ATOM 2550 N N . LEU B 1 36 ? 22.766 10.648 14.07 1 90.69 36 LEU B N 1
ATOM 2551 C CA . LEU B 1 36 ? 21.328 10.562 13.828 1 90.69 36 LEU B CA 1
ATOM 2552 C C . LEU B 1 36 ? 21.047 10.18 12.375 1 90.69 36 LEU B C 1
ATOM 2554 O O . LEU B 1 36 ? 21.75 10.625 11.469 1 90.69 36 LEU B O 1
ATOM 2558 N N . SER B 1 37 ? 20.047 9.406 12.281 1 92.81 37 SER B N 1
ATOM 2559 C CA . SER B 1 37 ? 19.594 9.055 10.938 1 92.81 37 SER B CA 1
ATOM 2560 C C . SER B 1 37 ? 19.062 10.273 10.195 1 92.81 37 SER B C 1
ATOM 2562 O O . SER B 1 37 ? 18.516 11.188 10.812 1 92.81 37 SER B O 1
ATOM 2564 N N . THR B 1 38 ? 19.234 10.273 8.883 1 94.19 38 THR B N 1
ATOM 2565 C CA . THR B 1 38 ? 18.594 11.305 8.07 1 94.19 38 THR B CA 1
ATOM 2566 C C . THR B 1 38 ? 17.094 11.055 7.965 1 94.19 38 THR B C 1
ATOM 2568 O O . THR B 1 38 ? 16.328 11.977 7.66 1 94.19 38 THR B O 1
ATOM 2571 N N . SER B 1 39 ? 16.703 9.82 8.234 1 96 39 SER B N 1
ATOM 2572 C CA . SER B 1 39 ? 15.281 9.453 8.156 1 96 39 SER B CA 1
ATOM 2573 C C . SER B 1 39 ? 14.508 9.992 9.359 1 96 39 SER B C 1
ATOM 2575 O O . SER B 1 39 ? 14.828 9.672 10.5 1 96 39 SER B O 1
ATOM 2577 N N . ILE B 1 40 ? 13.5 10.758 9.062 1 97.31 40 ILE B N 1
ATOM 2578 C CA . ILE B 1 40 ? 12.648 11.266 10.133 1 97.31 40 ILE B CA 1
ATOM 2579 C C . ILE B 1 40 ? 11.969 10.102 10.852 1 97.31 40 ILE B C 1
ATOM 2581 O O . ILE B 1 40 ? 11.852 10.109 12.078 1 97.31 40 ILE B O 1
ATOM 2585 N N . VAL B 1 41 ? 11.594 9.078 10.156 1 97.5 41 VAL B N 1
ATOM 2586 C CA . VAL B 1 41 ? 10.906 7.918 10.719 1 97.5 41 VAL B CA 1
ATOM 2587 C C . VAL B 1 41 ? 11.805 7.215 11.727 1 97.5 41 VAL B C 1
ATOM 2589 O O . VAL B 1 41 ? 11.367 6.848 12.82 1 97.5 41 VAL B O 1
ATOM 2592 N N . ASP B 1 42 ? 13.094 7.098 11.383 1 95.56 42 ASP B N 1
ATOM 2593 C CA . ASP B 1 42 ? 14.047 6.469 12.297 1 95.56 42 ASP B CA 1
ATOM 2594 C C . ASP B 1 42 ? 14.164 7.262 13.594 1 95.56 42 ASP B C 1
ATOM 2596 O O . ASP B 1 42 ? 14.367 6.68 14.664 1 95.56 42 ASP B O 1
ATOM 2600 N N . ASN B 1 43 ? 14.031 8.539 13.477 1 94.44 43 ASN B N 1
ATOM 2601 C CA . ASN B 1 43 ? 14.203 9.398 14.641 1 94.44 43 ASN B CA 1
ATOM 2602 C C . ASN B 1 43 ? 12.953 9.422 15.508 1 94.44 43 ASN B C 1
ATOM 2604 O O . ASN B 1 43 ? 13.047 9.445 16.734 1 94.44 43 ASN B O 1
ATOM 2608 N N . ILE B 1 44 ? 11.789 9.352 14.867 1 94.94 44 ILE B N 1
ATOM 2609 C CA . ILE B 1 44 ? 10.578 9.445 15.68 1 94.94 44 ILE B CA 1
ATOM 2610 C C . ILE B 1 44 ? 10.281 8.094 16.328 1 94.94 44 ILE B C 1
ATOM 2612 O O . ILE B 1 44 ? 9.531 8.016 17.297 1 94.94 44 ILE B O 1
ATOM 2616 N N . ARG B 1 45 ? 10.797 7.031 15.75 1 93.44 45 ARG B N 1
ATOM 2617 C CA . ARG B 1 45 ? 10.641 5.703 16.328 1 93.44 45 ARG B CA 1
ATOM 2618 C C . ARG B 1 45 ? 11.211 5.652 17.75 1 93.44 45 ARG B C 1
ATOM 2620 O O . ARG B 1 45 ? 10.664 4.977 18.625 1 93.44 45 ARG B O 1
ATOM 2627 N N . ASN B 1 46 ? 12.281 6.344 17.953 1 89.38 46 ASN B N 1
ATOM 2628 C CA . ASN B 1 46 ? 12.953 6.438 19.25 1 89.38 46 ASN B CA 1
ATOM 2629 C C . ASN B 1 46 ? 12.93 7.863 19.797 1 89.38 46 ASN B C 1
ATOM 2631 O O . ASN B 1 46 ? 13.969 8.398 20.188 1 89.38 46 ASN B O 1
ATOM 2635 N N . TRP B 1 47 ? 11.797 8.375 19.891 1 91.56 47 TRP B N 1
ATOM 2636 C CA . TRP B 1 47 ? 11.648 9.82 20.031 1 91.56 47 TRP B CA 1
ATOM 2637 C C . TRP B 1 47 ? 12.219 10.297 21.359 1 91.56 47 TRP B C 1
ATOM 2639 O O . TRP B 1 47 ? 12.883 11.336 21.422 1 91.56 47 TRP B O 1
ATOM 2649 N N . GLU B 1 48 ? 11.984 9.57 22.453 1 88.12 48 GLU B N 1
ATOM 2650 C CA . GLU B 1 48 ? 12.453 10.031 23.766 1 88.12 48 GLU B CA 1
ATOM 2651 C C . GLU B 1 48 ? 13.961 10.234 23.766 1 88.12 48 GLU B C 1
ATOM 2653 O O . GLU B 1 48 ? 14.453 11.258 24.25 1 88.12 48 GLU B O 1
ATOM 2658 N N . GLU B 1 49 ? 14.625 9.32 23.203 1 90.44 49 GLU B N 1
ATOM 2659 C CA . GLU B 1 49 ? 16.078 9.43 23.109 1 90.44 49 GLU B CA 1
ATOM 2660 C C . GLU B 1 49 ? 16.484 10.469 22.062 1 90.44 49 GLU B C 1
ATOM 2662 O O . GLU B 1 49 ? 17.375 11.281 22.312 1 90.44 49 GLU B O 1
ATOM 2667 N N . THR B 1 50 ? 15.844 10.422 21 1 93.56 50 THR B N 1
ATOM 2668 C CA . THR B 1 50 ? 16.203 11.289 19.875 1 93.56 50 THR B CA 1
ATOM 2669 C C . THR B 1 50 ? 15.945 12.75 20.219 1 93.56 50 THR B C 1
ATOM 2671 O O . THR B 1 50 ? 16.719 13.633 19.859 1 93.56 50 THR B O 1
ATOM 2674 N N . ARG B 1 51 ? 14.914 13.016 20.969 1 93.5 51 ARG B N 1
ATOM 2675 C CA . ARG B 1 51 ? 14.531 14.383 21.312 1 93.5 51 ARG B CA 1
ATOM 2676 C C . ARG B 1 51 ? 15.641 15.07 22.094 1 93.5 51 ARG B C 1
ATOM 2678 O O . ARG B 1 51 ? 15.977 16.234 21.828 1 93.5 51 ARG B O 1
ATOM 2685 N N . THR B 1 52 ? 16.25 14.359 23.016 1 92.75 52 THR B N 1
ATOM 2686 C CA . THR B 1 52 ? 17.312 14.914 23.828 1 92.75 52 THR B CA 1
ATOM 2687 C C . THR B 1 52 ? 18.531 15.258 22.984 1 92.75 52 THR B C 1
ATOM 2689 O O . THR B 1 52 ? 19.141 16.312 23.156 1 92.75 52 THR B O 1
ATOM 2692 N N . ILE B 1 53 ? 18.734 14.383 22.094 1 93 53 ILE B N 1
ATOM 2693 C CA . ILE B 1 53 ? 19.875 14.578 21.203 1 93 53 ILE B CA 1
ATOM 2694 C C . ILE B 1 53 ? 19.625 15.789 20.312 1 93 53 ILE B C 1
ATOM 2696 O O . ILE B 1 53 ? 20.5 16.625 20.109 1 93 53 ILE B O 1
ATOM 2700 N N . LEU B 1 54 ? 18.422 15.898 19.828 1 92.94 54 LEU B N 1
ATOM 2701 C CA . LEU B 1 54 ? 18.047 17 18.938 1 92.94 54 LEU B CA 1
ATOM 2702 C C . LEU B 1 54 ? 18.125 18.328 19.672 1 92.94 54 LEU B C 1
ATOM 2704 O O . LEU B 1 54 ? 18.625 19.312 19.141 1 92.94 54 LEU B O 1
ATOM 2708 N N . GLU B 1 55 ? 17.688 18.391 20.875 1 92.69 55 GLU B N 1
ATOM 2709 C CA . GLU B 1 55 ? 17.703 19.625 21.656 1 92.69 55 GLU B CA 1
ATOM 2710 C C . GLU B 1 55 ? 19.125 20.141 21.859 1 92.69 55 GLU B C 1
ATOM 2712 O O . GLU B 1 55 ? 19.359 21.344 21.75 1 92.69 55 GLU B O 1
ATOM 2717 N N . ARG B 1 56 ? 20 19.203 22.047 1 91.56 56 ARG B N 1
ATOM 2718 C CA . ARG B 1 56 ? 21.406 19.578 22.219 1 91.56 56 ARG B CA 1
ATOM 2719 C C . ARG B 1 56 ? 22.016 20.031 20.906 1 91.56 56 ARG B C 1
ATOM 2721 O O . ARG B 1 56 ? 22.812 20.969 20.875 1 91.56 56 ARG B O 1
ATOM 2728 N N . ALA B 1 57 ? 21.562 19.375 19.891 1 92.12 57 ALA B N 1
ATOM 2729 C CA . ALA B 1 57 ? 22.141 19.609 18.578 1 92.12 57 ALA B CA 1
ATOM 2730 C C . ALA B 1 57 ? 21.688 20.938 18 1 92.12 57 ALA B C 1
ATOM 2732 O O . ALA B 1 57 ? 22.281 21.453 17.047 1 92.12 57 ALA B O 1
ATOM 2733 N N . LEU B 1 58 ? 20.625 21.484 18.578 1 92.5 58 LEU B N 1
ATOM 2734 C CA . LEU B 1 58 ? 20.094 22.75 18.078 1 92.5 58 LEU B CA 1
ATOM 2735 C C . LEU B 1 58 ? 21.094 23.891 18.328 1 92.5 58 LEU B C 1
ATOM 2737 O O . LEU B 1 58 ? 21.141 24.844 17.562 1 92.5 58 LEU B O 1
ATOM 2741 N N . ASN B 1 59 ? 21.891 23.625 19.344 1 90.56 59 ASN B N 1
ATOM 2742 C CA . ASN B 1 59 ? 22.875 24.656 19.672 1 90.56 59 ASN B CA 1
ATOM 2743 C C . ASN B 1 59 ? 23.953 24.766 18.609 1 90.56 59 ASN B C 1
ATOM 2745 O O . ASN B 1 59 ? 24.609 23.766 18.281 1 90.56 59 ASN B O 1
ATOM 2749 N N . ASP B 1 60 ? 24.141 25.891 17.953 1 88.94 60 ASP B N 1
ATOM 2750 C CA . ASP B 1 60 ? 25.172 26.234 16.984 1 88.94 60 ASP B CA 1
ATOM 2751 C C . ASP B 1 60 ? 24.984 25.453 15.68 1 88.94 60 ASP B C 1
ATOM 2753 O O . ASP B 1 60 ? 25.938 25.297 14.914 1 88.94 60 ASP B O 1
ATOM 2757 N N . ALA B 1 61 ? 23.797 24.844 15.516 1 94.56 61 ALA B N 1
ATOM 2758 C CA . ALA B 1 61 ? 23.547 24.188 14.234 1 94.56 61 ALA B CA 1
ATOM 2759 C C . ALA B 1 61 ? 23.469 25.219 13.102 1 94.56 61 ALA B C 1
ATOM 2761 O O . ALA B 1 61 ? 22.922 26.312 13.289 1 94.56 61 ALA B O 1
ATOM 2762 N N . PRO B 1 62 ? 24.078 24.859 11.969 1 94.94 62 PRO B N 1
ATOM 2763 C CA . PRO B 1 62 ? 23.891 25.766 10.828 1 94.94 62 PRO B CA 1
ATOM 2764 C C . PRO B 1 62 ? 22.406 26.031 10.531 1 94.94 62 PRO B C 1
ATOM 2766 O O . PRO B 1 62 ? 21.578 25.109 10.633 1 94.94 62 PRO B O 1
ATOM 2769 N N . GLU B 1 63 ? 22.109 27.25 10.227 1 95.88 63 GLU B N 1
ATOM 2770 C CA . GLU B 1 63 ? 20.719 27.672 10 1 95.88 63 GLU B CA 1
ATOM 2771 C C . GLU B 1 63 ? 20.531 28.172 8.57 1 95.88 63 GLU B C 1
ATOM 2773 O O . GLU B 1 63 ? 21.422 28.828 8.016 1 95.88 63 GLU B O 1
ATOM 2778 N N . TYR B 1 64 ? 19.422 27.812 7.984 1 95.88 64 TYR B N 1
ATOM 2779 C CA . TYR B 1 64 ? 19.031 28.281 6.664 1 95.88 64 TYR B CA 1
ATOM 2780 C C . TYR B 1 64 ? 17.594 28.828 6.691 1 95.88 64 TYR B C 1
ATOM 2782 O O . TYR B 1 64 ? 16.734 28.281 7.379 1 95.88 64 TYR B O 1
ATOM 2790 N N . GLU B 1 65 ? 17.328 29.891 5.934 1 97.06 65 GLU B N 1
ATOM 2791 C CA . GLU B 1 65 ? 15.961 30.359 5.777 1 97.06 65 GLU B CA 1
ATOM 2792 C C . GLU B 1 65 ? 15.117 29.344 5.016 1 97.06 65 GLU B C 1
ATOM 2794 O O . GLU B 1 65 ? 15.547 28.812 3.992 1 97.06 65 GLU B O 1
ATOM 2799 N N . LEU B 1 66 ? 13.969 29.109 5.469 1 96.62 66 LEU B N 1
ATOM 2800 C CA . LEU B 1 66 ? 13.078 28.141 4.82 1 96.62 66 LEU B CA 1
ATOM 2801 C C . LEU B 1 66 ? 12.859 28.5 3.357 1 96.62 66 LEU B C 1
ATOM 2803 O O . LEU B 1 66 ? 12.719 27.625 2.508 1 96.62 66 LEU B O 1
ATOM 2807 N N . SER B 1 67 ? 12.875 29.781 3.072 1 95.44 67 SER B N 1
ATOM 2808 C CA . SER B 1 67 ? 12.602 30.266 1.723 1 95.44 67 SER B CA 1
ATOM 2809 C C . SER B 1 67 ? 13.758 29.969 0.782 1 95.44 67 SER B C 1
ATOM 2811 O O . SER B 1 67 ? 13.625 30.078 -0.438 1 95.44 67 SER B O 1
ATOM 2813 N N . THR B 1 68 ? 14.938 29.531 1.33 1 95.5 68 THR B N 1
ATOM 2814 C CA . THR B 1 68 ? 16.125 29.359 0.506 1 95.5 68 THR B CA 1
ATOM 2815 C C . THR B 1 68 ? 16.453 27.891 0.314 1 95.5 68 THR B C 1
ATOM 2817 O O . THR B 1 68 ? 17.391 27.531 -0.398 1 95.5 68 THR B O 1
ATOM 2820 N N . VAL B 1 69 ? 15.648 27.031 0.978 1 96.62 69 VAL B N 1
ATOM 2821 C CA . VAL B 1 69 ? 15.906 25.594 0.861 1 96.62 69 VAL B CA 1
ATOM 2822 C C . VAL B 1 69 ? 14.742 24.922 0.133 1 96.62 69 VAL B C 1
ATOM 2824 O O . VAL B 1 69 ? 13.688 25.531 -0.067 1 96.62 69 VAL B O 1
ATOM 2827 N N . ARG B 1 70 ? 14.984 23.766 -0.373 1 96.81 70 ARG B N 1
ATOM 2828 C CA . ARG B 1 70 ? 13.922 22.906 -0.886 1 96.81 70 ARG B CA 1
ATOM 2829 C C . ARG B 1 70 ? 13.461 21.906 0.175 1 96.81 70 ARG B C 1
ATOM 2831 O O . ARG B 1 70 ? 14.266 21.125 0.688 1 96.81 70 ARG B O 1
ATOM 2838 N N . LEU B 1 71 ? 12.234 21.969 0.5 1 97.5 71 LEU B N 1
ATOM 2839 C CA . LEU B 1 71 ? 11.672 21.031 1.467 1 97.5 71 LEU B CA 1
ATOM 2840 C C . LEU B 1 71 ? 11.156 19.781 0.771 1 97.5 71 LEU B C 1
ATOM 2842 O O . LEU B 1 71 ? 10.555 19.859 -0.304 1 97.5 71 LEU B O 1
ATOM 2846 N N . HIS B 1 72 ? 11.445 18.641 1.335 1 98.06 72 HIS B N 1
ATOM 2847 C CA . HIS B 1 72 ? 11.023 17.344 0.804 1 98.06 72 HIS B CA 1
ATOM 2848 C C . HIS B 1 72 ? 9.93 16.734 1.665 1 98.06 72 HIS B C 1
ATOM 2850 O O . HIS B 1 72 ? 9.711 17.156 2.801 1 98.06 72 HIS B O 1
ATOM 2856 N N . SER B 1 73 ? 9.195 15.812 1.069 1 98.56 73 SER B N 1
ATOM 2857 C CA . SER B 1 73 ? 8.312 15 1.896 1 98.56 73 SER B CA 1
ATOM 2858 C C . SER B 1 73 ? 9.039 14.445 3.113 1 98.56 73 SER B C 1
ATOM 2860 O O . SER B 1 73 ? 10.102 13.828 2.979 1 98.56 73 SER B O 1
ATOM 2862 N N . PRO B 1 74 ? 8.477 14.633 4.289 1 98.5 74 PRO B N 1
ATOM 2863 C CA . PRO B 1 74 ? 9.156 14.141 5.488 1 98.5 74 PRO B CA 1
ATOM 2864 C C . PRO B 1 74 ? 9.227 12.617 5.547 1 98.5 74 PRO B C 1
ATOM 2866 O O . PRO B 1 74 ? 10.078 12.055 6.242 1 98.5 74 PRO B O 1
ATOM 2869 N N . VAL B 1 75 ? 8.312 11.969 4.91 1 98.5 75 VAL B N 1
ATOM 2870 C CA . VAL B 1 75 ? 8.273 10.516 4.809 1 98.5 75 VAL B CA 1
ATOM 2871 C C . VAL B 1 75 ? 8.148 10.102 3.344 1 98.5 75 VAL B C 1
ATOM 2873 O O . VAL B 1 75 ? 7.059 9.742 2.883 1 98.5 75 VAL B O 1
ATOM 2876 N N . PRO B 1 76 ? 9.242 10.047 2.674 1 97.62 76 PRO B N 1
ATOM 2877 C CA . PRO B 1 76 ? 9.188 9.914 1.217 1 97.62 76 PRO B CA 1
ATOM 2878 C C . PRO B 1 76 ? 8.781 8.516 0.767 1 97.62 76 PRO B C 1
ATOM 2880 O O . PRO B 1 76 ? 8.266 8.344 -0.34 1 97.62 76 PRO B O 1
ATOM 2883 N N . ARG B 1 77 ? 9 7.473 1.603 1 97.38 77 ARG B N 1
ATOM 2884 C CA . ARG B 1 77 ? 8.727 6.098 1.202 1 97.38 77 ARG B CA 1
ATOM 2885 C C . ARG B 1 77 ? 8.062 5.32 2.338 1 97.38 77 ARG B C 1
ATOM 2887 O O . ARG B 1 77 ? 8.664 4.402 2.898 1 97.38 77 ARG B O 1
ATOM 2894 N N . PRO B 1 78 ? 6.816 5.664 2.65 1 98.25 78 PRO B N 1
ATOM 2895 C CA . PRO B 1 78 ? 6.094 4.902 3.674 1 98.25 78 PRO B CA 1
ATOM 2896 C C . PRO B 1 78 ? 5.766 3.48 3.227 1 98.25 78 PRO B C 1
ATOM 2898 O O . PRO B 1 78 ? 5.676 3.211 2.025 1 98.25 78 PRO B O 1
ATOM 2901 N N . SER B 1 79 ? 5.66 2.605 4.199 1 97.06 79 SER B N 1
ATOM 2902 C CA . SER B 1 79 ? 5.27 1.238 3.869 1 97.06 79 SER B CA 1
ATOM 2903 C C . SER B 1 79 ? 3.785 1.149 3.539 1 97.06 79 SER B C 1
ATOM 2905 O O . SER B 1 79 ? 3.365 0.282 2.771 1 97.06 79 SER B O 1
ATOM 2907 N N . LYS B 1 80 ? 2.986 2.016 4.176 1 98.12 80 LYS B N 1
ATOM 2908 C CA . LYS B 1 80 ? 1.545 2.102 3.951 1 98.12 80 LYS B CA 1
ATOM 2909 C C . LYS B 1 80 ? 1.083 3.555 3.9 1 98.12 80 LYS B C 1
ATOM 2911 O O . LYS B 1 80 ? 1.554 4.391 4.676 1 98.12 80 LYS B O 1
ATOM 2916 N N . VAL B 1 81 ? 0.261 3.865 2.982 1 98.81 81 VAL B N 1
ATOM 2917 C CA . VAL B 1 81 ? -0.514 5.102 2.943 1 98.81 81 VAL B CA 1
ATOM 2918 C C . VAL B 1 81 ? -2.006 4.773 2.963 1 98.81 81 VAL B C 1
ATOM 2920 O O . VAL B 1 81 ? -2.596 4.473 1.922 1 98.81 81 VAL B O 1
ATOM 2923 N N . ILE B 1 82 ? -2.604 4.824 4.145 1 98.81 82 ILE B N 1
ATOM 2924 C CA . ILE B 1 82 ? -3.996 4.441 4.344 1 98.81 82 ILE B CA 1
ATOM 2925 C C . ILE B 1 82 ? -4.844 5.691 4.582 1 98.81 82 ILE B C 1
ATOM 2927 O O . ILE B 1 82 ? -4.43 6.602 5.305 1 98.81 82 ILE B O 1
ATOM 2931 N N . ALA B 1 83 ? -6 5.723 3.938 1 98.88 83 ALA B N 1
ATOM 2932 C CA . ALA B 1 83 ? -6.855 6.906 4.016 1 98.88 83 ALA B CA 1
ATOM 2933 C C . ALA B 1 83 ? -8.305 6.516 4.285 1 98.88 83 ALA B C 1
ATOM 2935 O O . ALA B 1 83 ? -8.789 5.504 3.768 1 98.88 83 ALA B O 1
ATOM 2936 N N . ILE B 1 84 ? -8.992 7.293 5.051 1 98.44 84 ILE B N 1
ATOM 2937 C CA . ILE B 1 84 ? -10.383 7.004 5.395 1 98.44 84 ILE B CA 1
ATOM 2938 C C . ILE B 1 84 ? -11.312 7.852 4.531 1 98.44 84 ILE B C 1
ATOM 2940 O O . ILE B 1 84 ? -11.062 9.039 4.316 1 98.44 84 ILE B O 1
ATOM 2944 N N . ALA B 1 85 ? -12.344 7.176 4.035 1 97.06 85 ALA B N 1
ATOM 2945 C CA . ALA B 1 85 ? -13.344 7.855 3.213 1 97.06 85 ALA B CA 1
ATOM 2946 C C . ALA B 1 85 ? -14.453 8.453 4.074 1 97.06 85 ALA B C 1
ATOM 2948 O O . ALA B 1 85 ? -14.906 7.824 5.035 1 97.06 85 ALA B O 1
ATOM 2949 N N . LYS B 1 86 ? -14.836 9.719 3.771 1 96 86 LYS B N 1
ATOM 2950 C CA . LYS B 1 86 ? -16.047 10.344 4.293 1 96 86 LYS B CA 1
ATOM 2951 C C . LYS B 1 86 ? -16.031 10.391 5.816 1 96 86 LYS B C 1
ATOM 2953 O O . LYS B 1 86 ? -17 10 6.469 1 96 86 LYS B O 1
ATOM 2958 N N . ASN B 1 87 ? -14.961 10.922 6.344 1 97.5 87 ASN B N 1
ATOM 2959 C CA . ASN B 1 87 ? -14.812 10.945 7.797 1 97.5 87 ASN B CA 1
ATOM 2960 C C . ASN B 1 87 ? -15.273 12.273 8.383 1 97.5 87 ASN B C 1
ATOM 2962 O O . ASN B 1 87 ? -15.047 12.555 9.562 1 97.5 87 ASN B O 1
ATOM 2966 N N . TYR B 1 88 ? -15.734 13.195 7.598 1 97 88 TYR B N 1
ATOM 2967 C CA . TYR B 1 88 ? -16.406 14.422 8 1 97 88 TYR B CA 1
ATOM 2968 C C . TYR B 1 88 ? -17.859 14.43 7.52 1 97 88 TYR B C 1
ATOM 2970 O O . TYR B 1 88 ? -18.125 14.289 6.324 1 97 88 TYR B O 1
ATOM 2978 N N . ALA B 1 89 ? -18.766 14.648 8.438 1 93.25 89 ALA B N 1
ATOM 2979 C CA . ALA B 1 89 ? -20.188 14.57 8.125 1 93.25 89 ALA B CA 1
ATOM 2980 C C . ALA B 1 89 ? -20.562 15.547 7.012 1 93.25 89 ALA B C 1
ATOM 2982 O O . ALA B 1 89 ? -21.328 15.203 6.109 1 93.25 89 ALA B O 1
ATOM 2983 N N . ALA B 1 90 ? -20.047 16.703 7.102 1 93.44 90 ALA B N 1
ATOM 2984 C CA . ALA B 1 90 ? -20.359 17.719 6.098 1 93.44 90 ALA B CA 1
ATOM 2985 C C . ALA B 1 90 ? -19.859 17.297 4.719 1 93.44 90 ALA B C 1
ATOM 2987 O O . ALA B 1 90 ? -20.516 17.547 3.709 1 93.44 90 ALA B O 1
ATOM 2988 N N . HIS B 1 91 ? -18.672 16.688 4.656 1 93.25 91 HIS B N 1
ATOM 2989 C CA . HIS B 1 91 ? -18.141 16.188 3.396 1 93.25 91 HIS B CA 1
ATOM 2990 C C . HIS B 1 91 ? -18.984 15.047 2.852 1 93.25 91 HIS B C 1
ATOM 2992 O O . HIS B 1 91 ? -19.266 14.984 1.651 1 93.25 91 HIS B O 1
ATOM 2998 N N . ALA B 1 92 ? -19.359 14.156 3.697 1 91.69 92 ALA B N 1
ATOM 2999 C CA . ALA B 1 92 ? -20.25 13.07 3.277 1 91.69 92 ALA B CA 1
ATOM 3000 C C . ALA B 1 92 ? -21.531 13.609 2.668 1 91.69 92 ALA B C 1
ATOM 3002 O O . ALA B 1 92 ? -22 13.117 1.643 1 91.69 92 ALA B O 1
ATOM 3003 N N . ALA B 1 93 ? -22.094 14.602 3.291 1 91 93 ALA B N 1
ATOM 3004 C CA . ALA B 1 93 ? -23.344 15.211 2.844 1 91 93 ALA B CA 1
ATOM 3005 C C . ALA B 1 93 ? -23.188 15.844 1.465 1 91 93 ALA B C 1
ATOM 3007 O O . ALA B 1 93 ? -24.047 15.664 0.589 1 91 93 ALA B O 1
ATOM 3008 N N . GLU B 1 94 ? -22.109 16.547 1.24 1 91.56 94 GLU B N 1
ATOM 3009 C CA . GLU B 1 94 ? -21.938 17.219 -0.038 1 91.56 94 GLU B CA 1
ATOM 3010 C C . GLU B 1 94 ? -21.703 16.234 -1.172 1 91.56 94 GLU B C 1
ATOM 3012 O O . GLU B 1 94 ? -21.891 16.562 -2.344 1 91.56 94 GLU B O 1
ATOM 3017 N N . MET B 1 95 ? -21.234 15.039 -0.881 1 87.81 95 MET B N 1
ATOM 3018 C CA . MET B 1 95 ? -21 13.992 -1.871 1 87.81 95 MET B CA 1
ATOM 3019 C C . MET B 1 95 ? -22.25 13.117 -2.041 1 87.81 95 MET B C 1
ATOM 3021 O O . MET B 1 95 ? -22.203 12.086 -2.713 1 87.81 95 MET B O 1
ATOM 3025 N N . ASN B 1 96 ? -23.375 13.445 -1.396 1 80.31 96 ASN B N 1
ATOM 3026 C CA . ASN B 1 96 ? -24.641 12.75 -1.409 1 80.31 96 ASN B CA 1
ATOM 3027 C C . ASN B 1 96 ? -24.5 11.312 -0.917 1 80.31 96 ASN B C 1
ATOM 3029 O O . ASN B 1 96 ? -25.078 10.391 -1.498 1 80.31 96 ASN B O 1
ATOM 3033 N N . GLY B 1 97 ? -23.688 11.219 -0.098 1 76.5 97 GLY B N 1
ATOM 3034 C CA . GLY B 1 97 ? -23.453 9.875 0.422 1 76.5 97 GLY B CA 1
ATOM 3035 C C . GLY B 1 97 ? -23.953 9.695 1.846 1 76.5 97 GLY B C 1
ATOM 3036 O O . GLY B 1 97 ? -24.172 10.68 2.559 1 76.5 97 GLY B O 1
ATOM 3037 N N . LYS B 1 98 ? -24.328 8.391 2.182 1 75.81 98 LYS B N 1
ATOM 3038 C CA . LYS B 1 98 ? -24.641 8.023 3.562 1 75.81 98 LYS B CA 1
ATOM 3039 C C . LYS B 1 98 ? -23.359 7.762 4.355 1 75.81 98 LYS B C 1
ATOM 3041 O O . LYS B 1 98 ? -22.375 7.27 3.805 1 75.81 98 LYS B O 1
ATOM 3046 N N . VAL B 1 99 ? -23.422 8.281 5.582 1 78.56 99 VAL B N 1
ATOM 3047 C CA . VAL B 1 99 ? -22.297 8 6.473 1 78.56 99 VAL B CA 1
ATOM 3048 C C . VAL B 1 99 ? -22.359 6.551 6.941 1 78.56 99 VAL B C 1
ATOM 3050 O O . VAL B 1 99 ? -23.406 6.086 7.406 1 78.56 99 VAL B O 1
ATOM 3053 N N . SER B 1 100 ? -21.297 5.844 6.688 1 87.44 100 SER B N 1
ATOM 3054 C CA . SER B 1 100 ? -21.188 4.469 7.156 1 87.44 100 SER B CA 1
ATOM 3055 C C . SER B 1 100 ? -20.828 4.414 8.633 1 87.44 100 SER B C 1
ATOM 3057 O O . SER B 1 100 ? -19.984 5.188 9.109 1 87.44 100 SER B O 1
ATOM 3059 N N . PRO B 1 101 ? -21.516 3.564 9.352 1 93.19 101 PRO B N 1
ATOM 3060 C CA . PRO B 1 101 ? -21.109 3.381 10.75 1 93.19 101 PRO B CA 1
ATOM 3061 C C . PRO B 1 101 ? -19.766 2.646 10.883 1 93.19 101 PRO B C 1
ATOM 3063 O O . PRO B 1 101 ? -19.219 2.559 11.984 1 93.19 101 PRO B O 1
ATOM 3066 N N . VAL B 1 102 ? -19.312 2.105 9.805 1 96.69 102 VAL B N 1
ATOM 3067 C CA . VAL B 1 102 ? -18.031 1.414 9.766 1 96.69 102 VAL B CA 1
ATOM 3068 C C . VAL B 1 102 ? -17.016 2.242 8.977 1 96.69 102 VAL B C 1
ATOM 3070 O O . VAL B 1 102 ? -17.344 2.818 7.941 1 96.69 102 VAL B O 1
ATOM 3073 N N . GLN B 1 103 ? -15.859 2.354 9.531 1 98.25 103 GLN B N 1
ATOM 3074 C CA . GLN B 1 103 ? -14.797 3.088 8.852 1 98.25 103 GLN B CA 1
ATOM 3075 C C . GLN B 1 103 ? -14.516 2.502 7.473 1 98.25 103 GLN B C 1
ATOM 3077 O O . GLN B 1 103 ? -14.336 1.291 7.332 1 98.25 103 GLN B O 1
ATOM 3082 N N . ASN B 1 104 ? -14.539 3.312 6.445 1 97.69 104 ASN B N 1
ATOM 3083 C CA . ASN B 1 104 ? -14.273 2.926 5.062 1 97.69 104 ASN B CA 1
ATOM 3084 C C . ASN B 1 104 ? -12.875 3.355 4.617 1 97.69 104 ASN B C 1
ATOM 3086 O O . ASN B 1 104 ? -12.617 4.547 4.434 1 97.69 104 ASN B O 1
ATOM 3090 N N . TRP B 1 105 ? -11.984 2.393 4.43 1 98.56 105 TRP B N 1
ATOM 3091 C CA . TRP B 1 105 ? -10.57 2.674 4.199 1 98.56 105 TRP B CA 1
ATOM 3092 C C . TRP B 1 105 ? -10.172 2.344 2.762 1 98.56 105 TRP B C 1
ATOM 3094 O O . TRP B 1 105 ? -10.688 1.39 2.176 1 98.56 105 TRP B O 1
ATOM 3104 N N . PHE B 1 106 ? -9.305 3.082 2.184 1 98.56 106 PHE B N 1
ATOM 3105 C CA . PHE B 1 106 ? -8.602 2.785 0.939 1 98.56 106 PHE B CA 1
ATOM 3106 C C . PHE B 1 106 ? -7.113 3.082 1.071 1 98.56 106 PHE B C 1
ATOM 3108 O O . PHE B 1 106 ? -6.676 3.666 2.064 1 98.56 106 PHE B O 1
ATOM 3115 N N . CYS B 1 107 ? -6.348 2.613 0.095 1 98.44 107 CYS B N 1
ATOM 3116 C CA . CYS B 1 107 ? -4.91 2.861 0.108 1 98.44 107 CYS B CA 1
ATOM 3117 C C . CYS B 1 107 ? -4.504 3.77 -1.045 1 98.44 107 CYS B C 1
ATOM 3119 O O . CYS B 1 107 ? -5.043 3.662 -2.146 1 98.44 107 CYS B O 1
ATOM 3121 N N . LYS B 1 108 ? -3.627 4.68 -0.739 1 98.69 108 LYS B N 1
ATOM 3122 C CA . LYS B 1 108 ? -2.869 5.355 -1.786 1 98.69 108 LYS B CA 1
ATOM 3123 C C . LYS B 1 108 ? -1.541 4.648 -2.047 1 98.69 108 LYS B C 1
ATOM 3125 O O . LYS B 1 108 ? -1.089 3.846 -1.23 1 98.69 108 LYS B O 1
ATOM 3130 N N . GLN B 1 109 ? -0.988 4.898 -3.188 1 98.44 109 GLN B N 1
ATOM 3131 C CA . GLN B 1 109 ? 0.25 4.223 -3.555 1 98.44 109 GLN B CA 1
ATOM 3132 C C . GLN B 1 109 ? 1.469 4.984 -3.041 1 98.44 109 GLN B C 1
ATOM 3134 O O . GLN B 1 109 ? 1.448 6.215 -2.957 1 98.44 109 GLN B O 1
ATOM 3139 N N . VAL B 1 110 ? 2.494 4.273 -2.742 1 98.06 110 VAL B N 1
ATOM 3140 C CA . VAL B 1 110 ? 3.721 4.898 -2.26 1 98.06 110 VAL B CA 1
ATOM 3141 C C . VAL B 1 110 ? 4.25 5.875 -3.309 1 98.06 110 VAL B C 1
ATOM 3143 O O . VAL B 1 110 ? 4.812 6.918 -2.965 1 98.06 110 VAL B O 1
ATOM 3146 N N . THR B 1 111 ? 4 5.621 -4.555 1 98.38 111 THR B N 1
ATOM 3147 C CA . THR B 1 111 ? 4.508 6.461 -5.633 1 98.38 111 THR B CA 1
ATOM 3148 C C . THR B 1 111 ? 3.678 7.734 -5.762 1 98.38 111 THR B C 1
ATOM 3150 O O . THR B 1 111 ? 4.047 8.648 -6.504 1 98.38 111 THR B O 1
ATOM 3153 N N . SER B 1 112 ? 2.578 7.77 -5.043 1 98.81 112 SER B N 1
ATOM 3154 C CA . SER B 1 112 ? 1.787 8.992 -5.062 1 98.81 112 SER B CA 1
ATOM 3155 C C . SER B 1 112 ? 2.375 10.047 -4.133 1 98.81 112 SER B C 1
ATOM 3157 O O . SER B 1 112 ? 2.047 11.234 -4.238 1 98.81 112 SER B O 1
ATOM 3159 N N . ILE B 1 113 ? 3.229 9.641 -3.197 1 98.88 113 ILE B N 1
ATOM 3160 C CA . ILE B 1 113 ? 3.844 10.586 -2.273 1 98.88 113 ILE B CA 1
ATOM 3161 C C . ILE B 1 113 ? 4.602 11.656 -3.059 1 98.88 113 ILE B C 1
ATOM 3163 O O . ILE B 1 113 ? 5.293 11.344 -4.031 1 98.88 113 ILE B O 1
ATOM 3167 N N . ASN B 1 114 ? 4.441 12.852 -2.695 1 98.81 114 ASN B N 1
ATOM 3168 C CA . ASN B 1 114 ? 5.023 14.008 -3.377 1 98.81 114 ASN B CA 1
ATOM 3169 C C . ASN B 1 114 ? 5.543 15.047 -2.385 1 98.81 114 ASN B C 1
ATOM 3171 O O . ASN B 1 114 ? 5.102 15.086 -1.235 1 98.81 114 ASN B O 1
ATOM 3175 N N . ASP B 1 115 ? 6.504 15.812 -2.805 1 98.69 115 ASP B N 1
ATOM 3176 C CA . ASP B 1 115 ? 7.023 16.906 -1.989 1 98.69 115 ASP B CA 1
ATOM 3177 C C . ASP B 1 115 ? 5.953 17.969 -1.743 1 98.69 115 ASP B C 1
ATOM 3179 O O . ASP B 1 115 ? 5.086 18.188 -2.59 1 98.69 115 ASP B O 1
ATOM 3183 N N . PRO B 1 116 ? 6.047 18.609 -0.611 1 98.69 116 PRO B N 1
ATOM 3184 C CA . PRO B 1 116 ? 4.992 19.547 -0.216 1 98.69 116 PRO B CA 1
ATOM 3185 C C . PRO B 1 116 ? 4.867 20.734 -1.173 1 98.69 116 PRO B C 1
ATOM 3187 O O . PRO B 1 116 ? 3.818 21.375 -1.224 1 98.69 116 PRO B O 1
ATOM 3190 N N . PHE B 1 117 ? 5.926 21.047 -1.966 1 98.5 117 PHE B N 1
ATOM 3191 C CA . PHE B 1 117 ? 5.859 22.203 -2.834 1 98.5 117 PHE B CA 1
ATOM 3192 C C . PHE B 1 117 ? 6.137 21.828 -4.281 1 98.5 117 PHE B C 1
ATOM 3194 O O . PHE B 1 117 ? 6.348 22.688 -5.133 1 98.5 117 PHE B O 1
ATOM 3201 N N . ALA B 1 118 ? 6.219 20.547 -4.594 1 98.56 118 ALA B N 1
ATOM 3202 C CA . ALA B 1 118 ? 6.406 20.078 -5.965 1 98.56 118 ALA B CA 1
ATOM 3203 C C . ALA B 1 118 ? 5.098 20.109 -6.742 1 98.56 118 ALA B C 1
ATOM 3205 O O . ALA B 1 118 ? 4.016 20.031 -6.156 1 98.56 118 ALA B O 1
ATOM 3206 N N . PRO B 1 119 ? 5.18 20.25 -8.008 1 98.81 119 PRO B N 1
ATOM 3207 C CA . PRO B 1 119 ? 3.949 20.234 -8.805 1 98.81 119 PRO B CA 1
ATOM 3208 C C . PRO B 1 119 ? 3.174 18.938 -8.664 1 98.81 119 PRO B C 1
ATOM 3210 O O . PRO B 1 119 ? 3.771 17.875 -8.445 1 98.81 119 PRO B O 1
ATOM 3213 N N . VAL B 1 120 ? 1.896 19.031 -8.695 1 98.88 120 VAL B N 1
ATOM 3214 C CA . VAL B 1 120 ? 0.996 17.891 -8.836 1 98.88 120 VAL B CA 1
ATOM 3215 C C . VAL B 1 120 ? 0.579 17.734 -10.297 1 98.88 120 VAL B C 1
ATOM 3217 O O . VAL B 1 120 ? 0.203 18.719 -10.945 1 98.88 120 VAL B O 1
ATOM 3220 N N . MET B 1 121 ? 0.611 16.547 -10.789 1 98.88 121 MET B N 1
ATOM 3221 C CA . MET B 1 121 ? 0.433 16.344 -12.227 1 98.88 121 MET B CA 1
ATOM 3222 C C . MET B 1 121 ? -1.024 16.031 -12.555 1 98.88 121 MET B C 1
ATOM 3224 O O . MET B 1 121 ? -1.646 15.188 -11.906 1 98.88 121 MET B O 1
ATOM 3228 N N . MET B 1 122 ? -1.552 16.75 -13.477 1 98.88 122 MET B N 1
ATOM 3229 C CA . MET B 1 122 ? -2.801 16.359 -14.125 1 98.88 122 MET B CA 1
ATOM 3230 C C . MET B 1 122 ? -2.578 15.188 -15.07 1 98.88 122 MET B C 1
ATOM 3232 O O . MET B 1 122 ? -1.802 15.289 -16.016 1 98.88 122 MET B O 1
ATOM 3236 N N . PRO B 1 123 ? -3.205 14.078 -14.781 1 98.56 123 PRO B N 1
ATOM 3237 C CA . PRO B 1 123 ? -2.973 12.938 -15.672 1 98.56 123 PRO B CA 1
ATOM 3238 C C . PRO B 1 123 ? -3.521 13.172 -17.078 1 98.56 123 PRO B C 1
ATOM 3240 O O . PRO B 1 123 ? -4.469 13.938 -17.25 1 98.56 123 PRO B O 1
ATOM 3243 N N . VAL B 1 124 ? -3.025 12.5 -18.094 1 98.25 124 VAL B N 1
ATOM 3244 C CA . VAL B 1 124 ? -3.461 12.617 -19.469 1 98.25 124 VAL B CA 1
ATOM 3245 C C . VAL B 1 124 ? -4.785 11.883 -19.672 1 98.25 124 VAL B C 1
ATOM 3247 O O . VAL B 1 124 ? -5.52 12.156 -20.625 1 98.25 124 VAL B O 1
ATOM 3250 N N . VAL B 1 125 ? -5.137 11.047 -18.703 1 98.19 125 VAL B N 1
ATOM 3251 C CA . VAL B 1 125 ? -6.262 10.141 -18.906 1 98.19 125 VAL B CA 1
ATOM 3252 C C . VAL B 1 125 ? -7.527 10.734 -18.297 1 98.19 125 VAL B C 1
ATOM 3254 O O . VAL B 1 125 ? -8.602 10.148 -18.391 1 98.19 125 VAL B O 1
ATOM 3257 N N . SER B 1 126 ? -7.441 11.906 -17.641 1 98.44 126 SER B N 1
ATOM 3258 C CA . SER B 1 126 ? -8.617 12.508 -17.016 1 98.44 126 SER B CA 1
ATOM 3259 C C . SER B 1 126 ? -8.383 13.984 -16.703 1 98.44 126 SER B C 1
ATOM 3261 O O . SER B 1 126 ? -7.242 14.406 -16.516 1 98.44 126 SER B O 1
ATOM 3263 N N . ASP B 1 127 ? -9.461 14.727 -16.641 1 98.19 127 ASP B N 1
ATOM 3264 C CA . ASP B 1 127 ? -9.391 16.125 -16.234 1 98.19 127 ASP B CA 1
ATOM 3265 C C . ASP B 1 127 ? -10.203 16.375 -14.969 1 98.19 127 ASP B C 1
ATOM 3267 O O . ASP B 1 127 ? -10.461 17.516 -14.594 1 98.19 127 ASP B O 1
ATOM 3271 N N . GLN B 1 128 ? -10.633 15.289 -14.32 1 98.75 128 GLN B N 1
ATOM 3272 C CA . GLN B 1 128 ? -11.461 15.445 -13.133 1 98.75 128 GLN B CA 1
ATOM 3273 C C . GLN B 1 128 ? -10.625 15.352 -11.859 1 98.75 128 GLN B C 1
ATOM 3275 O O . GLN B 1 128 ? -10.953 14.586 -10.953 1 98.75 128 GLN B O 1
ATOM 3280 N N . LEU B 1 129 ? -9.531 16.109 -11.859 1 98.94 129 LEU B N 1
ATOM 3281 C CA . LEU B 1 129 ? -8.648 16.188 -10.703 1 98.94 129 LEU B CA 1
ATOM 3282 C C . LEU B 1 129 ? -9.258 17.047 -9.602 1 98.94 129 LEU B C 1
ATOM 3284 O O . LEU B 1 129 ? -9.672 18.172 -9.844 1 98.94 129 LEU B O 1
ATOM 3288 N N . ASP B 1 130 ? -9.383 16.484 -8.453 1 98.94 130 ASP B N 1
ATOM 3289 C CA . ASP B 1 130 ? -9.969 17.141 -7.289 1 98.94 130 ASP B CA 1
ATOM 3290 C C . ASP B 1 130 ? -8.977 17.188 -6.129 1 98.94 130 ASP B C 1
ATOM 3292 O O . ASP B 1 130 ? -7.879 16.625 -6.223 1 98.94 130 ASP B O 1
ATOM 3296 N N . TYR B 1 131 ? -9.289 17.953 -5.121 1 98.94 131 TYR B N 1
ATOM 3297 C CA . TYR B 1 131 ? -8.438 18.172 -3.955 1 98.94 131 TYR B CA 1
ATOM 3298 C C . TYR B 1 131 ? -9.164 17.797 -2.672 1 98.94 131 TYR B C 1
ATOM 3300 O O . TYR B 1 131 ? -10.391 17.922 -2.584 1 98.94 131 TYR B O 1
ATOM 3308 N N . GLU B 1 132 ? -8.43 17.234 -1.745 1 98.88 132 GLU B N 1
ATOM 3309 C CA . GLU B 1 132 ? -8.922 16.922 -0.409 1 98.88 132 GLU B CA 1
ATOM 3310 C C . GLU B 1 132 ? -7.859 17.203 0.652 1 98.88 132 GLU B C 1
ATOM 3312 O O . GLU B 1 132 ? -7 16.359 0.918 1 98.88 132 GLU B O 1
ATOM 3317 N N . ALA B 1 133 ? -7.914 18.344 1.294 1 98.94 133 ALA B N 1
ATOM 3318 C CA . ALA B 1 133 ? -6.977 18.672 2.365 1 98.94 133 ALA B CA 1
ATOM 3319 C C . ALA B 1 133 ? -7.223 17.812 3.596 1 98.94 133 ALA B C 1
ATOM 3321 O O . ALA B 1 133 ? -8.367 17.625 4.016 1 98.94 133 ALA B O 1
ATOM 3322 N N . GLU B 1 134 ? -6.168 17.266 4.098 1 98.94 134 GLU B N 1
ATOM 3323 C CA . GLU B 1 134 ? -6.336 16.375 5.234 1 98.94 134 GLU B CA 1
ATOM 3324 C C . GLU B 1 134 ? -5.215 16.562 6.25 1 98.94 134 GLU B C 1
ATOM 3326 O O . GLU B 1 134 ? -4.098 16.938 5.891 1 98.94 134 GLU B O 1
ATOM 3331 N N . LEU B 1 135 ? -5.531 16.312 7.555 1 98.94 135 LEU B N 1
ATOM 3332 C CA . LEU B 1 135 ? -4.516 16.016 8.555 1 98.94 135 LEU B CA 1
ATOM 3333 C C . LEU B 1 135 ? -3.979 14.594 8.359 1 98.94 135 LEU B C 1
ATOM 3335 O O . LEU B 1 135 ? -4.754 13.648 8.219 1 98.94 135 LEU B O 1
ATOM 3339 N N . VAL B 1 136 ? -2.658 14.453 8.305 1 98.94 136 VAL B N 1
ATOM 3340 C CA . VAL B 1 136 ? -2.029 13.148 8.148 1 98.94 136 VAL B CA 1
ATOM 3341 C C . VAL B 1 136 ? -1.265 12.781 9.414 1 98.94 136 VAL B C 1
ATOM 3343 O O . VAL B 1 136 ? -0.518 13.602 9.953 1 98.94 136 VAL B O 1
ATOM 3346 N N . VAL B 1 137 ? -1.479 11.602 9.875 1 98.94 137 VAL B N 1
ATOM 3347 C CA . VAL B 1 137 ? -0.767 11.055 11.031 1 98.94 137 VAL B CA 1
ATOM 3348 C C . VAL B 1 137 ? 0.366 10.148 10.555 1 98.94 137 VAL B C 1
ATOM 3350 O O . VAL B 1 137 ? 0.177 9.336 9.648 1 98.94 137 VAL B O 1
ATOM 3353 N N . VAL B 1 138 ? 1.545 10.32 11.078 1 98.88 138 VAL B N 1
ATOM 3354 C CA . VAL B 1 138 ? 2.621 9.359 10.867 1 98.88 138 VAL B CA 1
ATOM 3355 C C . VAL B 1 138 ? 2.789 8.492 12.109 1 98.88 138 VAL B C 1
ATOM 3357 O O . VAL B 1 138 ? 2.832 9 13.234 1 98.88 138 VAL B O 1
ATOM 3360 N N . ILE B 1 139 ? 2.828 7.199 11.906 1 98.88 139 ILE B N 1
ATOM 3361 C CA . ILE B 1 139 ? 3.018 6.234 12.984 1 98.88 139 ILE B CA 1
ATOM 3362 C C . ILE B 1 139 ? 4.484 6.219 13.406 1 98.88 139 ILE B C 1
ATOM 3364 O O . ILE B 1 139 ? 5.383 6.215 12.562 1 98.88 139 ILE B O 1
ATOM 3368 N N . GLY B 1 140 ? 4.691 6.176 14.711 1 98.12 140 GLY B N 1
ATOM 3369 C CA . GLY B 1 140 ? 6.055 6.262 15.219 1 98.12 140 GLY B CA 1
ATOM 3370 C C . GLY B 1 140 ? 6.535 4.973 15.852 1 98.12 140 GLY B C 1
ATOM 3371 O O . GLY B 1 140 ? 7.742 4.754 15.984 1 98.12 140 GLY B O 1
ATOM 3372 N N . LYS B 1 141 ? 5.656 4.176 16.266 1 97.75 141 LYS B N 1
ATOM 3373 C CA . LYS B 1 141 ? 5.973 2.889 16.875 1 97.75 141 LYS B CA 1
ATOM 3374 C C . LYS B 1 141 ? 5.109 1.773 16.297 1 97.75 141 LYS B C 1
ATOM 3376 O O . LYS B 1 141 ? 4.008 2.027 15.797 1 97.75 141 LYS B O 1
ATOM 3381 N N . TYR B 1 142 ? 5.625 0.554 16.406 1 98.06 142 TYR B N 1
ATOM 3382 C CA . TYR B 1 142 ? 4.836 -0.604 16 1 98.06 142 TYR B CA 1
ATOM 3383 C C . TYR B 1 142 ? 3.592 -0.743 16.875 1 98.06 142 TYR B C 1
ATOM 3385 O O . TYR B 1 142 ? 3.65 -0.532 18.094 1 98.06 142 TYR B O 1
ATOM 3393 N N . GLY B 1 143 ? 2.459 -1.024 16.203 1 98.5 143 GLY B N 1
ATOM 3394 C CA . GLY B 1 143 ? 1.215 -1.224 16.938 1 98.5 143 GLY B CA 1
ATOM 3395 C C . GLY B 1 143 ? 0.333 -2.297 16.328 1 98.5 143 GLY B C 1
ATOM 3396 O O . GLY B 1 143 ? 0.112 -2.312 15.117 1 98.5 143 GLY B O 1
ATOM 3397 N N . ARG B 1 144 ? -0.094 -3.211 17.109 1 98.56 144 ARG B N 1
ATOM 3398 C CA . ARG B 1 144 ? -1.07 -4.246 16.781 1 98.56 144 ARG B CA 1
ATOM 3399 C C . ARG B 1 144 ? -2.123 -4.367 17.875 1 98.56 144 ARG B C 1
ATOM 3401 O O . ARG B 1 144 ? -1.793 -4.363 19.062 1 98.56 144 ARG B O 1
ATOM 3408 N N . HIS B 1 145 ? -3.414 -4.363 17.453 1 98.56 145 HIS B N 1
ATOM 3409 C CA . HIS B 1 145 ? -4.52 -4.406 18.391 1 98.56 145 HIS B CA 1
ATOM 3410 C C . HIS B 1 145 ? -4.391 -3.309 19.453 1 98.56 145 HIS B C 1
ATOM 3412 O O . HIS B 1 145 ? -4.484 -3.578 20.641 1 98.56 145 HIS B O 1
ATOM 3418 N N . VAL B 1 146 ? -4.137 -2.1 19 1 98.75 146 VAL B N 1
ATOM 3419 C CA . VAL B 1 146 ? -3.98 -0.949 19.875 1 98.75 146 VAL B CA 1
ATOM 3420 C C . VAL B 1 146 ? -5.355 -0.401 20.266 1 98.75 146 VAL B C 1
ATOM 3422 O O . VAL B 1 146 ? -6.113 0.049 19.406 1 98.75 146 VAL B O 1
ATOM 3425 N N . PRO B 1 147 ? -5.73 -0.459 21.5 1 98.62 147 PRO B N 1
ATOM 3426 C CA . PRO B 1 147 ? -7.008 0.16 21.859 1 98.62 147 PRO B CA 1
ATOM 3427 C C . PRO B 1 147 ? -7.004 1.676 21.672 1 98.62 147 PRO B C 1
ATOM 3429 O O . PRO B 1 147 ? -5.945 2.305 21.734 1 98.62 147 PRO B O 1
ATOM 3432 N N . ALA B 1 148 ? -8.172 2.236 21.516 1 98.69 148 ALA B N 1
ATOM 3433 C CA . ALA B 1 148 ? -8.297 3.662 21.219 1 98.69 148 ALA B CA 1
ATOM 3434 C C . ALA B 1 148 ? -7.625 4.504 22.297 1 98.69 148 ALA B C 1
ATOM 3436 O O . ALA B 1 148 ? -6.977 5.512 22 1 98.69 148 ALA B O 1
ATOM 3437 N N . GLU B 1 149 ? -7.711 4.098 23.547 1 98.44 149 GLU B N 1
ATOM 3438 C CA . GLU B 1 149 ? -7.207 4.883 24.672 1 98.44 149 GLU B CA 1
ATOM 3439 C C . GLU B 1 149 ? -5.684 4.926 24.672 1 98.44 149 GLU B C 1
ATOM 3441 O O . GLU B 1 149 ? -5.082 5.762 25.344 1 98.44 149 GLU B O 1
ATOM 3446 N N . ARG B 1 150 ? -5.016 4 23.891 1 98.31 150 ARG B N 1
ATOM 3447 C CA . ARG B 1 150 ? -3.559 3.953 23.859 1 98.31 150 ARG B CA 1
ATOM 3448 C C . ARG B 1 150 ? -3.021 4.363 22.5 1 98.31 150 ARG B C 1
ATOM 3450 O O . ARG B 1 150 ? -1.819 4.258 22.25 1 98.31 150 ARG B O 1
ATOM 3457 N N . ALA B 1 151 ? -3.875 4.805 21.641 1 98.56 151 ALA B N 1
ATOM 3458 C CA . ALA B 1 151 ? -3.494 5.164 20.266 1 98.56 151 ALA B CA 1
ATOM 3459 C C . ALA B 1 151 ? -2.375 6.203 20.266 1 98.56 151 ALA B C 1
ATOM 3461 O O . ALA B 1 151 ? -1.473 6.152 19.438 1 98.56 151 ALA B O 1
ATOM 3462 N N . HIS B 1 152 ? -2.41 7.117 21.234 1 97.31 152 HIS B N 1
ATOM 3463 C CA . HIS B 1 152 ? -1.441 8.203 21.312 1 97.31 152 HIS B CA 1
ATOM 3464 C C . HIS B 1 152 ? -0.021 7.672 21.453 1 97.31 152 HIS B C 1
ATOM 3466 O O . HIS B 1 152 ? 0.945 8.352 21.109 1 97.31 152 HIS B O 1
ATOM 3472 N N . GLU B 1 153 ? 0.146 6.445 21.922 1 97 153 GLU B N 1
ATOM 3473 C CA . GLU B 1 153 ? 1.459 5.875 22.203 1 97 153 GLU B CA 1
ATOM 3474 C C . GLU B 1 153 ? 2.205 5.535 20.922 1 97 153 GLU B C 1
ATOM 3476 O O . GLU B 1 153 ? 3.43 5.398 20.922 1 97 153 GLU B O 1
ATOM 3481 N N . ILE B 1 154 ? 1.463 5.434 19.797 1 98.38 154 ILE B N 1
ATOM 3482 C CA . ILE B 1 154 ? 2.174 4.98 18.594 1 98.38 154 ILE B CA 1
ATOM 3483 C C . ILE B 1 154 ? 2.201 6.102 17.562 1 98.38 154 ILE B C 1
ATOM 3485 O O . ILE B 1 154 ? 2.721 5.918 16.453 1 98.38 154 ILE B O 1
ATOM 3489 N N . ILE B 1 155 ? 1.672 7.215 17.891 1 98.44 155 ILE B N 1
ATOM 3490 C CA . ILE B 1 155 ? 1.685 8.352 16.969 1 98.44 155 ILE B CA 1
ATOM 3491 C C . ILE B 1 155 ? 3.049 9.031 17.016 1 98.44 155 ILE B C 1
ATOM 3493 O O . ILE B 1 155 ? 3.529 9.406 18.094 1 98.44 155 ILE B O 1
ATOM 3497 N N . GLY B 1 156 ? 3.646 9.18 15.844 1 98.25 156 GLY B N 1
ATOM 3498 C CA . GLY B 1 156 ? 4.938 9.844 15.742 1 98.25 156 GLY B CA 1
ATOM 3499 C C . GLY B 1 156 ? 4.82 11.336 15.469 1 98.25 156 GLY B C 1
ATOM 3500 O O . GLY B 1 156 ? 5.734 12.102 15.789 1 98.25 156 GLY B O 1
ATOM 3501 N N . GLY B 1 157 ? 3.693 11.742 14.836 1 98.56 157 GLY B N 1
ATOM 3502 C CA . GLY B 1 157 ? 3.506 13.148 14.539 1 98.56 157 GLY B CA 1
ATOM 3503 C C . GLY B 1 157 ? 2.406 13.406 13.531 1 98.56 157 GLY B C 1
ATOM 3504 O O . GLY B 1 157 ? 1.625 12.508 13.211 1 98.56 157 GLY B O 1
ATOM 3505 N N . TYR B 1 158 ? 2.355 14.664 13.133 1 98.81 158 TYR B N 1
ATOM 3506 C CA . TYR B 1 158 ? 1.297 15.148 12.258 1 98.81 158 TYR B CA 1
ATOM 3507 C C . TYR B 1 158 ? 1.871 15.984 11.117 1 98.81 158 TYR B C 1
ATOM 3509 O O . TYR B 1 158 ? 2.914 16.625 11.281 1 98.81 158 TYR B O 1
ATOM 3517 N N . MET B 1 159 ? 1.209 15.953 10.008 1 98.69 159 MET B N 1
ATOM 3518 C CA . MET B 1 159 ? 1.595 16.75 8.852 1 98.69 159 MET B CA 1
ATOM 3519 C C . MET B 1 159 ? 0.369 17.172 8.039 1 98.69 159 MET B C 1
ATOM 3521 O O . MET B 1 159 ? -0.728 16.641 8.258 1 98.69 159 MET B O 1
ATOM 3525 N N . CYS B 1 160 ? 0.572 18.172 7.195 1 98.81 160 CYS B N 1
ATOM 3526 C CA . CYS B 1 160 ? -0.417 18.438 6.156 1 98.81 160 CYS B CA 1
ATOM 3527 C C . CYS B 1 160 ? -0.367 17.391 5.062 1 98.81 160 CYS B C 1
ATOM 3529 O O . CYS B 1 160 ? 0.691 16.812 4.789 1 98.81 160 CYS B O 1
ATOM 3531 N N . GLY B 1 161 ? -1.452 17.109 4.516 1 98.88 161 GLY B N 1
ATOM 3532 C CA . GLY B 1 161 ? -1.544 16.297 3.32 1 98.88 161 GLY B CA 1
ATOM 3533 C C . GLY B 1 161 ? -2.68 16.703 2.4 1 98.88 161 GLY B C 1
ATOM 3534 O O . GLY B 1 161 ? -3.576 17.438 2.803 1 98.88 161 GLY B O 1
ATOM 3535 N N . CYS B 1 162 ? -2.584 16.328 1.212 1 98.94 162 CYS B N 1
ATOM 3536 C CA . CYS B 1 162 ? -3.676 16.484 0.255 1 98.94 162 CYS B CA 1
ATOM 3537 C C . CYS B 1 162 ? -3.922 15.172 -0.49 1 98.94 162 CYS B C 1
ATOM 3539 O O . CYS B 1 162 ? -3.021 14.648 -1.146 1 98.94 162 CYS B O 1
ATOM 3541 N N . ASP B 1 163 ? -5.078 14.648 -0.33 1 98.88 163 ASP B N 1
ATOM 3542 C CA . ASP B 1 163 ? -5.52 13.438 -1.011 1 98.88 163 ASP B CA 1
ATOM 3543 C C . ASP B 1 163 ? -6.164 13.766 -2.355 1 98.88 163 ASP B C 1
ATOM 3545 O O . ASP B 1 163 ? -7.387 13.703 -2.494 1 98.88 163 ASP B O 1
ATOM 3549 N N . TYR B 1 164 ? -5.316 14.047 -3.316 1 98.94 164 TYR B N 1
ATOM 3550 C CA . TYR B 1 164 ? -5.844 14.344 -4.645 1 98.94 164 TYR B CA 1
ATOM 3551 C C . TYR B 1 164 ? -6.566 13.125 -5.219 1 98.94 164 TYR B C 1
ATOM 3553 O O . TYR B 1 164 ? -6.188 11.984 -4.953 1 98.94 164 TYR B O 1
ATOM 3561 N N . THR B 1 165 ? -7.574 13.383 -5.977 1 98.81 165 THR B N 1
ATOM 3562 C CA . THR B 1 165 ? -8.477 12.344 -6.457 1 98.81 165 THR B CA 1
ATOM 3563 C C . THR B 1 165 ? -8.836 12.57 -7.922 1 98.81 165 THR B C 1
ATOM 3565 O O . THR B 1 165 ? -9.102 13.695 -8.336 1 98.81 165 THR B O 1
ATOM 3568 N N . ILE B 1 166 ? -8.773 11.555 -8.688 1 98.88 166 ILE B N 1
ATOM 3569 C CA . ILE B 1 166 ? -9.367 11.562 -10.016 1 98.88 166 ILE B CA 1
ATOM 3570 C C . ILE B 1 166 ? -10.773 10.977 -9.953 1 98.88 166 ILE B C 1
ATOM 3572 O O . ILE B 1 166 ? -10.945 9.758 -9.891 1 98.88 166 ILE B O 1
ATOM 3576 N N . ARG B 1 167 ? -11.75 11.844 -10.094 1 98.69 167 ARG B N 1
ATOM 3577 C CA . ARG B 1 167 ? -13.109 11.531 -9.648 1 98.69 167 ARG B CA 1
ATOM 3578 C C . ARG B 1 167 ? -13.766 10.508 -10.578 1 98.69 167 ARG B C 1
ATOM 3580 O O . ARG B 1 167 ? -14.484 9.617 -10.117 1 98.69 167 ARG B O 1
ATOM 3587 N N . ASP B 1 168 ? -13.578 10.609 -11.875 1 98.56 168 ASP B N 1
ATOM 3588 C CA . ASP B 1 168 ? -14.203 9.648 -12.781 1 98.56 168 ASP B CA 1
ATOM 3589 C C . ASP B 1 168 ? -13.617 8.258 -12.594 1 98.56 168 ASP B C 1
ATOM 3591 O O . ASP B 1 168 ? -14.328 7.254 -12.727 1 98.56 168 ASP B O 1
ATOM 3595 N N . TRP B 1 169 ? -12.344 8.148 -12.266 1 98.56 169 TRP B N 1
ATOM 3596 C CA . TRP B 1 169 ? -11.734 6.859 -11.961 1 98.56 169 TRP B CA 1
ATOM 3597 C C . TRP B 1 169 ? -12.203 6.332 -10.609 1 98.56 169 TRP B C 1
ATOM 3599 O O . TRP B 1 169 ? -12.375 5.121 -10.438 1 98.56 169 TRP B O 1
ATOM 3609 N N . GLN B 1 170 ? -12.32 7.227 -9.633 1 98.06 170 GLN B N 1
ATOM 3610 C CA . GLN B 1 170 ? -12.836 6.828 -8.328 1 98.06 170 GLN B CA 1
ATOM 3611 C C . GLN B 1 170 ? -14.242 6.246 -8.445 1 98.06 170 GLN B C 1
ATOM 3613 O O . GLN B 1 170 ? -14.57 5.258 -7.785 1 98.06 170 GLN B O 1
ATOM 3618 N N . LYS B 1 171 ? -15.055 6.801 -9.297 1 96.62 171 LYS B N 1
ATOM 3619 C CA . LYS B 1 171 ? -16.469 6.434 -9.383 1 96.62 171 LYS B CA 1
ATOM 3620 C C . LYS B 1 171 ? -16.656 5.234 -10.312 1 96.62 171 LYS B C 1
ATOM 3622 O O . LYS B 1 171 ? -17.734 4.637 -10.344 1 96.62 171 LYS B O 1
ATOM 3627 N N . ALA B 1 172 ? -15.633 4.918 -11.062 1 96.75 172 ALA B N 1
ATOM 3628 C CA . ALA B 1 172 ? -15.758 3.895 -12.102 1 96.75 172 ALA B CA 1
ATOM 3629 C C . ALA B 1 172 ? -16.031 2.523 -11.492 1 96.75 172 ALA B C 1
ATOM 3631 O O . ALA B 1 172 ? -16.641 1.661 -12.133 1 96.75 172 ALA B O 1
ATOM 3632 N N . VAL B 1 173 ? -15.586 2.285 -10.266 1 95.88 173 VAL B N 1
ATOM 3633 C CA . VAL B 1 173 ? -15.734 1.01 -9.57 1 95.88 173 VAL B CA 1
ATOM 3634 C C . VAL B 1 173 ? -15.891 1.253 -8.07 1 95.88 173 VAL B C 1
ATOM 3636 O O . VAL B 1 173 ? -15.82 2.395 -7.609 1 95.88 173 VAL B O 1
ATOM 3639 N N . SER B 1 174 ? -16.141 0.21 -7.344 1 94.25 174 SER B N 1
ATOM 3640 C CA . SER B 1 174 ? -16.438 0.323 -5.918 1 94.25 174 SER B CA 1
ATOM 3641 C C . SER B 1 174 ? -15.203 0.708 -5.121 1 94.25 174 SER B C 1
ATOM 3643 O O . SER B 1 174 ? -15.281 1.506 -4.184 1 94.25 174 SER B O 1
ATOM 3645 N N . ASN B 1 175 ? -14.062 0.128 -5.496 1 97.5 175 ASN B N 1
ATOM 3646 C CA . ASN B 1 175 ? -12.836 0.436 -4.773 1 97.5 175 ASN B CA 1
ATOM 3647 C C . ASN B 1 175 ? -12.203 1.733 -5.27 1 97.5 175 ASN B C 1
ATOM 3649 O O . ASN B 1 175 ? -12.078 1.946 -6.477 1 97.5 175 ASN B O 1
ATOM 3653 N N . PHE B 1 176 ? -11.703 2.564 -4.398 1 98.38 176 PHE B N 1
ATOM 3654 C CA . PHE B 1 176 ? -11.211 3.9 -4.715 1 98.38 176 PHE B CA 1
ATOM 3655 C C . PHE B 1 176 ? -9.758 3.848 -5.18 1 98.38 176 PHE B C 1
ATOM 3657 O O . PHE B 1 176 ? -9.195 4.867 -5.574 1 98.38 176 PHE B O 1
ATOM 3664 N N . THR B 1 177 ? -9.125 2.713 -5.203 1 97.62 177 THR B N 1
ATOM 3665 C CA . THR B 1 177 ? -7.68 2.533 -5.312 1 97.62 177 THR B CA 1
ATOM 3666 C C . THR B 1 177 ? -7.129 3.299 -6.512 1 97.62 177 THR B C 1
ATOM 3668 O O . THR B 1 177 ? -6.188 4.082 -6.379 1 97.62 177 THR B O 1
ATOM 3671 N N . MET B 1 178 ? -7.738 3.178 -7.668 1 97.94 178 MET B N 1
ATOM 3672 C CA . MET B 1 178 ? -7.195 3.803 -8.875 1 97.94 178 MET B CA 1
ATOM 3673 C C . MET B 1 178 ? -7.395 5.312 -8.836 1 97.94 178 MET B C 1
ATOM 3675 O O . MET B 1 178 ? -6.449 6.074 -9.047 1 97.94 178 MET B O 1
ATOM 3679 N N . GLY B 1 179 ? -8.539 5.734 -8.461 1 98.62 179 GLY B N 1
ATOM 3680 C CA . GLY B 1 179 ? -8.805 7.164 -8.43 1 98.62 179 GLY B CA 1
ATOM 3681 C C . GLY B 1 179 ? -7.957 7.906 -7.418 1 98.62 179 GLY B C 1
ATOM 3682 O O . GLY B 1 179 ? -7.738 9.109 -7.543 1 98.62 179 GLY B O 1
ATOM 3683 N N . LYS B 1 180 ? -7.418 7.168 -6.402 1 98.62 180 LYS B N 1
ATOM 3684 C CA . LYS B 1 180 ? -6.68 7.77 -5.297 1 98.62 180 LYS B CA 1
ATOM 3685 C C . LYS B 1 180 ? -5.188 7.484 -5.414 1 98.62 180 LYS B C 1
ATOM 3687 O O . LYS B 1 180 ? -4.398 7.91 -4.566 1 98.62 180 LYS B O 1
ATOM 3692 N N . GLY B 1 181 ? -4.793 6.777 -6.496 1 97.62 181 GLY B N 1
ATOM 3693 C CA . GLY B 1 181 ? -3.461 6.199 -6.48 1 97.62 181 GLY B CA 1
ATOM 3694 C C . GLY B 1 181 ? -2.545 6.785 -7.539 1 97.62 181 GLY B C 1
ATOM 3695 O O . GLY B 1 181 ? -1.47 6.242 -7.809 1 97.62 181 GLY B O 1
ATOM 3696 N N . PHE B 1 182 ? -2.891 7.938 -8.164 1 98.75 182 PHE B N 1
ATOM 3697 C CA . PHE B 1 182 ? -2.062 8.508 -9.227 1 98.75 182 PHE B CA 1
ATOM 3698 C C . PHE B 1 182 ? -0.762 9.062 -8.656 1 98.75 182 PHE B C 1
ATOM 3700 O O . PHE B 1 182 ? -0.727 9.531 -7.52 1 98.75 182 PHE B O 1
ATOM 3707 N N . ASP B 1 183 ? 0.306 9.031 -9.445 1 98.62 183 ASP B N 1
ATOM 3708 C CA . ASP B 1 183 ? 1.579 9.625 -9.055 1 98.62 183 ASP B CA 1
ATOM 3709 C C . ASP B 1 183 ? 1.408 11.102 -8.695 1 98.62 183 ASP B C 1
ATOM 3711 O O . ASP B 1 183 ? 0.641 11.82 -9.344 1 98.62 183 ASP B O 1
ATOM 3715 N N . THR B 1 184 ? 2.09 11.57 -7.645 1 98.81 184 THR B N 1
ATOM 3716 C CA . THR B 1 184 ? 2.186 12.93 -7.141 1 98.81 184 THR B CA 1
ATOM 3717 C C . THR B 1 184 ? 0.923 13.312 -6.371 1 98.81 184 THR B C 1
ATOM 3719 O O . THR B 1 184 ? 0.82 14.43 -5.852 1 98.81 184 THR B O 1
ATOM 3722 N N . HIS B 1 185 ? -0.076 12.422 -6.207 1 98.94 185 HIS B N 1
ATOM 3723 C CA . HIS B 1 185 ? -1.402 12.797 -5.73 1 98.94 185 HIS B CA 1
ATOM 3724 C C . HIS B 1 185 ? -1.513 12.625 -4.219 1 98.94 185 HIS B C 1
ATOM 3726 O O . HIS B 1 185 ? -2.617 12.516 -3.68 1 98.94 185 HIS B O 1
ATOM 3732 N N . ALA B 1 186 ? -0.39 12.508 -3.541 1 98.88 186 ALA B N 1
ATOM 3733 C CA . ALA B 1 186 ? -0.382 12.484 -2.08 1 98.88 186 ALA B CA 1
ATOM 3734 C C . ALA B 1 186 ? 0.792 13.289 -1.528 1 98.88 186 ALA B C 1
ATOM 3736 O O . ALA B 1 186 ? 1.649 12.75 -0.828 1 98.88 186 ALA B O 1
ATOM 3737 N N . PRO B 1 187 ? 0.817 14.57 -1.798 1 98.94 187 PRO B N 1
ATOM 3738 C CA . PRO B 1 187 ? 1.832 15.383 -1.121 1 98.94 187 PRO B CA 1
ATOM 3739 C C . PRO B 1 187 ? 1.616 15.461 0.388 1 98.94 187 PRO B C 1
ATOM 3741 O O . PRO B 1 187 ? 0.474 15.523 0.85 1 98.94 187 PRO B O 1
ATOM 3744 N N . ILE B 1 188 ? 2.693 15.398 1.089 1 98.88 188 ILE B N 1
ATOM 3745 C CA . ILE B 1 188 ? 2.65 15.492 2.543 1 98.88 188 ILE B CA 1
ATOM 3746 C C . ILE B 1 188 ? 3.766 16.406 3.033 1 98.88 188 ILE B C 1
ATOM 3748 O O . ILE B 1 188 ? 4.789 16.578 2.363 1 98.88 188 ILE B O 1
ATOM 3752 N N . GLY B 1 189 ? 3.623 17.047 4.121 1 97.94 189 GLY B N 1
ATOM 3753 C CA . GLY B 1 189 ? 4.648 17.875 4.73 1 97.94 189 GLY B CA 1
ATOM 3754 C C . GLY B 1 189 ? 4.129 19.234 5.195 1 97.94 189 GLY B C 1
ATOM 3755 O O . GLY B 1 189 ? 3.004 19.328 5.691 1 97.94 189 GLY B O 1
ATOM 3756 N N . PRO B 1 190 ? 4.828 20.25 5.207 1 97.44 190 PRO B N 1
ATOM 3757 C CA . PRO B 1 190 ? 6.258 20.219 4.875 1 97.44 190 PRO B CA 1
ATOM 3758 C C . PRO B 1 190 ? 7.109 19.609 5.988 1 97.44 190 PRO B C 1
ATOM 3760 O O . PRO B 1 190 ? 8.281 19.281 5.77 1 97.44 190 PRO B O 1
ATOM 3763 N N . PHE B 1 191 ? 6.434 19.438 7.219 1 96.38 191 PHE B N 1
ATOM 3764 C CA . PHE B 1 191 ? 7.117 18.953 8.414 1 96.38 191 PHE B CA 1
ATOM 3765 C C . PHE B 1 191 ? 6.324 17.844 9.086 1 96.38 191 PHE B C 1
ATOM 3767 O O . PHE B 1 191 ? 5.109 17.75 8.906 1 96.38 191 PHE B O 1
ATOM 3774 N N . VAL B 1 192 ? 7.098 17.047 9.773 1 98.56 192 VAL B N 1
ATOM 3775 C CA . VAL B 1 192 ? 6.43 16.281 10.828 1 98.56 192 VAL B CA 1
ATOM 3776 C C . VAL B 1 192 ? 6.469 17.062 12.133 1 98.56 192 VAL B C 1
ATOM 3778 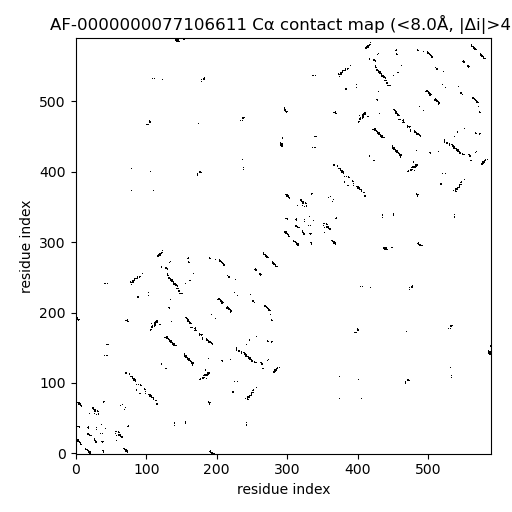O O . VAL B 1 192 ? 7.543 17.422 12.625 1 98.56 192 VAL B O 1
ATOM 3781 N N . VAL B 1 193 ? 5.309 17.422 12.648 1 98.56 193 VAL B N 1
ATOM 3782 C CA . VAL B 1 193 ? 5.219 18.062 13.961 1 98.56 193 VAL B CA 1
ATOM 3783 C C . VAL B 1 193 ? 4.984 17 15.031 1 98.56 193 VAL B C 1
ATOM 3785 O O . VAL B 1 193 ? 3.979 16.281 15 1 98.56 193 VAL B O 1
ATOM 3788 N N . THR B 1 194 ? 5.922 16.906 15.93 1 97.94 194 THR B N 1
ATOM 3789 C CA . THR B 1 194 ? 5.809 15.875 16.953 1 97.94 194 THR B CA 1
ATOM 3790 C C . THR B 1 194 ? 4.664 16.188 17.922 1 97.94 194 THR B C 1
ATOM 3792 O O . THR B 1 194 ? 4.297 17.359 18.094 1 97.94 194 THR B O 1
ATOM 3795 N N . PRO B 1 195 ? 4.082 15.18 18.547 1 96.38 195 PRO B N 1
ATOM 3796 C CA . PRO B 1 195 ? 2.854 15.344 19.328 1 96.38 195 PRO B CA 1
ATOM 3797 C C . PRO B 1 195 ? 3.006 16.344 20.469 1 96.38 195 PRO B C 1
ATOM 3799 O O . PRO B 1 195 ? 2.047 17.031 20.812 1 96.38 195 PRO B O 1
ATOM 3802 N N . ASP B 1 196 ? 4.137 16.469 21 1 93.31 196 ASP B N 1
ATOM 3803 C CA . ASP B 1 196 ? 4.352 17.344 22.156 1 93.31 196 ASP B CA 1
ATOM 3804 C C . ASP B 1 196 ? 4.223 18.812 21.766 1 93.31 196 ASP B C 1
ATOM 3806 O O . ASP B 1 196 ? 4.074 19.672 22.641 1 93.31 196 ASP B O 1
ATOM 3810 N N . GLU B 1 197 ? 4.238 19.109 20.484 1 95.44 197 GLU B N 1
ATOM 3811 C CA . GLU B 1 197 ? 4.145 20.484 20.016 1 95.44 197 GLU B CA 1
ATOM 3812 C C . GLU B 1 197 ? 2.689 20.906 19.828 1 95.44 197 GLU B C 1
ATOM 3814 O O . GLU B 1 197 ? 2.408 22.078 19.578 1 95.44 197 GLU B O 1
ATOM 3819 N N . ILE B 1 198 ? 1.795 19.969 19.906 1 96.75 198 ILE B N 1
ATOM 3820 C CA . ILE B 1 198 ? 0.383 20.25 19.656 1 96.75 198 ILE B CA 1
ATOM 3821 C C . ILE B 1 198 ? -0.417 20 20.938 1 96.75 198 ILE B C 1
ATOM 3823 O O . ILE B 1 198 ? -0.514 18.859 21.406 1 96.75 198 ILE B O 1
ATOM 3827 N N . GLU B 1 199 ? -0.995 20.984 21.5 1 93.62 199 GLU B N 1
ATOM 3828 C CA . GLU B 1 199 ? -1.717 20.891 22.766 1 93.62 199 GLU B CA 1
ATOM 3829 C C . GLU B 1 199 ? -3.016 20.094 22.609 1 93.62 199 GLU B C 1
ATOM 3831 O O . GLU B 1 199 ? -3.332 19.234 23.422 1 93.62 199 GLU B O 1
ATOM 3836 N N . ASP B 1 200 ? -3.787 20.453 21.609 1 97.12 200 ASP B N 1
ATOM 3837 C CA . ASP B 1 200 ? -5.074 19.828 21.328 1 97.12 200 ASP B CA 1
ATOM 3838 C C . ASP B 1 200 ? -5.277 19.609 19.828 1 97.12 200 ASP B C 1
ATOM 3840 O O . ASP B 1 200 ? -5.703 20.531 19.125 1 97.12 200 ASP B O 1
ATOM 3844 N N . VAL B 1 201 ? -5.051 18.422 19.391 1 98.19 201 VAL B N 1
ATOM 3845 C CA . VAL B 1 201 ? -5.145 18.094 17.969 1 98.19 201 VAL B CA 1
ATOM 3846 C C . VAL B 1 201 ? -6.566 18.359 17.469 1 98.19 201 VAL B C 1
ATOM 3848 O O . VAL B 1 201 ? -6.758 18.812 16.344 1 98.19 201 VAL B O 1
ATOM 3851 N N . ASP B 1 202 ? -7.555 18.141 18.297 1 97.44 202 ASP B N 1
ATOM 3852 C CA . ASP B 1 202 ? -8.953 18.297 17.906 1 97.44 202 ASP B CA 1
ATOM 3853 C C . ASP B 1 202 ? -9.297 19.75 17.609 1 97.44 202 ASP B C 1
ATOM 3855 O O . ASP B 1 202 ? -10.242 20.031 16.875 1 97.44 202 ASP B O 1
ATOM 3859 N N . ALA B 1 203 ? -8.555 20.656 18.109 1 97.69 203 ALA B N 1
ATOM 3860 C CA . ALA B 1 203 ? -8.836 22.078 17.953 1 97.69 203 ALA B CA 1
ATOM 3861 C C . ALA B 1 203 ? -8.242 22.609 16.656 1 97.69 203 ALA B C 1
ATOM 3863 O O . ALA B 1 203 ? -8.57 23.719 16.234 1 97.69 203 ALA B O 1
ATOM 3864 N N . LEU B 1 204 ? -7.398 21.812 16.016 1 98.5 204 LEU B N 1
ATOM 3865 C CA . LEU B 1 204 ? -6.75 22.266 14.781 1 98.5 204 LEU B CA 1
ATOM 3866 C C . LEU B 1 204 ? -7.773 22.453 13.664 1 98.5 204 LEU B C 1
ATOM 3868 O O . LEU B 1 204 ? -8.742 21.703 13.57 1 98.5 204 LEU B O 1
ATOM 3872 N N . ARG B 1 205 ? -7.551 23.453 12.844 1 98.69 205 ARG B N 1
ATOM 3873 C CA . ARG B 1 205 ? -8.359 23.688 11.648 1 98.69 205 ARG B CA 1
ATOM 3874 C C . ARG B 1 205 ? -7.582 23.328 10.383 1 98.69 205 ARG B C 1
ATOM 3876 O O . ARG B 1 205 ? -6.383 23.594 10.297 1 98.69 205 ARG B O 1
ATOM 3883 N N . ILE B 1 206 ? -8.25 22.703 9.445 1 98.88 206 ILE B N 1
ATOM 3884 C CA . ILE B 1 206 ? -7.73 22.359 8.133 1 98.88 206 ILE B CA 1
ATOM 3885 C C . ILE B 1 206 ? -8.344 23.266 7.074 1 98.88 206 ILE B C 1
ATOM 3887 O O . ILE B 1 206 ? -9.57 23.359 6.961 1 98.88 206 ILE B O 1
ATOM 3891 N N . ARG B 1 207 ? -7.539 23.953 6.367 1 98.88 207 ARG B N 1
ATOM 3892 C CA . ARG B 1 207 ? -8.016 24.844 5.305 1 98.88 207 ARG B CA 1
ATOM 3893 C C . ARG B 1 207 ? -7.355 24.5 3.975 1 98.88 207 ARG B C 1
ATOM 3895 O O . ARG B 1 207 ? -6.211 24.031 3.943 1 98.88 207 ARG B O 1
ATOM 3902 N N . CYS B 1 208 ? -8.047 24.719 2.932 1 98.88 208 CYS B N 1
ATOM 3903 C CA . CYS B 1 208 ? -7.559 24.547 1.568 1 98.88 208 CYS B CA 1
ATOM 3904 C C . CYS B 1 208 ? -7.965 25.719 0.686 1 98.88 208 CYS B C 1
ATOM 3906 O O . CYS B 1 208 ? -9.094 26.203 0.775 1 98.88 208 CYS B O 1
ATOM 3908 N N . TYR B 1 209 ? -7.07 26.188 -0.059 1 98.88 209 TYR B N 1
ATOM 3909 C CA . TYR B 1 209 ? -7.285 27.281 -1 1 98.88 209 TYR B CA 1
ATOM 3910 C C . TYR B 1 209 ? -6.922 26.859 -2.418 1 98.88 209 TYR B C 1
ATOM 3912 O O . TYR B 1 209 ? -5.91 26.188 -2.633 1 98.88 209 TYR B O 1
ATOM 3920 N N . VAL B 1 210 ? -7.719 27.203 -3.383 1 98.88 210 VAL B N 1
ATOM 3921 C CA . VAL B 1 210 ? -7.414 27.094 -4.805 1 98.88 210 VAL B CA 1
ATOM 3922 C C . VAL B 1 210 ? -7.324 28.484 -5.426 1 98.88 210 VAL B C 1
ATOM 3924 O O . VAL B 1 210 ? -8.312 29.219 -5.461 1 98.88 210 VAL B O 1
ATOM 3927 N N . ASN B 1 211 ? -6.152 28.906 -5.922 1 98.38 211 ASN B N 1
ATOM 3928 C CA . ASN B 1 211 ? -5.91 30.25 -6.41 1 98.38 211 ASN B CA 1
ATOM 3929 C C . ASN B 1 211 ? -6.375 31.297 -5.406 1 98.38 211 ASN B C 1
ATOM 3931 O O . ASN B 1 211 ? -7.098 32.219 -5.766 1 98.38 211 ASN B O 1
ATOM 3935 N N . ASP B 1 212 ? -6.219 31.078 -4.168 1 96.25 212 ASP B N 1
ATOM 3936 C CA . ASP B 1 212 ? -6.453 31.984 -3.051 1 96.25 212 ASP B CA 1
ATOM 3937 C C . ASP B 1 212 ? -7.926 32 -2.656 1 96.25 212 ASP B C 1
ATOM 3939 O O . ASP B 1 212 ? -8.312 32.719 -1.728 1 96.25 212 ASP B O 1
ATOM 3943 N N . GLU B 1 213 ? -8.719 31.266 -3.389 1 98.44 213 GLU B N 1
ATOM 3944 C CA . GLU B 1 213 ? -10.086 31.062 -2.934 1 98.44 213 GLU B CA 1
ATOM 3945 C C . GLU B 1 213 ? -10.148 29.969 -1.865 1 98.44 213 GLU B C 1
ATOM 3947 O O . GLU B 1 213 ? -9.742 28.828 -2.107 1 98.44 213 GLU B O 1
ATOM 3952 N N . LYS B 1 214 ? -10.672 30.328 -0.701 1 98.69 214 LYS B N 1
ATOM 3953 C CA . LYS B 1 214 ? -10.859 29.312 0.324 1 98.69 214 LYS B CA 1
ATOM 3954 C C . LYS B 1 214 ? -11.93 28.312 -0.086 1 98.69 214 LYS B C 1
ATOM 3956 O O . LYS B 1 214 ? -13.078 28.688 -0.328 1 98.69 214 LYS B O 1
ATOM 3961 N N . ARG B 1 215 ? -11.508 27.078 -0.175 1 98.69 215 ARG B N 1
ATOM 3962 C CA . ARG B 1 215 ? -12.414 26.016 -0.611 1 98.69 215 ARG B CA 1
ATOM 3963 C C . ARG B 1 215 ? -12.852 25.156 0.564 1 98.69 215 ARG B C 1
ATOM 3965 O O . ARG B 1 215 ? -13.977 24.656 0.592 1 98.69 215 ARG B O 1
ATOM 3972 N N . GLN B 1 216 ? -11.984 24.891 1.477 1 98.81 216 GLN B N 1
ATOM 3973 C CA . GLN B 1 216 ? -12.258 24.062 2.639 1 98.81 216 GLN B CA 1
ATOM 3974 C C . GLN B 1 216 ? -11.828 24.75 3.93 1 98.81 216 GLN B C 1
ATOM 3976 O O . GLN B 1 216 ? -10.82 25.453 3.957 1 98.81 216 GLN B O 1
ATOM 3981 N N . ASP B 1 217 ? -12.57 24.578 4.977 1 98.69 217 ASP B N 1
ATOM 3982 C CA . ASP B 1 217 ? -12.312 25.047 6.332 1 98.69 217 ASP B CA 1
ATOM 3983 C C . ASP B 1 217 ? -13.055 24.203 7.363 1 98.69 217 ASP B C 1
ATOM 3985 O O . ASP B 1 217 ? -14.258 24.391 7.574 1 98.69 217 ASP B O 1
ATOM 3989 N N . GLY B 1 218 ? -12.383 23.266 7.941 1 98.31 218 GLY B N 1
ATOM 3990 C CA . GLY B 1 218 ? -12.992 22.375 8.914 1 98.31 218 GLY B CA 1
ATOM 3991 C C . GLY B 1 218 ? -12.117 22.125 10.125 1 98.31 218 GLY B C 1
ATOM 3992 O O . GLY B 1 218 ? -10.914 22.406 10.102 1 98.31 218 GLY B O 1
ATOM 3993 N N . LYS B 1 219 ? -12.688 21.656 11.203 1 98.12 219 LYS B N 1
ATOM 3994 C CA . LYS B 1 219 ? -11.977 21.328 12.422 1 98.12 219 LYS B CA 1
ATOM 3995 C C . LYS B 1 219 ? -11.727 19.812 12.516 1 98.12 219 LYS B C 1
ATOM 3997 O O . LYS B 1 219 ? -12.586 19.016 12.141 1 98.12 219 LYS B O 1
ATOM 4002 N N . VAL B 1 220 ? -10.602 19.469 13.07 1 98.44 220 VAL B N 1
ATOM 4003 C CA . VAL B 1 220 ? -10.273 18.062 13.289 1 98.44 220 VAL B CA 1
ATOM 4004 C C . VAL B 1 220 ? -11.336 17.422 14.18 1 98.44 220 VAL B C 1
ATOM 4006 O O . VAL B 1 220 ? -11.68 16.266 14 1 98.44 220 VAL B O 1
ATOM 4009 N N . ALA B 1 221 ? -11.922 18.203 15.078 1 98.12 221 ALA B N 1
ATOM 4010 C CA . ALA B 1 221 ? -12.93 17.719 16.016 1 98.12 221 ALA B CA 1
ATOM 4011 C C . ALA B 1 221 ? -14.195 17.281 15.297 1 98.12 221 ALA B C 1
ATOM 4013 O O . ALA B 1 221 ? -15.039 16.594 15.883 1 98.12 221 ALA B O 1
ATOM 4014 N N . ASP B 1 222 ? -14.375 17.656 14.031 1 97.69 222 ASP B N 1
ATOM 4015 C CA . ASP B 1 222 ? -15.578 17.344 13.273 1 97.69 222 ASP B CA 1
ATOM 4016 C C . ASP B 1 222 ? -15.5 15.938 12.68 1 97.69 222 ASP B C 1
ATOM 4018 O O . ASP B 1 222 ? -16.453 15.461 12.062 1 97.69 222 ASP B O 1
ATOM 4022 N N . MET B 1 223 ? -14.398 15.258 12.859 1 97.94 223 MET B N 1
ATOM 4023 C CA . MET B 1 223 ? -14.281 13.891 12.375 1 97.94 223 MET B CA 1
ATOM 4024 C C . MET B 1 223 ? -15.336 12.992 13 1 97.94 223 MET B C 1
ATOM 4026 O O . MET B 1 223 ? -15.625 13.109 14.195 1 97.94 223 MET B O 1
ATOM 4030 N N . MET B 1 224 ? -15.859 12.156 12.219 1 97.5 224 MET B N 1
ATOM 4031 C CA . MET B 1 224 ? -16.828 11.172 12.711 1 97.5 224 MET B CA 1
ATOM 4032 C C . MET B 1 224 ? -16.141 10.086 13.523 1 97.5 224 MET B C 1
ATOM 4034 O O . MET B 1 224 ? -16.672 9.633 14.539 1 97.5 224 MET B O 1
ATOM 4038 N N . PHE B 1 225 ? -15.055 9.602 13.008 1 98.5 225 PHE B N 1
ATOM 4039 C CA . PHE B 1 225 ? -14.164 8.68 13.703 1 98.5 225 PHE B CA 1
ATOM 4040 C C . PHE B 1 225 ? -12.852 9.375 14.07 1 98.5 225 PHE B C 1
ATOM 4042 O O . PHE B 1 225 ? -12.109 9.82 13.195 1 98.5 225 PHE B O 1
ATOM 4049 N N . SER B 1 226 ? -12.602 9.453 15.352 1 98.62 226 SER B N 1
ATOM 4050 C CA . SER B 1 226 ? -11.406 10.133 15.844 1 98.62 226 SER B CA 1
ATOM 4051 C C . SER B 1 226 ? -10.141 9.398 15.406 1 98.62 226 SER B C 1
ATOM 4053 O O . SER B 1 226 ? -10.203 8.242 14.977 1 98.62 226 SER B O 1
ATOM 4055 N N . ILE B 1 227 ? -9.047 10.094 15.508 1 98.81 227 ILE B N 1
ATOM 4056 C CA . ILE B 1 227 ? -7.75 9.5 15.18 1 98.81 227 ILE B CA 1
ATOM 4057 C C . ILE B 1 227 ? -7.523 8.25 16.031 1 98.81 227 ILE B C 1
ATOM 4059 O O . ILE B 1 227 ? -7.043 7.23 15.531 1 98.81 227 ILE B O 1
ATOM 4063 N N . SER B 1 228 ? -7.898 8.328 17.297 1 98.81 228 SER B N 1
ATOM 4064 C CA . SER B 1 228 ? -7.754 7.184 18.203 1 98.81 228 SER B CA 1
ATOM 4065 C C . SER B 1 228 ? -8.586 6 17.719 1 98.81 228 SER B C 1
ATOM 4067 O O . SER B 1 228 ? -8.117 4.859 17.734 1 98.81 228 SER B O 1
ATOM 4069 N N . GLU B 1 229 ? -9.82 6.262 17.312 1 98.81 229 GLU B N 1
ATOM 4070 C CA . GLU B 1 229 ? -10.703 5.211 16.812 1 98.81 229 GLU B CA 1
ATOM 4071 C C . GLU B 1 229 ? -10.172 4.629 15.5 1 98.81 229 GLU B C 1
ATOM 4073 O O . GLU B 1 229 ? -10.297 3.426 15.258 1 98.81 229 GLU B O 1
ATOM 4078 N N . GLN B 1 230 ? -9.648 5.496 14.68 1 98.94 230 GLN B N 1
ATOM 4079 C CA . GLN B 1 230 ? -9.07 5.051 13.414 1 98.94 230 GLN B CA 1
ATOM 4080 C C . GLN B 1 230 ? -7.922 4.07 13.656 1 98.94 230 GLN B C 1
ATOM 4082 O O . GLN B 1 230 ? -7.883 2.994 13.055 1 98.94 230 GLN B O 1
ATOM 4087 N N . ILE B 1 231 ? -7 4.41 14.539 1 98.94 231 ILE B N 1
ATOM 4088 C CA . ILE B 1 231 ? -5.844 3.574 14.844 1 98.94 231 ILE B CA 1
ATOM 4089 C C . ILE B 1 231 ? -6.309 2.246 15.43 1 98.94 231 ILE B C 1
ATOM 4091 O O . ILE B 1 231 ? -5.801 1.184 15.062 1 98.94 231 ILE B O 1
ATOM 4095 N N . ALA B 1 232 ? -7.289 2.316 16.312 1 98.88 232 ALA B N 1
ATOM 4096 C CA . ALA B 1 232 ? -7.816 1.094 16.906 1 98.88 232 ALA B CA 1
ATOM 4097 C C . ALA B 1 232 ? -8.406 0.168 15.844 1 98.88 232 ALA B C 1
ATOM 4099 O O . ALA B 1 232 ? -8.141 -1.036 15.852 1 98.88 232 ALA B O 1
ATOM 4100 N N . HIS B 1 233 ? -9.18 0.694 14.969 1 98.81 233 HIS B N 1
ATOM 4101 C CA . HIS B 1 233 ? -9.812 -0.098 13.922 1 98.81 233 HIS B CA 1
ATOM 4102 C C . HIS B 1 233 ? -8.773 -0.693 12.977 1 98.81 233 HIS B C 1
ATOM 4104 O O . HIS B 1 233 ? -8.797 -1.893 12.695 1 98.81 233 HIS B O 1
ATOM 4110 N N . LEU B 1 234 ? -7.848 0.121 12.523 1 98.88 234 LEU B N 1
ATOM 4111 C CA . LEU B 1 234 ? -6.805 -0.33 11.609 1 98.88 234 LEU B CA 1
ATOM 4112 C C . LEU B 1 234 ? -5.961 -1.43 12.25 1 98.88 234 LEU B C 1
ATOM 4114 O O . LEU B 1 234 ? -5.715 -2.467 11.633 1 98.88 234 LEU B O 1
ATOM 4118 N N . SER B 1 235 ? -5.562 -1.26 13.492 1 98.81 235 SER B N 1
ATOM 4119 C CA . SER B 1 235 ? -4.617 -2.16 14.141 1 98.81 235 SER B CA 1
ATOM 4120 C C . SER B 1 235 ? -5.289 -3.469 14.547 1 98.81 235 SER B C 1
ATOM 4122 O O . SER B 1 235 ? -4.609 -4.441 14.883 1 98.81 235 SER B O 1
ATOM 4124 N N . ALA B 1 236 ? -6.598 -3.48 14.5 1 98.56 236 ALA B N 1
ATOM 4125 C CA . ALA B 1 236 ? -7.301 -4.742 14.719 1 98.56 236 ALA B CA 1
ATOM 4126 C C . ALA B 1 236 ? -7.059 -5.711 13.562 1 98.56 236 ALA B C 1
ATOM 4128 O O . ALA B 1 236 ? -7.129 -6.93 13.742 1 98.56 236 ALA B O 1
ATOM 4129 N N . ALA B 1 237 ? -6.727 -5.195 12.414 1 98.44 237 ALA B N 1
ATOM 4130 C CA . ALA B 1 237 ? -6.555 -6.023 11.219 1 98.44 237 ALA B CA 1
ATOM 4131 C C . ALA B 1 237 ? -5.078 -6.152 10.859 1 98.44 237 ALA B C 1
ATOM 4133 O O . ALA B 1 237 ? -4.641 -7.207 10.383 1 98.44 237 ALA B O 1
ATOM 4134 N N . MET B 1 238 ? -4.336 -5.098 11.102 1 98.75 238 MET B N 1
ATOM 4135 C CA . MET B 1 238 ? -2.984 -5.059 10.555 1 98.75 238 MET B CA 1
ATOM 4136 C C . MET B 1 238 ? -2.012 -4.441 11.547 1 98.75 238 MET B C 1
ATOM 4138 O O . MET B 1 238 ? -2.406 -3.619 12.383 1 98.75 238 MET B O 1
ATOM 4142 N N . THR B 1 239 ? -0.783 -4.816 11.43 1 98.62 239 THR B N 1
ATOM 4143 C CA . THR B 1 239 ? 0.276 -4.129 12.156 1 98.62 239 THR B CA 1
ATOM 4144 C C . THR B 1 239 ? 0.538 -2.748 11.562 1 98.62 239 THR B C 1
ATOM 4146 O O . THR B 1 239 ? 0.695 -2.611 10.344 1 98.62 239 THR B O 1
ATOM 4149 N N . LEU B 1 240 ? 0.47 -1.776 12.398 1 98.81 240 LEU B N 1
ATOM 4150 C CA . LEU B 1 240 ? 0.943 -0.451 12.016 1 98.81 240 LEU B CA 1
ATOM 4151 C C . LEU B 1 240 ? 2.424 -0.285 12.344 1 98.81 240 LEU B C 1
ATOM 4153 O O . LEU B 1 240 ? 2.869 -0.667 13.43 1 98.81 240 LEU B O 1
ATOM 4157 N N . GLU B 1 241 ? 3.215 0.216 11.359 1 98.44 241 GLU B N 1
ATOM 4158 C CA . GLU B 1 241 ? 4.664 0.316 11.492 1 98.44 241 GLU B CA 1
ATOM 4159 C C . GLU B 1 241 ? 5.121 1.772 11.477 1 98.44 241 GLU B C 1
ATOM 4161 O O . GLU B 1 241 ? 4.43 2.641 10.938 1 98.44 241 GLU B O 1
ATOM 4166 N N . PRO B 1 242 ? 6.312 2.016 12.102 1 98.12 242 PRO B N 1
ATOM 4167 C CA . PRO B 1 242 ? 6.848 3.373 11.977 1 98.12 242 PRO B CA 1
ATOM 4168 C C . PRO B 1 242 ? 6.953 3.836 10.531 1 98.12 242 PRO B C 1
ATOM 4170 O O . PRO B 1 242 ? 7.488 3.113 9.68 1 98.12 242 PRO B O 1
ATOM 4173 N N . GLY B 1 243 ? 6.352 5.012 10.273 1 98.31 243 GLY B N 1
ATOM 4174 C CA . GLY B 1 243 ? 6.41 5.555 8.922 1 98.31 243 GLY B CA 1
ATOM 4175 C C . GLY B 1 243 ? 5.109 5.391 8.156 1 98.31 243 GLY B C 1
ATOM 4176 O O . GLY B 1 243 ? 4.895 6.051 7.141 1 98.31 243 GLY B O 1
ATOM 4177 N N . ASP B 1 244 ? 4.242 4.465 8.641 1 98.75 244 ASP B N 1
ATOM 4178 C CA . ASP B 1 244 ? 2.924 4.379 8.023 1 98.75 244 ASP B CA 1
ATOM 4179 C C . ASP B 1 244 ? 2.172 5.703 8.141 1 98.75 244 ASP B C 1
ATOM 4181 O O . ASP B 1 244 ? 2.328 6.426 9.125 1 98.75 244 ASP B O 1
ATOM 4185 N N . LEU B 1 245 ? 1.412 6.027 7.109 1 98.94 245 LEU B N 1
ATOM 4186 C CA . LEU B 1 245 ? 0.659 7.277 7.078 1 98.94 245 LEU B CA 1
ATOM 4187 C C . LEU B 1 245 ? -0.841 7.008 7.125 1 98.94 245 LEU B C 1
ATOM 4189 O O . LEU B 1 245 ? -1.33 6.086 6.469 1 98.94 245 LEU B O 1
ATOM 4193 N N . ILE B 1 246 ? -1.544 7.777 7.895 1 98.94 246 ILE B N 1
ATOM 4194 C CA . ILE B 1 246 ? -3.002 7.758 7.945 1 98.94 246 ILE B CA 1
ATOM 4195 C C . ILE B 1 246 ? -3.553 9.117 7.523 1 98.94 246 ILE B C 1
ATOM 4197 O O . ILE B 1 246 ? -3.375 10.109 8.234 1 98.94 246 ILE B O 1
ATOM 4201 N N . PHE B 1 247 ? -4.141 9.195 6.332 1 98.94 247 PHE B N 1
ATOM 4202 C CA . PHE B 1 247 ? -4.949 10.336 5.926 1 98.94 247 PHE B CA 1
ATOM 4203 C C . PHE B 1 247 ? -6.316 10.305 6.598 1 98.94 247 PHE B C 1
ATOM 4205 O O . PHE B 1 247 ? -7.102 9.375 6.375 1 98.94 247 PHE B O 1
ATOM 4212 N N . THR B 1 248 ? -6.688 11.305 7.352 1 98.88 248 THR B N 1
ATOM 4213 C CA . THR B 1 248 ? -7.734 11.164 8.352 1 98.88 248 THR B CA 1
ATOM 4214 C C . THR B 1 248 ? -9.07 11.688 7.82 1 98.88 248 THR B C 1
ATOM 4216 O O . THR B 1 248 ? -10.016 11.867 8.586 1 98.88 248 THR B O 1
ATOM 4219 N N . GLY B 1 249 ? -9.148 11.953 6.555 1 98.44 249 GLY B N 1
ATOM 4220 C CA . GLY B 1 249 ? -10.375 12.477 5.98 1 98.44 249 GLY B CA 1
ATOM 4221 C C . GLY B 1 249 ? -10.289 13.953 5.633 1 98.44 249 GLY B C 1
ATOM 4222 O O . GLY B 1 249 ? -9.352 14.641 6.031 1 98.44 249 GLY B O 1
ATOM 4223 N N . THR B 1 250 ? -11.242 14.422 4.883 1 98.69 250 THR B N 1
ATOM 4224 C CA . THR B 1 250 ? -11.227 15.789 4.379 1 98.69 250 THR B CA 1
ATOM 4225 C C . THR B 1 250 ? -12.523 16.516 4.734 1 98.69 250 THR B C 1
ATOM 4227 O O . THR B 1 250 ? -13.602 15.914 4.688 1 98.69 250 THR B O 1
ATOM 4230 N N . PRO B 1 251 ? -12.461 17.766 5.117 1 98.44 251 PRO B N 1
ATOM 4231 C CA . PRO B 1 251 ? -13.68 18.547 5.309 1 98.44 251 PRO B CA 1
ATOM 4232 C C . PRO B 1 251 ? -14.414 18.844 3.998 1 98.44 251 PRO B C 1
ATOM 4234 O O . PRO B 1 251 ? -13.891 18.547 2.92 1 98.44 251 PRO B O 1
ATOM 4237 N N . ALA B 1 252 ? -15.602 19.391 4.113 1 98.06 252 ALA B N 1
ATOM 4238 C CA . ALA B 1 252 ? -16.391 19.766 2.945 1 98.06 252 ALA B CA 1
ATOM 4239 C C . ALA B 1 252 ? -15.703 20.859 2.137 1 98.06 252 ALA B C 1
ATOM 4241 O O . ALA B 1 252 ? -14.828 21.562 2.652 1 98.06 252 ALA B O 1
ATOM 4242 N N . GLY B 1 253 ? -16.078 20.938 0.886 1 98.56 253 GLY B N 1
ATOM 4243 C CA . GLY B 1 253 ? -15.578 22 0.029 1 98.56 253 GLY B CA 1
ATOM 4244 C C . GLY B 1 253 ? -14.711 21.5 -1.106 1 98.56 253 GLY B C 1
ATOM 4245 O O . GLY B 1 253 ? -14 22.266 -1.747 1 98.56 253 GLY B O 1
ATOM 4246 N N . VAL B 1 254 ? -14.688 20.234 -1.356 1 98.62 254 VAL B N 1
ATOM 4247 C CA . VAL B 1 254 ? -13.953 19.672 -2.482 1 98.62 254 VAL B CA 1
ATOM 4248 C C . VAL B 1 254 ? -14.586 20.125 -3.795 1 98.62 254 VAL B C 1
ATOM 4250 O O . VAL B 1 254 ? -15.734 20.562 -3.812 1 98.62 254 VAL B O 1
ATOM 4253 N N . GLY B 1 255 ? -13.883 19.969 -4.875 1 98.56 255 GLY B N 1
ATOM 4254 C CA . GLY B 1 255 ? -14.375 20.406 -6.172 1 98.56 255 GLY B CA 1
ATOM 4255 C C . GLY B 1 255 ? -15.664 19.719 -6.578 1 98.56 255 GLY B C 1
ATOM 4256 O O . GLY B 1 255 ? -16.578 20.359 -7.117 1 98.56 255 GLY B O 1
ATOM 4257 N N . GLN B 1 256 ? -15.75 18.438 -6.367 1 97.81 256 GLN B N 1
ATOM 4258 C CA . GLN B 1 256 ? -16.922 17.641 -6.73 1 97.81 256 GLN B CA 1
ATOM 4259 C C . GLN B 1 256 ? -18.172 18.141 -6 1 97.81 256 GLN B C 1
ATOM 4261 O O . GLN B 1 256 ? -19.297 17.953 -6.473 1 97.81 256 GLN B O 1
ATOM 4266 N N . GLY B 1 257 ? -18.031 18.766 -4.855 1 96.44 257 GLY B N 1
ATOM 4267 C CA . GLY B 1 257 ? -19.141 19.219 -4.027 1 96.44 257 GLY B CA 1
ATOM 4268 C C . GLY B 1 257 ? -19.844 20.438 -4.59 1 96.44 257 GLY B C 1
ATOM 4269 O O . GLY B 1 257 ? -20.953 20.766 -4.152 1 96.44 257 GLY B O 1
ATOM 4270 N N . PHE B 1 258 ? -19.266 21.109 -5.559 1 96.44 258 PHE B N 1
ATOM 4271 C CA . PHE B 1 258 ? -19.875 22.266 -6.199 1 96.44 258 PHE B CA 1
ATOM 4272 C C . PHE B 1 258 ? -20.828 21.844 -7.312 1 96.44 258 PHE B C 1
ATOM 4274 O O . PHE B 1 258 ? -20.719 20.719 -7.832 1 96.44 258 PHE B O 1
ATOM 4281 N N . LYS B 1 259 ? -21.719 22.75 -7.625 1 94.69 259 LYS B N 1
ATOM 4282 C CA . LYS B 1 259 ? -22.641 22.547 -8.734 1 94.69 259 LYS B CA 1
ATOM 4283 C C . LYS B 1 259 ? -22.562 23.703 -9.727 1 94.69 259 LYS B C 1
ATOM 4285 O O . LYS B 1 259 ? -23.109 24.781 -9.477 1 94.69 259 LYS B O 1
ATOM 4290 N N . PRO B 1 260 ? -22.062 23.609 -10.859 1 96.88 260 PRO B N 1
ATOM 4291 C CA . PRO B 1 260 ? -21.344 22.391 -11.281 1 96.88 260 PRO B CA 1
ATOM 4292 C C . PRO B 1 260 ? -20.031 22.188 -10.539 1 96.88 260 PRO B C 1
ATOM 4294 O O . PRO B 1 260 ? -19.531 23.109 -9.891 1 96.88 260 PRO B O 1
ATOM 4297 N N . PRO B 1 261 ? -19.391 20.938 -10.68 1 97.88 261 PRO B N 1
ATOM 4298 C CA . PRO B 1 261 ? -18.125 20.672 -10.008 1 97.88 261 PRO B CA 1
ATOM 4299 C C . PRO B 1 261 ? -17.016 21.656 -10.43 1 97.88 261 PRO B C 1
ATOM 4301 O O . PRO B 1 261 ? -16.984 22.078 -11.586 1 97.88 261 PRO B O 1
ATOM 4304 N N . LYS B 1 262 ? -16.156 21.969 -9.508 1 98.31 262 LYS B N 1
ATOM 4305 C CA . LYS B 1 262 ? -14.992 22.812 -9.758 1 98.31 262 LYS B CA 1
ATOM 4306 C C . LYS B 1 262 ? -13.695 22.016 -9.633 1 98.31 262 LYS B C 1
ATOM 4308 O O . LYS B 1 262 ? -12.922 22.234 -8.695 1 98.31 262 LYS B O 1
ATOM 4313 N N . TYR B 1 263 ? -13.469 21.234 -10.609 1 98.75 263 TYR B N 1
ATOM 4314 C CA . TYR B 1 263 ? -12.227 20.469 -10.648 1 98.75 263 TYR B CA 1
ATOM 4315 C C . TYR B 1 263 ? -11.039 21.359 -10.969 1 98.75 263 TYR B C 1
ATOM 4317 O O . TYR B 1 263 ? -11.203 22.453 -11.516 1 98.75 263 TYR B O 1
ATOM 4325 N N . LEU B 1 264 ? -9.914 20.891 -10.555 1 98.94 264 LEU B N 1
ATOM 4326 C CA . LEU B 1 264 ? -8.68 21.641 -10.773 1 98.94 264 LEU B CA 1
ATOM 4327 C C . LEU B 1 264 ? -8.305 21.641 -12.25 1 98.94 264 LEU B C 1
ATOM 4329 O O . LEU B 1 264 ? -8.625 20.703 -12.977 1 98.94 264 LEU B O 1
ATOM 4333 N N . LYS B 1 265 ? -7.617 22.688 -12.648 1 98.75 265 LYS B N 1
ATOM 4334 C CA . LYS B 1 265 ? -7.074 22.844 -13.992 1 98.75 265 LYS B CA 1
ATOM 4335 C C . LYS B 1 265 ? -5.566 23.078 -13.953 1 98.75 265 LYS B C 1
ATOM 4337 O O . LYS B 1 265 ? -5.027 23.531 -12.945 1 98.75 265 LYS B O 1
ATOM 4342 N N . VAL B 1 266 ? -4.957 22.688 -15.094 1 98.75 266 VAL B N 1
ATOM 4343 C CA . VAL B 1 266 ? -3.543 23.016 -15.234 1 98.75 266 VAL B CA 1
ATOM 4344 C C . VAL B 1 266 ? -3.332 24.516 -14.984 1 98.75 266 VAL B C 1
ATOM 4346 O O . VAL B 1 266 ? -4.078 25.344 -15.5 1 98.75 266 VAL B O 1
ATOM 4349 N N . GLY B 1 267 ? -2.389 24.844 -14.117 1 98.75 267 GLY B N 1
ATOM 4350 C CA . GLY B 1 267 ? -2.109 26.219 -13.773 1 98.75 267 GLY B CA 1
ATOM 4351 C C . GLY B 1 267 ? -2.676 26.625 -12.422 1 98.75 267 GLY B C 1
ATOM 4352 O O . GLY B 1 267 ? -2.246 27.625 -11.836 1 98.75 267 GLY B O 1
ATOM 4353 N N . ASP B 1 268 ? -3.688 25.875 -11.922 1 98.94 268 ASP B N 1
ATOM 4354 C CA . ASP B 1 268 ? -4.223 26.156 -10.594 1 98.94 268 ASP B CA 1
ATOM 4355 C C . ASP B 1 268 ? -3.17 25.938 -9.516 1 98.94 268 ASP B C 1
ATOM 4357 O O . ASP B 1 268 ? -2.246 25.141 -9.703 1 98.94 268 ASP B O 1
ATOM 4361 N N . ARG B 1 269 ? -3.273 26.656 -8.484 1 98.88 269 ARG B N 1
ATOM 4362 C CA . ARG B 1 269 ? -2.451 26.469 -7.293 1 98.88 269 ARG B CA 1
ATOM 4363 C C . ARG B 1 269 ? -3.305 26.062 -6.094 1 98.88 269 ARG B C 1
ATOM 4365 O O . ARG B 1 269 ? -4.312 26.719 -5.797 1 98.88 269 ARG B O 1
ATOM 4372 N N . VAL B 1 270 ? -2.902 24.953 -5.457 1 98.94 270 VAL B N 1
ATOM 4373 C CA . VAL B 1 270 ? -3.621 24.438 -4.293 1 98.94 270 VAL B CA 1
ATOM 4374 C C . VAL B 1 270 ? -2.77 24.609 -3.039 1 98.94 270 VAL B C 1
ATOM 4376 O O . VAL B 1 270 ? -1.621 24.172 -2.99 1 98.94 270 VAL B O 1
ATOM 4379 N N . ARG B 1 271 ? -3.291 25.266 -2.057 1 98.94 271 ARG B N 1
ATOM 4380 C CA . ARG B 1 271 ? -2.609 25.453 -0.781 1 98.94 271 ARG B CA 1
ATOM 4381 C C . ARG B 1 271 ? -3.385 24.797 0.358 1 98.94 271 ARG B C 1
ATOM 4383 O O . ARG B 1 271 ? -4.602 24.969 0.464 1 98.94 271 ARG B O 1
ATOM 4390 N N . VAL B 1 272 ? -2.766 23.969 1.13 1 98.94 272 VAL B N 1
ATOM 4391 C CA . VAL B 1 272 ? -3.303 23.359 2.336 1 98.94 272 VAL B CA 1
ATOM 4392 C C . VAL B 1 272 ? -2.631 23.953 3.57 1 98.94 272 VAL B C 1
ATOM 4394 O O . VAL B 1 272 ? -1.407 24.109 3.605 1 98.94 272 VAL B O 1
ATOM 4397 N N . GLU B 1 273 ? -3.393 24.328 4.539 1 98.62 273 GLU B N 1
ATOM 4398 C CA . GLU B 1 273 ? -2.891 24.891 5.785 1 98.62 273 GLU B CA 1
ATOM 4399 C C . GLU B 1 273 ? -3.566 24.25 6.996 1 98.62 273 GLU B C 1
ATOM 4401 O O . GLU B 1 273 ? -4.789 24.109 7.027 1 98.62 273 GLU B O 1
ATOM 4406 N N . ILE B 1 274 ? -2.781 23.844 7.938 1 98.75 274 ILE B N 1
ATOM 4407 C CA . ILE B 1 274 ? -3.328 23.328 9.18 1 98.75 274 ILE B CA 1
ATOM 4408 C C . ILE B 1 274 ? -2.73 24.078 10.367 1 98.75 274 ILE B C 1
ATOM 4410 O O . ILE B 1 274 ? -1.517 24.281 10.438 1 98.75 274 ILE B O 1
ATOM 4414 N N . ASP B 1 275 ? -3.596 24.453 11.344 1 98 275 ASP B N 1
ATOM 4415 C CA . ASP B 1 275 ? -3.164 25.141 12.555 1 98 275 ASP B CA 1
ATOM 4416 C C . ASP B 1 275 ? -1.994 24.422 13.211 1 98 275 ASP B C 1
ATOM 4418 O O . ASP B 1 275 ? -2.014 23.203 13.352 1 98 275 ASP B O 1
ATOM 4422 N N . GLN B 1 276 ? -0.893 25.203 13.547 1 96.31 276 GLN B N 1
ATOM 4423 C CA . GLN B 1 276 ? 0.232 24.766 14.359 1 96.31 276 GLN B CA 1
ATOM 4424 C C . GLN B 1 276 ? 1.118 23.797 13.586 1 96.31 276 GLN B C 1
ATOM 4426 O O . GLN B 1 276 ? 2.152 23.344 14.094 1 96.31 276 GLN B O 1
ATOM 4431 N N . ILE B 1 277 ? 0.809 23.391 12.406 1 96.69 277 ILE B N 1
ATOM 4432 C CA . ILE B 1 277 ? 1.599 22.438 11.625 1 96.69 277 ILE B CA 1
ATOM 4433 C C . ILE B 1 277 ? 2.326 23.172 10.5 1 96.69 277 ILE B C 1
ATOM 4435 O O . ILE B 1 277 ? 3.559 23.188 10.461 1 96.69 277 ILE B O 1
ATOM 4439 N N . GLY B 1 278 ? 1.593 23.859 9.672 1 95.62 278 GLY B N 1
ATOM 4440 C CA . GLY B 1 278 ? 2.189 24.578 8.555 1 95.62 278 GLY B CA 1
ATOM 4441 C C . GLY B 1 278 ? 1.325 24.578 7.312 1 95.62 278 GLY B C 1
ATOM 4442 O O . GLY B 1 278 ? 0.099 24.484 7.402 1 95.62 278 GLY B O 1
ATOM 4443 N N . SER B 1 279 ? 1.973 24.875 6.242 1 97.69 279 SER B N 1
ATOM 4444 C CA . SER B 1 279 ? 1.261 24.938 4.969 1 97.69 279 SER B CA 1
ATOM 4445 C C . SER B 1 279 ? 2.092 24.328 3.846 1 97.69 279 SER B C 1
ATOM 4447 O O . SER B 1 279 ? 3.318 24.25 3.947 1 97.69 279 SER B O 1
ATOM 4449 N N . MET B 1 280 ? 1.436 23.781 2.891 1 98.25 280 MET B N 1
ATOM 4450 C CA . MET B 1 280 ? 2.039 23.312 1.645 1 98.25 280 MET B CA 1
ATOM 4451 C C . MET B 1 280 ? 1.257 23.828 0.438 1 98.25 280 MET B C 1
ATOM 4453 O O . MET B 1 280 ? 0.118 24.281 0.577 1 98.25 280 MET B O 1
ATOM 4457 N N . SER B 1 281 ? 1.927 23.844 -0.666 1 98.5 281 SER B N 1
ATOM 4458 C CA . SER B 1 281 ? 1.307 24.375 -1.872 1 98.5 281 SER B CA 1
ATOM 4459 C C . SER B 1 281 ? 1.878 23.734 -3.125 1 98.5 281 SER B C 1
ATOM 4461 O O . SER B 1 281 ? 3.082 23.484 -3.209 1 98.5 281 SER B O 1
ATOM 4463 N N . ALA B 1 282 ? 1.026 23.469 -4.051 1 98.31 282 ALA B N 1
ATOM 4464 C CA . ALA B 1 282 ? 1.449 22.828 -5.293 1 98.31 282 ALA B CA 1
ATOM 4465 C C . ALA B 1 282 ? 0.743 23.453 -6.496 1 98.31 282 ALA B C 1
ATOM 4467 O O . ALA B 1 282 ? -0.446 23.766 -6.426 1 98.31 282 ALA B O 1
ATOM 4468 N N . GLU B 1 283 ? 1.454 23.625 -7.516 1 98.81 283 GLU B N 1
ATOM 4469 C CA . GLU B 1 283 ? 0.858 23.984 -8.797 1 98.81 283 GLU B CA 1
ATOM 4470 C C . GLU B 1 283 ? 0.48 22.734 -9.594 1 98.81 283 GLU B C 1
ATOM 4472 O O . GLU B 1 283 ? 1.214 21.75 -9.594 1 98.81 283 GLU B O 1
ATOM 4477 N N . ILE B 1 284 ? -0.656 22.781 -10.25 1 98.94 284 ILE B N 1
ATOM 4478 C CA . ILE B 1 284 ? -1.072 21.688 -11.117 1 98.94 284 ILE B CA 1
ATOM 4479 C C . ILE B 1 284 ? -0.393 21.828 -12.484 1 98.94 284 ILE B C 1
ATOM 4481 O O . ILE B 1 284 ? -0.509 22.859 -13.141 1 98.94 284 ILE B O 1
ATOM 4485 N N . MET B 1 285 ? 0.308 20.875 -12.836 1 98.88 285 MET B N 1
ATOM 4486 C CA . MET B 1 285 ? 0.995 20.828 -14.125 1 98.88 285 MET B CA 1
ATOM 4487 C C . MET B 1 285 ? 0.567 19.609 -14.93 1 98.88 285 MET B C 1
ATOM 4489 O O . MET B 1 285 ? 0.131 18.609 -14.359 1 98.88 285 MET B O 1
ATOM 4493 N N . PRO B 1 286 ? 0.639 19.688 -16.266 1 98.25 286 PRO B N 1
ATOM 4494 C CA . PRO B 1 286 ? 0.277 18.516 -17.062 1 98.25 286 PRO B CA 1
ATOM 4495 C C . PRO B 1 286 ? 1.334 17.422 -17.016 1 98.25 286 PRO B C 1
ATOM 4497 O O . PRO B 1 286 ? 2.531 17.703 -16.984 1 98.25 286 PRO B O 1
ATOM 4500 N N . GLU B 1 287 ? 0.928 16.203 -16.953 1 97.38 287 GLU B N 1
ATOM 4501 C CA . GLU B 1 287 ? 1.879 15.102 -17.078 1 97.38 287 GLU B CA 1
ATOM 4502 C C . GLU B 1 287 ? 2.311 14.891 -18.516 1 97.38 287 GLU B C 1
ATOM 4504 O O . GLU B 1 287 ? 1.633 15.344 -19.453 1 97.38 287 GLU B O 1
ATOM 4509 N N . SER B 1 288 ? 3.406 14.219 -18.812 1 93.81 288 SER B N 1
ATOM 4510 C CA . SER B 1 288 ? 3.885 13.945 -20.172 1 93.81 288 SER B CA 1
ATOM 4511 C C . SER B 1 288 ? 3.029 12.883 -20.859 1 93.81 288 SER B C 1
ATOM 4513 O O . SER B 1 288 ? 2.707 13.008 -22.031 1 93.81 288 SER B O 1
ATOM 4515 N N . GLY B 1 289 ? 2.598 11.844 -20.172 1 93.44 289 GLY B N 1
ATOM 4516 C CA . GLY B 1 289 ? 1.841 10.734 -20.719 1 93.44 289 GLY B CA 1
ATOM 4517 C C . GLY B 1 289 ? 2.695 9.773 -21.531 1 93.44 289 GLY B C 1
ATOM 4518 O O . GLY B 1 289 ? 2.174 8.867 -22.188 1 93.44 289 GLY B O 1
ATOM 4519 N N . GLU B 1 290 ? 4.012 9.961 -21.5 1 95.81 290 GLU B N 1
ATOM 4520 C CA . GLU B 1 290 ? 4.926 9.125 -22.266 1 95.81 290 GLU B CA 1
ATOM 4521 C C . GLU B 1 290 ? 5.168 7.789 -21.578 1 95.81 290 GLU B C 1
ATOM 4523 O O . GLU B 1 290 ? 5.242 7.727 -20.344 1 95.81 290 GLU B O 1
ATOM 4528 N N . CYS B 1 291 ? 5.258 6.805 -22.438 1 97.06 291 CYS B N 1
ATOM 4529 C CA . CYS B 1 291 ? 5.66 5.504 -21.906 1 97.06 291 CYS B CA 1
ATOM 4530 C C . CYS B 1 291 ? 7.105 5.535 -21.422 1 97.06 291 CYS B C 1
ATOM 4532 O O . CYS B 1 291 ? 7.996 5.988 -22.141 1 97.06 291 CYS B O 1
ATOM 4534 N N . VAL B 1 292 ? 7.277 5.094 -20.234 1 96.69 292 VAL B N 1
ATOM 4535 C CA . VAL B 1 292 ? 8.617 4.98 -19.672 1 96.69 292 VAL B CA 1
ATOM 4536 C C . VAL B 1 292 ? 8.852 3.557 -19.172 1 96.69 292 VAL B C 1
ATOM 4538 O O . VAL B 1 292 ? 8.078 3.037 -18.359 1 96.69 292 VAL B O 1
ATOM 4541 N N . ILE B 1 293 ? 9.828 2.875 -19.656 1 96.06 293 ILE B N 1
ATOM 4542 C CA . ILE B 1 293 ? 10.32 1.584 -19.188 1 96.06 293 ILE B CA 1
ATOM 4543 C C . ILE B 1 293 ? 11.82 1.659 -18.938 1 96.06 293 ILE B C 1
ATOM 4545 O O . ILE B 1 293 ? 12.586 2.045 -19.828 1 96.06 293 ILE B O 1
ATOM 4549 N N . SER B 1 294 ? 12.141 1.391 -17.688 1 88.25 294 SER B N 1
ATOM 4550 C CA . SER B 1 294 ? 13.562 1.496 -17.359 1 88.25 294 SER B CA 1
ATOM 4551 C C . SER B 1 294 ? 14.375 0.451 -18.125 1 88.25 294 SER B C 1
ATOM 4553 O O . SER B 1 294 ? 13.859 -0.613 -18.469 1 88.25 294 SER B O 1
ATOM 4555 N N . SER B 1 295 ? 15.617 0.738 -18.422 1 75.38 295 SER B N 1
ATOM 4556 C CA . SER B 1 295 ? 16.531 -0.157 -19.125 1 75.38 295 SER B CA 1
ATOM 4557 C C . SER B 1 295 ? 17.172 -1.159 -18.172 1 75.38 295 SER B C 1
ATOM 4559 O O . SER B 1 295 ? 17.328 -0.875 -16.984 1 75.38 295 SER B O 1
#